Protein AF-0000000078836902 (afdb_homodimer)

Sequence (724 aa):
MGRWRTIGLMLLAAVLAIGAGLWLLRGQIALAAMQRIYDRALVADPYEGLEDGLHVGLCGAGSPMPDPTRAGPCTAVLAGRQLFIVDAGAGSVKNLSLMNFPPARVDAALITHFHSDHIDGLGELMLQRWAGGAWPAPLPVYGPTGVEQVVDGFEAAYGPDRGYRIAHHGPQVTPPSGFGGDPRPFAPGAQDVVLIDQPGLRVTAFPVPHSPAEPAVGYRFDYKGRSVVISGDTAASPRLEAAARGADLLVHEGLSPKLVALQGRSADKGGKANLSHILHDIPSYHATPEEVAGIAQRAGVRYLLFTHVIPPLPIRALEGPWLGKAGKIYAGAIRVGRDGDTISLPAGSTAIRRTNRLNVLFMGRWRTIGLMLLAAVLAIGAGLWLLRGQIALAAMQRIYDRALVADPYEGLEDGLHVGLCGAGSPMPDPTRAGPCTAVLAGRQLFIVDAGAGSVKNLSLMNFPPARVDAALITHFHSDHIDGLGELMLQRWAGGAWPAPLPVYGPTGVEQVVDGFEAAYGPDRGYRIAHHGPQVTPPSGFGGDPRPFAPGAQDVVLIDQPGLRVTAFPVPHSPAEPAVGYRFDYKGRSVVISGDTAASPRLEAAARGADLLVHEGLSPKLVALQGRSADKGGKANLSHILHDIPSYHATPEEVAGIAQRAGVRYLLFTHVIPPLPIRALEGPWLGKAGKIYAGAIRVGRDGDTISLPAGSTAIRRTNRLNVLF

Organism: Phenylobacterium zucineum (strain HLK1) (NCBI:txid450851)

Radius of gyration: 26.11 Å; Cα contacts (8 Å, |Δi|>4): 1822; chains: 2; bounding box: 59×70×85 Å

Structure (mmCIF, N/CA/C/O backbone):
data_AF-0000000078836902-model_v1
#
loop_
_entity.id
_entity.type
_entity.pdbx_description
1 polymer 'Metallo-beta-lactamase family protein'
#
loop_
_atom_site.group_PDB
_atom_site.id
_atom_site.type_symbol
_atom_site.label_atom_id
_atom_site.label_alt_id
_atom_site.label_comp_id
_atom_site.label_asym_id
_atom_site.label_entity_id
_atom_site.label_seq_id
_atom_site.pdbx_PDB_ins_code
_atom_site.Cartn_x
_atom_site.Cartn_y
_atom_site.Cartn_z
_atom_site.occupancy
_atom_site.B_iso_or_equiv
_atom_site.auth_seq_id
_atom_site.auth_comp_id
_atom_site.auth_asym_id
_atom_site.auth_atom_id
_atom_site.pdbx_PDB_model_num
ATOM 1 N N . MET A 1 1 ? 14 -18.641 57.031 1 65.88 1 MET A N 1
ATOM 2 C CA . MET A 1 1 ? 12.906 -18.094 56.25 1 65.88 1 MET A CA 1
ATOM 3 C C . MET A 1 1 ? 13.172 -16.625 55.906 1 65.88 1 MET A C 1
ATOM 5 O O . MET A 1 1 ? 12.867 -16.172 54.781 1 65.88 1 MET A O 1
ATOM 9 N N . GLY A 1 2 ? 14.008 -16.016 56.688 1 79.75 2 GLY A N 1
ATOM 10 C CA . GLY A 1 2 ? 14.297 -14.594 56.531 1 79.75 2 GLY A CA 1
ATOM 11 C C . GLY A 1 2 ? 15.344 -14.305 55.469 1 79.75 2 GLY A C 1
ATOM 12 O O . GLY A 1 2 ? 15.219 -13.336 54.719 1 79.75 2 GLY A O 1
ATOM 13 N N . ARG A 1 3 ? 16.266 -15.25 55.188 1 87.12 3 ARG A N 1
ATOM 14 C CA . ARG A 1 3 ? 17.359 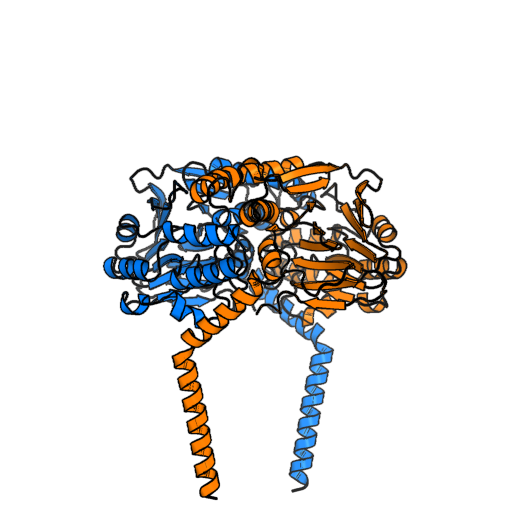-15.039 54.25 1 87.12 3 ARG A CA 1
ATOM 15 C C . ARG A 1 3 ? 16.875 -15.18 52.812 1 87.12 3 ARG A C 1
ATOM 17 O O . ARG A 1 3 ? 17.266 -14.398 51.938 1 87.12 3 ARG A O 1
ATOM 24 N N . TRP A 1 4 ? 15.93 -16.047 52.656 1 87.94 4 TRP A N 1
ATOM 25 C CA . TRP A 1 4 ? 15.43 -16.266 51.312 1 87.94 4 TRP A CA 1
ATOM 26 C C . TRP A 1 4 ? 14.539 -15.109 50.875 1 87.94 4 TRP A C 1
ATOM 28 O O . TRP A 1 4 ? 14.531 -14.742 49.688 1 87.94 4 TRP A O 1
ATOM 38 N N . ARG A 1 5 ? 13.922 -14.438 51.719 1 89.19 5 ARG A N 1
ATOM 39 C CA . ARG A 1 5 ? 13.117 -13.266 51.406 1 89.19 5 ARG A CA 1
ATOM 40 C C . ARG A 1 5 ? 13.992 -12.078 51.031 1 89.19 5 ARG A C 1
ATOM 42 O O . ARG A 1 5 ? 13.688 -11.352 50.094 1 89.19 5 ARG A O 1
ATOM 49 N N . THR A 1 6 ? 15.031 -11.984 51.812 1 89.12 6 THR A N 1
ATOM 50 C CA . THR A 1 6 ? 15.953 -10.891 51.531 1 89.12 6 THR A CA 1
ATOM 51 C C . THR A 1 6 ? 16.625 -11.078 50.156 1 89.12 6 THR A C 1
ATOM 53 O O . THR A 1 6 ? 16.734 -10.125 49.375 1 89.12 6 THR A O 1
ATOM 56 N N . ILE A 1 7 ? 16.953 -12.25 49.844 1 90.5 7 ILE A N 1
ATOM 57 C CA . ILE A 1 7 ? 17.562 -12.555 48.562 1 90.5 7 ILE A CA 1
ATOM 58 C C . ILE A 1 7 ? 16.547 -12.312 47.438 1 90.5 7 ILE A C 1
ATOM 60 O O . ILE A 1 7 ? 16.891 -11.727 46.406 1 90.5 7 ILE A O 1
ATOM 64 N N . GLY A 1 8 ? 15.359 -12.695 47.688 1 89.25 8 GLY A N 1
ATOM 65 C CA . GLY A 1 8 ? 14.305 -12.469 46.688 1 89.25 8 GLY A CA 1
ATOM 66 C C . GLY A 1 8 ? 14.055 -11 46.406 1 89.25 8 GLY A C 1
ATOM 67 O O . GLY A 1 8 ? 13.906 -10.602 45.25 1 89.25 8 GLY A O 1
ATOM 68 N N . LEU A 1 9 ? 14.086 -10.273 47.469 1 89.56 9 LEU A N 1
ATOM 69 C CA . LEU A 1 9 ? 13.867 -8.836 47.344 1 89.56 9 LEU A CA 1
ATOM 70 C C . LEU A 1 9 ? 15.047 -8.172 46.625 1 89.56 9 LEU A C 1
ATOM 72 O O . LEU A 1 9 ? 14.859 -7.258 45.844 1 89.56 9 LEU A O 1
ATOM 76 N N . MET A 1 10 ? 16.156 -8.609 46.938 1 88.12 10 MET A N 1
ATOM 77 C CA . MET A 1 10 ? 17.359 -8.078 46.281 1 88.12 10 MET A CA 1
ATOM 78 C C . MET A 1 10 ? 17.359 -8.422 44.781 1 88.12 10 MET A C 1
ATOM 80 O O . MET A 1 10 ? 17.734 -7.594 43.969 1 88.12 10 MET A O 1
ATOM 84 N N . LEU A 1 11 ? 16.938 -9.633 44.5 1 88.88 11 LEU A N 1
ATOM 85 C CA . LEU A 1 11 ? 16.859 -10.039 43.094 1 88.88 11 LEU A CA 1
ATOM 86 C C . LEU A 1 11 ? 15.797 -9.234 42.344 1 88.88 11 LEU A C 1
ATOM 88 O O . LEU A 1 11 ? 16.016 -8.812 41.219 1 88.88 11 LEU A O 1
ATOM 92 N N . LEU A 1 12 ? 14.734 -9.117 43 1 89.12 12 LEU A N 1
ATOM 93 C CA . LEU A 1 12 ? 13.68 -8.305 42.406 1 89.12 12 LEU A CA 1
ATOM 94 C C . LEU A 1 12 ? 14.164 -6.875 42.156 1 89.12 12 LEU A C 1
ATOM 96 O O . LEU A 1 12 ? 13.906 -6.289 41.094 1 89.12 12 LEU A O 1
ATOM 100 N N . ALA A 1 13 ? 14.812 -6.328 43.156 1 88.25 13 ALA A N 1
ATOM 101 C CA . ALA A 1 13 ? 15.359 -4.98 43.031 1 88.25 13 ALA A CA 1
ATOM 102 C C . ALA A 1 13 ? 16.375 -4.902 41.906 1 88.25 13 ALA A C 1
ATOM 104 O O . ALA A 1 13 ? 16.422 -3.92 41.188 1 88.25 13 ALA A O 1
ATOM 105 N N . ALA A 1 14 ? 17.109 -5.883 41.844 1 87.94 14 ALA A N 1
ATOM 106 C CA . ALA A 1 14 ? 18.094 -5.938 40.781 1 87.94 14 ALA A CA 1
ATOM 107 C C . ALA A 1 14 ? 17.438 -6.004 39.406 1 87.94 14 ALA A C 1
ATOM 109 O O . ALA A 1 14 ? 17.844 -5.312 38.469 1 87.94 14 ALA A O 1
ATOM 110 N N . VAL A 1 15 ? 16.422 -6.836 39.281 1 87.75 15 VAL A N 1
ATOM 111 C CA . VAL A 1 15 ? 15.688 -6.969 38.031 1 87.75 15 VAL A CA 1
ATOM 112 C C . VAL A 1 15 ? 15.023 -5.641 37.688 1 87.75 15 VAL A C 1
ATOM 114 O O . VAL A 1 15 ? 15.055 -5.211 36.531 1 87.75 15 VAL A O 1
ATOM 117 N N . LEU A 1 16 ? 14.508 -5.031 38.625 1 87.44 16 LEU A N 1
ATOM 118 C CA . LEU A 1 16 ? 13.867 -3.738 38.406 1 87.44 16 LEU A CA 1
ATOM 119 C C . LEU A 1 16 ? 14.891 -2.684 38 1 87.44 16 LEU A C 1
ATOM 121 O O . LEU A 1 16 ? 14.625 -1.844 37.125 1 87.44 16 LEU A O 1
ATOM 125 N N . ALA A 1 17 ? 16.016 -2.695 38.688 1 86.56 17 ALA A N 1
ATOM 126 C CA . ALA A 1 17 ? 17.078 -1.748 38.375 1 86.56 17 ALA A CA 1
ATOM 127 C C . ALA A 1 17 ? 17.609 -1.973 36.969 1 86.56 17 ALA A C 1
ATOM 129 O O . ALA A 1 17 ? 17.844 -1.015 36.219 1 86.56 17 ALA A O 1
ATOM 130 N N . ILE A 1 18 ? 17.734 -3.178 36.625 1 86.38 18 ILE A N 1
ATOM 131 C CA . ILE A 1 18 ? 18.172 -3.518 35.281 1 86.38 18 ILE A CA 1
ATOM 132 C C . ILE A 1 18 ? 17.125 -3.092 34.281 1 86.38 18 ILE A C 1
ATOM 134 O O . ILE A 1 18 ? 17.438 -2.49 33.25 1 86.38 18 ILE A O 1
ATOM 138 N N . GLY A 1 19 ? 15.945 -3.424 34.5 1 86.06 19 GLY A N 1
ATOM 139 C CA . GLY A 1 19 ? 14.852 -3.002 33.625 1 86.06 19 GLY A CA 1
ATOM 140 C C . GLY A 1 19 ? 14.781 -1.498 33.438 1 86.06 19 GLY A C 1
ATOM 141 O O . GLY A 1 19 ? 14.594 -1.017 32.312 1 86.06 19 GLY A O 1
ATOM 142 N N . ALA A 1 20 ? 14.953 -0.836 34.594 1 85.94 20 ALA A N 1
ATOM 143 C CA . ALA A 1 20 ? 14.945 0.623 34.531 1 85.94 20 ALA A CA 1
ATOM 144 C C . ALA A 1 20 ? 16.141 1.148 33.719 1 85.94 20 ALA A C 1
ATOM 146 O O . ALA A 1 20 ? 16 2.098 32.969 1 85.94 20 ALA A O 1
ATOM 147 N N . GLY A 1 21 ? 17.234 0.587 34 1 84.56 21 GLY A N 1
ATOM 148 C CA . GLY A 1 21 ? 18.406 0.957 33.219 1 84.56 21 GLY A CA 1
ATOM 149 C C . GLY A 1 21 ? 18.25 0.737 31.734 1 84.56 21 GLY A C 1
ATOM 150 O O . GLY A 1 21 ? 18.562 1.614 30.938 1 84.56 21 GLY A O 1
ATOM 151 N N . LEU A 1 22 ? 17.672 -0.367 31.438 1 84.69 22 LEU A N 1
ATOM 152 C CA . LEU A 1 22 ? 17.422 -0.683 30.031 1 84.69 22 LEU A CA 1
ATOM 153 C C . LEU A 1 22 ? 16.391 0.278 29.438 1 84.69 22 LEU A C 1
ATOM 155 O O . LEU A 1 22 ? 16.516 0.677 28.281 1 84.69 22 LEU A O 1
ATOM 159 N N . TRP A 1 23 ? 15.547 0.55 30.219 1 85.25 23 TRP A N 1
ATOM 160 C CA . TRP A 1 23 ? 14.531 1.487 29.766 1 85.25 23 TRP A CA 1
ATOM 161 C C . TRP A 1 23 ? 15.125 2.867 29.516 1 85.25 23 TRP A C 1
ATOM 163 O O . TRP A 1 23 ? 14.82 3.514 28.516 1 85.25 23 TRP A O 1
ATOM 173 N N . LEU A 1 24 ? 16.031 3.264 30.375 1 86.38 24 LEU A N 1
ATOM 174 C CA . LEU A 1 24 ? 16.656 4.57 30.25 1 86.38 24 LEU A CA 1
ATOM 175 C C . LEU A 1 24 ? 17.594 4.613 29.031 1 86.38 24 LEU A C 1
ATOM 177 O O . LEU A 1 24 ? 17.734 5.656 28.391 1 86.38 24 LEU A O 1
ATOM 181 N N . LEU A 1 25 ? 18.078 3.484 28.75 1 88.81 25 LEU A N 1
ATOM 182 C CA . LEU A 1 25 ? 19.062 3.42 27.672 1 88.81 25 LEU A CA 1
ATOM 183 C C . LEU A 1 25 ? 18.406 2.885 26.391 1 88.81 25 LEU A C 1
ATOM 185 O O . LEU A 1 25 ? 19.109 2.576 25.422 1 88.81 25 LEU A O 1
ATOM 189 N N . ARG A 1 26 ? 17.141 2.861 26.359 1 86.56 26 ARG A N 1
ATOM 190 C CA . ARG A 1 26 ? 16.438 2.203 25.266 1 86.56 26 ARG A CA 1
ATOM 191 C C . ARG A 1 26 ? 16.766 2.871 23.938 1 86.56 26 ARG A C 1
ATOM 193 O O . ARG A 1 26 ? 16.875 2.199 22.906 1 86.56 26 ARG A O 1
ATOM 200 N N . GLY A 1 27 ? 16.844 4.125 23.922 1 88.62 27 GLY A N 1
ATOM 201 C CA . GLY A 1 27 ? 17.172 4.836 22.703 1 88.62 27 GLY A CA 1
ATOM 202 C C . GLY A 1 27 ? 18.547 4.484 22.156 1 88.62 27 GLY A C 1
ATOM 203 O O . GLY A 1 27 ? 18.688 4.242 20.953 1 88.62 27 GLY A O 1
ATOM 204 N N . GLN A 1 28 ? 19.484 4.449 23.062 1 88.62 28 GLN A N 1
ATOM 205 C CA . GLN A 1 28 ? 20.859 4.125 22.656 1 88.62 28 GLN A CA 1
ATOM 206 C C . GLN A 1 28 ? 20.953 2.676 22.188 1 88.62 28 GLN A C 1
ATOM 208 O O . GLN A 1 28 ? 21.641 2.377 21.203 1 88.62 28 GLN A O 1
ATOM 213 N N . ILE A 1 29 ? 20.328 1.903 22.938 1 90.31 29 ILE A N 1
ATOM 214 C CA . ILE A 1 29 ? 20.312 0.49 22.578 1 90.31 29 ILE A CA 1
ATOM 215 C C . ILE A 1 29 ? 19.641 0.31 21.219 1 90.31 29 ILE A C 1
ATOM 217 O O . ILE A 1 29 ? 20.156 -0.421 20.359 1 90.31 29 ILE A O 1
ATOM 221 N N . ALA A 1 30 ? 18.594 1.049 21.031 1 89.25 30 ALA A N 1
ATOM 222 C CA . ALA A 1 30 ? 17.875 0.968 19.766 1 89.25 30 ALA A CA 1
ATOM 223 C C . ALA A 1 30 ? 18.734 1.485 18.609 1 89.25 30 ALA A C 1
ATOM 225 O O . ALA A 1 30 ? 18.703 0.921 17.5 1 89.25 30 ALA A O 1
ATOM 226 N N . LEU A 1 31 ? 19.469 2.479 18.906 1 90.19 31 LEU A N 1
ATOM 227 C CA . LEU A 1 31 ? 20.344 3.041 17.875 1 90.19 31 LEU A CA 1
ATOM 228 C C . LEU A 1 31 ? 21.422 2.041 17.469 1 90.19 31 LEU A C 1
ATOM 230 O O . LEU A 1 31 ? 21.703 1.876 16.281 1 90.19 31 LEU A O 1
ATOM 234 N N . ALA A 1 32 ? 21.938 1.405 18.438 1 88.88 32 ALA A N 1
ATOM 235 C CA . ALA A 1 32 ? 22.969 0.403 18.156 1 88.88 32 ALA A CA 1
ATOM 236 C C . ALA A 1 32 ? 22.391 -0.776 17.391 1 88.88 32 ALA A C 1
ATOM 238 O O . ALA A 1 32 ? 23.016 -1.281 16.453 1 88.88 32 ALA A O 1
ATOM 239 N N . ALA A 1 33 ? 21.25 -1.09 17.781 1 87.38 33 ALA A N 1
ATOM 240 C CA . ALA A 1 33 ? 20.578 -2.176 17.078 1 87.38 33 ALA A CA 1
ATOM 241 C C . ALA A 1 33 ? 20.266 -1.784 15.633 1 87.38 33 ALA A C 1
ATOM 243 O O . ALA A 1 33 ? 20.422 -2.596 14.711 1 87.38 33 ALA A O 1
ATOM 244 N N . MET A 1 34 ? 19.875 -0.591 15.43 1 88.25 34 MET A N 1
ATOM 245 C CA . MET A 1 34 ? 19.516 -0.12 14.094 1 88.25 34 MET A CA 1
ATOM 246 C C . MET A 1 34 ? 20.734 -0.094 13.18 1 88.25 34 MET A C 1
ATOM 248 O O . MET A 1 34 ? 20.641 -0.431 11.992 1 88.25 34 MET A O 1
ATOM 252 N N . GLN A 1 35 ? 21.812 0.262 13.766 1 87.62 35 GLN A N 1
ATOM 253 C CA . GLN A 1 35 ? 23.047 0.247 12.984 1 87.62 35 GLN A CA 1
ATOM 254 C C . GLN A 1 35 ? 23.359 -1.156 12.469 1 87.62 35 GLN A C 1
ATOM 256 O O . GLN A 1 35 ? 23.719 -1.331 11.305 1 87.62 35 GLN A O 1
ATOM 261 N N . ARG A 1 36 ? 23.219 -2.115 13.281 1 85.56 36 ARG A N 1
ATOM 262 C CA . ARG A 1 36 ? 23.484 -3.498 12.891 1 85.56 36 ARG A CA 1
ATOM 263 C C . ARG A 1 36 ? 22.484 -3.963 11.828 1 85.56 36 ARG A C 1
ATOM 265 O O . ARG A 1 36 ? 22.859 -4.688 10.898 1 85.56 36 ARG A O 1
ATOM 272 N N . ILE A 1 37 ? 21.312 -3.512 11.984 1 83.62 37 ILE A N 1
ATOM 273 C CA . ILE A 1 37 ? 20.266 -3.873 11.039 1 83.62 37 ILE A CA 1
ATOM 274 C C . ILE A 1 37 ? 20.578 -3.262 9.672 1 83.62 37 ILE A C 1
ATOM 276 O O . ILE A 1 37 ? 20.484 -3.941 8.648 1 83.62 37 ILE A O 1
ATOM 280 N N . TYR A 1 38 ? 20.938 -2.023 9.664 1 86.81 38 TYR A N 1
ATOM 281 C CA . TYR A 1 38 ? 21.297 -1.364 8.406 1 86.81 38 TYR A CA 1
ATOM 282 C C . TYR A 1 38 ? 22.5 -2.039 7.762 1 86.81 38 TYR A C 1
ATOM 284 O O . TYR A 1 38 ? 22.516 -2.26 6.551 1 86.81 38 TYR A O 1
ATOM 292 N N . ASP A 1 39 ? 23.438 -2.396 8.602 1 86.94 39 ASP A N 1
ATOM 293 C CA . ASP A 1 39 ? 24.625 -3.057 8.07 1 86.94 39 ASP A CA 1
ATOM 294 C C . ASP A 1 39 ? 24.266 -4.387 7.418 1 86.94 39 ASP A C 1
ATOM 296 O O . ASP A 1 39 ? 24.766 -4.699 6.328 1 86.94 39 ASP A O 1
ATOM 300 N N . ARG A 1 40 ? 23.5 -5.105 8.031 1 81.88 40 ARG A N 1
ATOM 301 C CA . ARG A 1 40 ? 23.094 -6.398 7.492 1 81.88 40 ARG A CA 1
ATOM 302 C C . ARG A 1 40 ? 22.281 -6.223 6.215 1 81.88 40 ARG A C 1
ATOM 304 O O . ARG A 1 40 ? 22.5 -6.945 5.234 1 81.88 40 ARG A O 1
ATOM 311 N N . ALA A 1 41 ? 21.406 -5.262 6.199 1 80.94 41 ALA A N 1
ATOM 312 C CA . ALA A 1 41 ? 20.469 -5.07 5.102 1 80.94 41 ALA A CA 1
ATOM 313 C C . ALA A 1 41 ? 21.156 -4.434 3.895 1 80.94 41 ALA A C 1
ATOM 315 O O . ALA A 1 41 ? 20.812 -4.734 2.75 1 80.94 41 ALA A O 1
ATOM 316 N N . LEU A 1 42 ? 22.125 -3.627 4.105 1 84.81 42 LEU A N 1
ATOM 317 C CA . LEU A 1 42 ? 22.641 -2.805 3.018 1 84.81 42 LEU A CA 1
ATOM 318 C C . LEU A 1 42 ? 24 -3.307 2.559 1 84.81 42 LEU A C 1
ATOM 320 O O . LEU A 1 42 ? 24.484 -2.934 1.484 1 84.81 42 LEU A O 1
ATOM 324 N N . VAL A 1 43 ? 24.609 -4.156 3.301 1 82.06 43 VAL A N 1
ATOM 325 C CA . VAL A 1 43 ? 25.953 -4.605 2.941 1 82.06 43 VAL A CA 1
ATOM 326 C C . VAL A 1 43 ? 25.875 -5.992 2.305 1 82.06 43 VAL A C 1
ATOM 328 O O . VAL A 1 43 ? 26.562 -6.262 1.309 1 82.06 43 VAL A O 1
ATOM 331 N N . ALA A 1 44 ? 25.047 -6.758 2.756 1 83.94 44 ALA A N 1
ATOM 332 C CA . ALA A 1 44 ? 24.953 -8.133 2.277 1 83.94 44 ALA A CA 1
ATOM 333 C C . ALA A 1 44 ? 24.203 -8.203 0.952 1 83.94 44 ALA A C 1
ATOM 335 O O . ALA A 1 44 ? 23.375 -7.34 0.656 1 83.94 44 ALA A O 1
ATOM 336 N N . ASP A 1 45 ? 24.578 -9.219 0.114 1 87.88 45 ASP A N 1
ATOM 337 C CA . ASP A 1 45 ? 23.781 -9.562 -1.057 1 87.88 45 ASP A CA 1
ATOM 338 C C . ASP A 1 45 ? 22.375 -10.016 -0.648 1 87.88 45 ASP A C 1
ATOM 340 O O . ASP A 1 45 ? 22.234 -10.938 0.16 1 87.88 45 ASP A O 1
ATOM 344 N N . PRO A 1 46 ? 21.406 -9.352 -1.207 1 88 46 PRO A N 1
ATOM 345 C CA . PRO A 1 46 ? 20.047 -9.703 -0.796 1 88 46 PRO A CA 1
ATOM 346 C C . PRO A 1 46 ? 19.703 -11.164 -1.08 1 88 46 PRO A C 1
ATOM 348 O O . PRO A 1 46 ? 18.812 -11.734 -0.436 1 88 46 PRO A O 1
ATOM 351 N N . TYR A 1 47 ? 20.406 -11.773 -2.016 1 91.88 47 TYR A N 1
ATOM 352 C CA . TYR A 1 47 ? 20.109 -13.148 -2.393 1 91.88 47 TYR A CA 1
ATOM 353 C C . TYR A 1 47 ? 21.078 -14.125 -1.733 1 91.88 47 TYR A C 1
ATOM 355 O O . TYR A 1 47 ? 21.062 -15.32 -2.039 1 91.88 47 TYR A O 1
ATOM 363 N N . GLU A 1 48 ? 21.812 -13.445 -0.795 1 87.19 48 GLU A N 1
ATOM 364 C CA . GLU A 1 48 ? 22.75 -14.312 -0.084 1 87.19 48 GLU A CA 1
ATOM 365 C C . GLU A 1 48 ? 22.016 -15.438 0.642 1 87.19 48 GLU A C 1
ATOM 367 O O . GLU A 1 48 ? 21 -15.203 1.303 1 87.19 48 GLU A O 1
ATOM 372 N N . GLY A 1 49 ? 22.391 -16.656 0.438 1 88.25 49 GLY A N 1
ATOM 373 C CA . GLY A 1 49 ? 21.797 -17.797 1.122 1 88.25 49 GLY A CA 1
ATOM 374 C C . GLY A 1 49 ? 20.797 -18.547 0.273 1 88.25 49 GLY A C 1
ATOM 375 O O . GLY A 1 49 ? 20.391 -19.672 0.61 1 88.25 49 GLY A O 1
ATOM 376 N N . LEU A 1 50 ? 20.312 -17.859 -0.748 1 94.06 50 LEU A N 1
ATOM 377 C CA . LEU A 1 50 ? 19.391 -18.562 -1.651 1 94.06 50 LEU A CA 1
ATOM 378 C C . LEU A 1 50 ? 20.172 -19.391 -2.66 1 94.06 50 LEU A C 1
ATOM 380 O O . LEU A 1 50 ? 21.016 -18.875 -3.389 1 94.06 50 LEU A O 1
ATOM 384 N N . GLU A 1 51 ? 19.875 -20.641 -2.686 1 96.25 51 GLU A N 1
ATOM 385 C CA . GLU A 1 51 ? 20.484 -21.547 -3.65 1 96.25 51 GLU A CA 1
ATOM 386 C C . GLU A 1 51 ? 19.969 -21.281 -5.062 1 96.25 51 GLU A C 1
ATOM 388 O O . GLU A 1 51 ? 18.906 -20.703 -5.238 1 96.25 51 GLU A O 1
ATOM 393 N N . ASP A 1 52 ? 20.781 -21.766 -6.02 1 97.94 52 ASP A N 1
ATOM 394 C CA . ASP A 1 52 ? 20.297 -21.688 -7.391 1 97.94 52 ASP A CA 1
ATOM 395 C C . ASP A 1 52 ? 18.969 -22.422 -7.543 1 97.94 52 ASP A C 1
ATOM 397 O O . ASP A 1 52 ? 18.812 -23.531 -7.027 1 97.94 52 ASP A O 1
ATOM 401 N N . GLY A 1 53 ? 17.984 -21.844 -8.109 1 98.56 53 GLY A N 1
ATOM 402 C CA . GLY A 1 53 ? 16.656 -22.391 -8.273 1 98.56 53 GLY A CA 1
ATOM 403 C C . GLY A 1 53 ? 15.578 -21.344 -8.422 1 98.56 53 GLY A C 1
ATOM 404 O O . GLY A 1 53 ? 15.852 -20.219 -8.875 1 98.56 53 GLY A O 1
ATOM 405 N N . LEU A 1 54 ? 14.359 -21.75 -8.172 1 98.62 54 LEU A N 1
ATOM 406 C CA . LEU A 1 54 ? 13.227 -20.828 -8.156 1 98.62 54 LEU A CA 1
ATOM 407 C C . LEU A 1 54 ? 12.836 -20.469 -6.73 1 98.62 54 LEU A C 1
ATOM 409 O O . LEU A 1 54 ? 12.703 -21.344 -5.875 1 98.62 54 LEU A O 1
ATOM 413 N N . HIS A 1 55 ? 12.797 -19.234 -6.477 1 98.75 55 HIS A N 1
ATOM 414 C CA . HIS A 1 55 ? 12.258 -18.719 -5.223 1 98.75 55 HIS A CA 1
ATOM 415 C C . HIS A 1 55 ? 11.047 -17.828 -5.469 1 98.75 55 HIS A C 1
ATOM 417 O O . HIS A 1 55 ? 11.141 -16.844 -6.195 1 98.75 55 HIS A O 1
ATOM 423 N N . VAL A 1 56 ? 9.898 -18.219 -4.863 1 98.88 56 VAL A N 1
ATOM 424 C CA . VAL A 1 56 ? 8.625 -17.547 -5.105 1 98.88 56 VAL A CA 1
ATOM 425 C C . VAL A 1 56 ? 8.117 -16.922 -3.809 1 98.88 56 VAL A C 1
ATOM 427 O O . VAL A 1 56 ? 7.836 -17.625 -2.84 1 98.88 56 VAL A O 1
ATOM 430 N N . GLY A 1 57 ? 8.094 -15.586 -3.811 1 98.62 57 GLY A N 1
ATOM 431 C CA . GLY A 1 57 ? 7.637 -14.859 -2.633 1 98.62 57 GLY A CA 1
ATOM 432 C C . GLY A 1 57 ? 6.363 -14.078 -2.875 1 98.62 57 GLY A C 1
ATOM 433 O O . GLY A 1 57 ? 6.203 -13.453 -3.924 1 98.62 57 GLY A O 1
ATOM 434 N N . LEU A 1 58 ? 5.465 -14.148 -1.907 1 98.81 58 LEU A N 1
ATOM 435 C CA . LEU A 1 58 ? 4.266 -13.32 -1.964 1 98.81 58 LEU A CA 1
ATOM 436 C C . LEU A 1 58 ? 4.52 -11.953 -1.338 1 98.81 58 LEU A C 1
ATOM 438 O O . LEU A 1 58 ? 4.512 -11.812 -0.112 1 98.81 58 LEU A O 1
ATOM 442 N N . CYS A 1 59 ? 4.641 -10.93 -2.203 1 98.5 59 CYS A N 1
ATOM 443 C CA . CYS A 1 59 ? 4.809 -9.57 -1.687 1 98.5 59 CYS A CA 1
ATOM 444 C C . CYS A 1 59 ? 3.455 -8.922 -1.428 1 98.5 59 CYS A C 1
ATOM 446 O O . CYS A 1 59 ? 3.385 -7.844 -0.828 1 98.5 59 CYS A O 1
ATOM 448 N N . GLY A 1 60 ? 2.475 -9.539 -1.845 1 98.5 60 GLY A N 1
ATOM 449 C CA . GLY A 1 60 ? 1.093 -9.227 -1.519 1 98.5 60 GLY A CA 1
ATOM 450 C C . GLY A 1 60 ? 0.135 -10.367 -1.808 1 98.5 60 GLY A C 1
ATOM 451 O O . GLY A 1 60 ? -0.048 -10.75 -2.965 1 98.5 60 GLY A O 1
ATOM 452 N N . ALA A 1 61 ? -0.544 -10.883 -0.793 1 98.56 61 ALA A N 1
ATOM 453 C CA . ALA A 1 61 ? -1.401 -12.062 -0.934 1 98.56 61 ALA A CA 1
ATOM 454 C C . ALA A 1 61 ? -2.875 -11.672 -0.883 1 98.56 61 ALA A C 1
ATOM 456 O O . ALA A 1 61 ? -3.752 -12.539 -0.857 1 98.56 61 ALA A O 1
ATOM 457 N N . GLY A 1 62 ? -3.08 -10.367 -0.817 1 97.88 62 GLY A N 1
ATOM 458 C CA . GLY A 1 62 ? -4.441 -9.906 -0.601 1 97.88 62 GLY A CA 1
ATOM 459 C C . GLY A 1 62 ? -5.176 -9.586 -1.891 1 97.88 62 GLY A C 1
ATOM 460 O O . GLY A 1 62 ? -4.75 -10 -2.971 1 97.88 62 GLY A O 1
ATOM 461 N N . SER A 1 63 ? -6.266 -9.023 -1.731 1 96.94 63 SER A N 1
ATOM 462 C CA . SER A 1 63 ? -7.203 -8.617 -2.775 1 96.94 63 SER A CA 1
ATOM 463 C C . SER A 1 63 ? -7.523 -7.129 -2.682 1 96.94 63 SER A C 1
ATOM 465 O O . SER A 1 63 ? -6.883 -6.395 -1.923 1 96.94 63 SER A O 1
ATOM 467 N N . PRO A 1 64 ? -8.375 -6.59 -3.531 1 94.06 64 PRO A N 1
ATOM 468 C CA . PRO A 1 64 ? -8.75 -5.18 -3.385 1 94.06 64 PRO A CA 1
ATOM 469 C C . PRO A 1 64 ? -9.414 -4.879 -2.043 1 94.06 64 PRO A C 1
ATOM 471 O O . PRO A 1 64 ? -9.508 -3.715 -1.646 1 94.06 64 PRO A O 1
ATOM 474 N N . MET A 1 65 ? -9.898 -5.891 -1.36 1 93.88 65 MET A N 1
ATOM 475 C CA . MET A 1 65 ? -10.539 -5.711 -0.059 1 93.88 65 MET A CA 1
ATOM 476 C C . MET A 1 65 ? -9.492 -5.453 1.025 1 93.88 65 MET A C 1
ATOM 478 O O . MET A 1 65 ? -8.438 -6.078 1.035 1 93.88 65 MET A O 1
ATOM 482 N N . PRO A 1 66 ? -9.789 -4.555 1.854 1 92.62 66 PRO A N 1
ATOM 483 C CA . PRO A 1 66 ? -8.812 -4.18 2.881 1 92.62 66 PRO A CA 1
ATOM 484 C C . PRO A 1 66 ? -8.5 -5.32 3.844 1 92.62 66 PRO A C 1
ATOM 486 O O . PRO A 1 66 ? -9.414 -5.875 4.465 1 92.62 66 PRO A O 1
ATOM 489 N N . ASP A 1 67 ? -7.32 -5.688 3.938 1 92.44 67 ASP A N 1
ATOM 490 C CA . ASP A 1 67 ? -6.777 -6.699 4.84 1 92.44 67 ASP A CA 1
ATOM 491 C C . ASP A 1 67 ? -5.539 -6.18 5.566 1 92.44 67 ASP A C 1
ATOM 493 O O . ASP A 1 67 ? -4.543 -5.828 4.934 1 92.44 67 ASP A O 1
ATOM 497 N N . PRO A 1 68 ? -5.516 -6.082 6.887 1 88.25 68 PRO A N 1
ATOM 498 C CA . PRO A 1 68 ? -4.367 -5.531 7.613 1 88.25 68 PRO A CA 1
ATOM 499 C C . PRO A 1 68 ? -3.109 -6.383 7.465 1 88.25 68 PRO A C 1
ATOM 501 O O . PRO A 1 68 ? -2.004 -5.906 7.73 1 88.25 68 PRO A O 1
ATOM 504 N N . THR A 1 69 ? -3.27 -7.562 6.996 1 89.06 69 THR A N 1
ATOM 505 C CA . THR A 1 69 ? -2.117 -8.461 7.004 1 89.06 69 THR A CA 1
ATOM 506 C C . THR A 1 69 ? -1.678 -8.781 5.578 1 89.06 69 THR A C 1
ATOM 508 O O . THR A 1 69 ? -0.689 -9.492 5.375 1 89.06 69 THR A O 1
ATOM 511 N N . ARG A 1 70 ? -2.395 -8.266 4.598 1 95.62 70 ARG A N 1
ATOM 512 C CA . ARG A 1 70 ? -2.064 -8.602 3.215 1 95.62 70 ARG A CA 1
ATOM 513 C C . ARG A 1 70 ? -2.141 -7.363 2.322 1 95.62 70 ARG A C 1
ATOM 515 O O . ARG A 1 70 ? -3.121 -6.617 2.373 1 95.62 70 ARG A O 1
ATOM 522 N N . ALA A 1 71 ? -1.09 -7.129 1.543 1 97.12 71 ALA A N 1
ATOM 523 C CA . ALA A 1 71 ? -1.066 -6.078 0.53 1 97.12 71 ALA A CA 1
ATOM 524 C C . ALA A 1 71 ? -1.765 -6.531 -0.749 1 97.12 71 ALA A C 1
ATOM 526 O O . ALA A 1 71 ? -2.338 -7.625 -0.796 1 97.12 71 ALA A O 1
ATOM 527 N N . GLY A 1 72 ? -1.824 -5.68 -1.732 1 97.88 72 GLY A N 1
ATOM 528 C CA . GLY A 1 72 ? -2.379 -6.059 -3.023 1 97.88 72 GLY A CA 1
ATOM 529 C C . GLY A 1 72 ? -1.595 -7.156 -3.711 1 97.88 72 GLY A C 1
ATOM 530 O O . GLY A 1 72 ? -0.434 -7.402 -3.377 1 97.88 72 GLY A O 1
ATOM 531 N N . PRO A 1 73 ? -2.168 -7.762 -4.648 1 98.69 73 PRO A N 1
ATOM 532 C CA . PRO A 1 73 ? -1.573 -8.953 -5.266 1 98.69 73 PRO A CA 1
ATOM 533 C C . PRO A 1 73 ? -0.198 -8.672 -5.871 1 98.69 73 PRO A C 1
ATOM 535 O O . PRO A 1 73 ? -0.025 -7.691 -6.598 1 98.69 73 PRO A O 1
ATOM 538 N N . CYS A 1 74 ? 0.704 -9.469 -5.547 1 98.88 74 CYS A N 1
ATOM 539 C CA . CYS A 1 74 ? 2.078 -9.383 -6.027 1 98.88 74 CYS A CA 1
ATOM 540 C C . CYS A 1 74 ? 2.848 -10.656 -5.707 1 98.88 74 CYS A C 1
ATOM 542 O O . CYS A 1 74 ? 2.854 -11.117 -4.566 1 98.88 74 CYS A O 1
ATOM 544 N N . THR A 1 75 ? 3.457 -11.266 -6.684 1 98.94 75 THR A N 1
ATOM 545 C CA . THR A 1 75 ? 4.305 -12.445 -6.527 1 98.94 75 THR A CA 1
ATOM 546 C C . THR A 1 75 ? 5.691 -12.188 -7.113 1 98.94 75 THR A C 1
ATOM 548 O O . THR A 1 75 ? 5.82 -11.836 -8.289 1 98.94 75 THR A O 1
ATOM 551 N N . ALA A 1 76 ? 6.676 -12.32 -6.273 1 98.94 76 ALA A N 1
ATOM 552 C CA . ALA A 1 76 ? 8.062 -12.242 -6.73 1 98.94 76 ALA A CA 1
ATOM 553 C C . ALA A 1 76 ? 8.586 -13.617 -7.145 1 98.94 76 ALA A C 1
ATOM 555 O O . ALA A 1 76 ? 8.336 -14.617 -6.461 1 98.94 76 ALA A O 1
ATOM 556 N N . VAL A 1 77 ? 9.203 -13.703 -8.281 1 98.94 77 VAL A N 1
ATOM 557 C CA . VAL A 1 77 ? 9.828 -14.938 -8.75 1 98.94 77 VAL A CA 1
ATOM 558 C C . VAL A 1 77 ? 11.312 -14.695 -9.031 1 98.94 77 VAL A C 1
ATOM 560 O O . VAL A 1 77 ? 11.664 -13.984 -9.969 1 98.94 77 VAL A O 1
ATOM 563 N N . LEU A 1 78 ? 12.125 -15.195 -8.211 1 98.75 78 LEU A N 1
ATOM 564 C CA . LEU A 1 78 ? 13.562 -15.172 -8.453 1 98.75 78 LEU A CA 1
ATOM 565 C C . LEU A 1 78 ? 14.016 -16.453 -9.148 1 98.75 78 LEU A C 1
ATOM 567 O O . LEU A 1 78 ? 13.984 -17.531 -8.555 1 98.75 78 LEU A O 1
ATOM 571 N N . ALA A 1 79 ? 14.32 -16.438 -10.383 1 98.69 79 ALA A N 1
ATOM 572 C CA . ALA A 1 79 ? 14.883 -17.531 -11.156 1 98.69 79 ALA A CA 1
ATOM 573 C C . ALA A 1 79 ? 16.391 -17.391 -11.297 1 98.69 79 ALA A C 1
ATOM 575 O O . ALA A 1 79 ? 16.875 -16.625 -12.133 1 98.69 79 ALA A O 1
ATOM 576 N N . GLY A 1 80 ? 17.141 -18.203 -10.555 1 97.31 80 GLY A N 1
ATOM 577 C CA . GLY A 1 80 ? 18.562 -17.906 -10.422 1 97.31 80 GLY A CA 1
ATOM 578 C C . GLY A 1 80 ? 18.828 -16.547 -9.781 1 97.31 80 GLY A C 1
ATOM 579 O O . GLY A 1 80 ? 18.578 -16.359 -8.594 1 97.31 80 GLY A O 1
ATOM 580 N N . ARG A 1 81 ? 19.25 -15.633 -10.602 1 96.12 81 ARG A N 1
ATOM 581 C CA . ARG A 1 81 ? 19.531 -14.297 -10.086 1 96.12 81 ARG A CA 1
ATOM 582 C C . ARG A 1 81 ? 18.656 -13.25 -10.75 1 96.12 81 ARG A C 1
ATOM 584 O O . ARG A 1 81 ? 18.812 -12.047 -10.5 1 96.12 81 ARG A O 1
ATOM 591 N N . GLN A 1 82 ? 17.734 -13.711 -11.562 1 98.12 82 GLN A N 1
ATOM 592 C CA . GLN A 1 82 ? 16.812 -12.797 -12.234 1 98.12 82 GLN A CA 1
ATOM 593 C C . GLN A 1 82 ? 15.5 -12.68 -11.461 1 98.12 82 GLN A C 1
ATOM 595 O O . GLN A 1 82 ? 14.844 -13.688 -11.18 1 98.12 82 GLN A O 1
ATOM 600 N N . LEU A 1 83 ? 15.164 -11.492 -11.172 1 98.69 83 LEU A N 1
ATOM 601 C CA . LEU A 1 83 ? 13.977 -11.219 -10.367 1 98.69 83 LEU A CA 1
ATOM 602 C C . LEU A 1 83 ? 12.82 -10.734 -11.242 1 98.69 83 LEU A C 1
ATOM 604 O O . LEU A 1 83 ? 12.969 -9.75 -11.969 1 98.69 83 LEU A O 1
ATOM 608 N N . PHE A 1 84 ? 11.727 -11.445 -11.195 1 98.94 84 PHE A N 1
ATOM 609 C CA . PHE A 1 84 ? 10.492 -11.094 -11.891 1 98.94 84 PHE A CA 1
ATOM 610 C C . PHE A 1 84 ? 9.367 -10.812 -10.906 1 98.94 84 PHE A C 1
ATOM 612 O O . PHE A 1 84 ? 9.273 -11.469 -9.859 1 98.94 84 PHE A O 1
ATOM 619 N N . ILE A 1 85 ? 8.562 -9.859 -11.273 1 98.94 85 ILE A N 1
ATOM 620 C CA . ILE A 1 85 ? 7.398 -9.539 -10.445 1 98.94 85 ILE A CA 1
ATOM 621 C C . ILE A 1 85 ? 6.121 -9.789 -11.242 1 98.94 85 ILE A C 1
ATOM 623 O O . ILE A 1 85 ? 5.977 -9.305 -12.367 1 98.94 85 ILE A O 1
ATOM 627 N N . VAL A 1 86 ? 5.254 -10.602 -10.695 1 98.94 86 VAL A N 1
ATOM 628 C CA . VAL A 1 86 ? 3.949 -10.836 -11.305 1 98.94 86 VAL A CA 1
ATOM 629 C C . VAL A 1 86 ? 2.891 -9.992 -10.594 1 98.94 86 VAL A C 1
ATOM 631 O O . VAL A 1 86 ? 2.582 -10.234 -9.422 1 98.94 86 VAL A O 1
ATOM 634 N N . ASP A 1 87 ? 2.33 -9.023 -11.289 1 98.88 87 ASP A N 1
ATOM 635 C CA . ASP A 1 87 ? 1.391 -8.023 -10.781 1 98.88 87 ASP A CA 1
ATOM 636 C C . ASP A 1 87 ? 2.031 -7.176 -9.688 1 98.88 87 ASP A C 1
ATOM 638 O O . ASP A 1 87 ? 3.068 -7.547 -9.133 1 98.88 87 ASP A O 1
ATOM 642 N N . ALA A 1 88 ? 1.468 -6.039 -9.477 1 98.56 88 ALA A N 1
ATOM 643 C CA . ALA A 1 88 ? 1.929 -5.086 -8.469 1 98.56 88 ALA A CA 1
ATOM 644 C C . ALA A 1 88 ? 0.755 -4.344 -7.84 1 98.56 88 ALA A C 1
ATOM 646 O O . ALA A 1 88 ? 0.328 -3.303 -8.344 1 98.56 88 ALA A O 1
ATOM 647 N N . GLY A 1 89 ? 0.336 -4.859 -6.727 1 98.25 89 GLY A N 1
ATOM 648 C CA . GLY A 1 89 ? -0.756 -4.219 -6.012 1 98.25 89 GLY A CA 1
ATOM 649 C C . GLY A 1 89 ? -0.285 -3.217 -4.977 1 98.25 89 GLY A C 1
ATOM 650 O O . GLY A 1 89 ? 0.909 -3.135 -4.68 1 98.25 89 GLY A O 1
ATOM 651 N N . ALA A 1 90 ? -1.174 -2.492 -4.434 1 96.81 90 ALA A N 1
ATOM 652 C CA . ALA A 1 90 ? -0.882 -1.444 -3.459 1 96.81 90 ALA A CA 1
ATOM 653 C C . ALA A 1 90 ? -0.153 -2.014 -2.244 1 96.81 90 ALA A C 1
ATOM 655 O O . ALA A 1 90 ? -0.586 -3.012 -1.665 1 96.81 90 ALA A O 1
ATOM 656 N N . GLY A 1 91 ? 0.924 -1.367 -1.909 1 96.38 91 GLY A N 1
ATOM 657 C CA . GLY A 1 91 ? 1.677 -1.764 -0.729 1 96.38 91 GLY A CA 1
ATOM 658 C C . GLY A 1 91 ? 2.676 -2.873 -1.004 1 96.38 91 GLY A C 1
ATOM 659 O O . GLY A 1 91 ? 3.553 -3.143 -0.182 1 96.38 91 GLY A O 1
ATOM 660 N N . SER A 1 92 ? 2.566 -3.533 -2.145 1 97.94 92 SER A N 1
ATOM 661 C CA . SER A 1 92 ? 3.379 -4.715 -2.416 1 97.94 92 SER A CA 1
ATOM 662 C C . SER A 1 92 ? 4.832 -4.336 -2.672 1 97.94 92 SER A C 1
ATOM 664 O O . SER A 1 92 ? 5.746 -5.098 -2.342 1 97.94 92 SER A O 1
ATOM 666 N N . VAL A 1 93 ? 5.102 -3.18 -3.246 1 97.94 93 VAL A N 1
ATOM 667 C CA . VAL A 1 93 ? 6.461 -2.775 -3.602 1 97.94 93 VAL A CA 1
ATOM 668 C C . VAL A 1 93 ? 7.277 -2.541 -2.334 1 97.94 93 VAL A C 1
ATOM 670 O O . VAL A 1 93 ? 8.461 -2.881 -2.279 1 97.94 93 VAL A O 1
ATOM 673 N N . LYS A 1 94 ? 6.668 -1.974 -1.353 1 95.5 94 LYS A N 1
ATOM 674 C CA . LYS A 1 94 ? 7.328 -1.84 -0.057 1 95.5 94 LYS A CA 1
ATOM 675 C C . LYS A 1 94 ? 7.676 -3.207 0.527 1 95.5 94 LYS A C 1
ATOM 677 O O . LYS A 1 94 ? 8.773 -3.406 1.043 1 95.5 94 LYS A O 1
ATOM 682 N N . ASN A 1 95 ? 6.734 -4.148 0.409 1 96.69 95 ASN A N 1
ATOM 683 C CA . ASN A 1 95 ? 6.98 -5.504 0.885 1 96.69 95 ASN A CA 1
ATOM 684 C C . ASN A 1 95 ? 8.148 -6.156 0.146 1 96.69 95 ASN A C 1
ATOM 686 O O . ASN A 1 95 ? 8.938 -6.891 0.744 1 96.69 95 ASN A O 1
ATOM 690 N N . LEU A 1 96 ? 8.227 -5.883 -1.161 1 97.31 96 LEU A N 1
ATOM 691 C CA . LEU A 1 96 ? 9.352 -6.402 -1.932 1 97.31 96 LEU A CA 1
ATOM 692 C C . LEU A 1 96 ? 10.672 -6.008 -1.289 1 97.31 96 LEU A C 1
ATOM 694 O O . LEU A 1 96 ? 11.547 -6.855 -1.078 1 97.31 96 LEU A O 1
ATOM 698 N N . SER A 1 97 ? 10.797 -4.762 -0.951 1 94 97 SER A N 1
ATOM 699 C CA . SER A 1 97 ? 12.008 -4.262 -0.314 1 94 97 SER A CA 1
ATOM 700 C C . SER A 1 97 ? 12.25 -4.945 1.027 1 94 97 SER A C 1
ATOM 702 O O . SER A 1 97 ? 13.367 -5.395 1.311 1 94 97 SER A O 1
ATOM 704 N N . LEU A 1 98 ? 11.219 -5.066 1.79 1 93.25 98 LEU A N 1
ATOM 705 C CA . LEU A 1 98 ? 11.32 -5.641 3.127 1 93.25 98 LEU A CA 1
ATOM 706 C C . LEU A 1 98 ? 11.641 -7.129 3.057 1 93.25 98 LEU A C 1
ATOM 708 O O . LEU A 1 98 ? 12.219 -7.688 3.99 1 93.25 98 LEU A O 1
ATOM 712 N N . MET A 1 99 ? 11.305 -7.785 1.954 1 94.88 99 MET A N 1
ATOM 713 C CA . MET A 1 99 ? 11.547 -9.211 1.736 1 94.88 99 MET A CA 1
ATOM 714 C C . MET A 1 99 ? 12.938 -9.445 1.168 1 94.88 99 MET A C 1
ATOM 716 O O . MET A 1 99 ? 13.297 -10.578 0.852 1 94.88 99 MET A O 1
ATOM 720 N N . ASN A 1 100 ? 13.68 -8.367 0.886 1 92.94 100 ASN A N 1
ATOM 721 C CA . ASN A 1 100 ? 15 -8.414 0.262 1 92.94 100 ASN A CA 1
ATOM 722 C C . ASN A 1 100 ? 14.922 -8.914 -1.179 1 92.94 100 ASN A C 1
ATOM 724 O O . ASN A 1 100 ? 15.773 -9.688 -1.621 1 92.94 100 ASN A O 1
ATOM 728 N N . PHE A 1 101 ? 13.836 -8.656 -1.786 1 95.81 101 PHE A N 1
ATOM 729 C CA . PHE A 1 101 ? 13.672 -8.633 -3.234 1 95.81 101 PHE A CA 1
ATOM 730 C C . PHE A 1 101 ? 13.609 -7.203 -3.756 1 95.81 101 PHE A C 1
ATOM 732 O O . PHE A 1 101 ? 12.547 -6.719 -4.137 1 95.81 101 PHE A O 1
ATOM 739 N N . PRO A 1 102 ? 14.727 -6.535 -3.754 1 94.62 102 PRO A N 1
ATOM 740 C CA . PRO A 1 102 ? 14.734 -5.086 -3.961 1 94.62 102 PRO A CA 1
ATOM 741 C C . PRO A 1 102 ? 14.219 -4.684 -5.34 1 94.62 102 PRO A C 1
ATOM 743 O O . PRO A 1 102 ? 14.68 -5.219 -6.355 1 94.62 102 PRO A O 1
ATOM 746 N N . PRO A 1 103 ? 13.312 -3.717 -5.398 1 97.19 103 PRO A N 1
ATOM 747 C CA . PRO A 1 103 ? 12.812 -3.219 -6.68 1 97.19 103 PRO A CA 1
ATOM 748 C C . PRO A 1 103 ? 13.93 -2.818 -7.641 1 97.19 103 PRO A C 1
ATOM 750 O O . PRO A 1 103 ? 13.797 -2.99 -8.852 1 97.19 103 PRO A O 1
ATOM 753 N N . ALA A 1 104 ? 15.023 -2.402 -7.113 1 95.62 104 ALA A N 1
ATOM 754 C CA . ALA A 1 104 ? 16.172 -1.942 -7.895 1 95.62 104 ALA A CA 1
ATOM 755 C C . ALA A 1 104 ? 16.75 -3.078 -8.734 1 95.62 104 ALA A C 1
ATOM 757 O O . ALA A 1 104 ? 17.5 -2.836 -9.68 1 95.62 104 ALA A O 1
ATOM 758 N N . ARG A 1 105 ? 16.406 -4.309 -8.438 1 96.38 105 ARG A N 1
ATOM 759 C CA . ARG A 1 105 ? 17.016 -5.457 -9.102 1 96.38 105 ARG A CA 1
ATOM 760 C C . ARG A 1 105 ? 16.016 -6.152 -10.016 1 96.38 105 ARG A C 1
ATOM 762 O O . ARG A 1 105 ? 16.312 -7.207 -10.586 1 96.38 105 ARG A O 1
ATOM 769 N N . VAL A 1 106 ? 14.836 -5.633 -10.172 1 98.56 106 VAL A N 1
ATOM 770 C CA . VAL A 1 106 ? 13.781 -6.289 -10.938 1 98.56 106 VAL A CA 1
ATOM 771 C C . VAL A 1 106 ? 14.133 -6.277 -12.422 1 98.56 106 VAL A C 1
ATOM 773 O O . VAL A 1 106 ? 14.453 -5.227 -12.984 1 98.56 106 VAL A O 1
ATOM 776 N N . ASP A 1 107 ? 14.047 -7.434 -13.023 1 98.56 107 ASP A N 1
ATOM 777 C CA . ASP A 1 107 ? 14.375 -7.582 -14.438 1 98.56 107 ASP A CA 1
ATOM 778 C C . ASP A 1 107 ? 13.156 -7.293 -15.32 1 98.56 107 ASP A C 1
ATOM 780 O O . ASP A 1 107 ? 13.289 -6.723 -16.406 1 98.56 107 ASP A O 1
ATOM 784 N N . ALA A 1 108 ? 12 -7.723 -14.852 1 98.88 108 ALA A N 1
ATOM 785 C CA . ALA A 1 108 ? 10.766 -7.492 -15.602 1 98.88 108 ALA A CA 1
ATOM 786 C C . ALA A 1 108 ? 9.539 -7.66 -14.719 1 98.88 108 ALA A C 1
ATOM 788 O O . ALA A 1 108 ? 9.594 -8.359 -13.703 1 98.88 108 ALA A O 1
ATOM 789 N N . ALA A 1 109 ? 8.547 -6.957 -15.086 1 98.94 109 ALA A N 1
ATOM 790 C CA . ALA A 1 109 ? 7.219 -7.156 -14.508 1 98.94 109 ALA A CA 1
ATOM 791 C C . ALA A 1 109 ? 6.289 -7.855 -15.5 1 98.94 109 ALA A C 1
ATOM 793 O O . ALA A 1 109 ? 6.348 -7.598 -16.703 1 98.94 109 ALA A O 1
ATOM 794 N N . LEU A 1 110 ? 5.504 -8.773 -15.023 1 98.94 110 LEU A N 1
ATOM 795 C CA . LEU A 1 110 ? 4.5 -9.5 -15.789 1 98.94 110 LEU A CA 1
ATOM 796 C C . LEU A 1 110 ? 3.104 -9.242 -15.234 1 98.94 110 LEU A C 1
ATOM 798 O O . LEU A 1 110 ? 2.809 -9.609 -14.094 1 98.94 110 LEU A O 1
ATOM 802 N N . ILE A 1 111 ? 2.229 -8.633 -16.047 1 98.81 111 ILE A N 1
ATOM 803 C CA . ILE A 1 111 ? 0.894 -8.258 -15.594 1 98.81 111 ILE A CA 1
ATOM 804 C C . ILE A 1 111 ? -0.125 -9.281 -16.094 1 98.81 111 ILE A C 1
ATOM 806 O O . ILE A 1 111 ? -0.163 -9.609 -17.281 1 98.81 111 ILE A O 1
ATOM 810 N N . THR A 1 112 ? -0.924 -9.797 -15.211 1 98.56 112 THR A N 1
ATOM 811 C CA . THR A 1 112 ? -1.875 -10.852 -15.555 1 98.56 112 THR A CA 1
ATOM 812 C C . THR A 1 112 ? -3.102 -10.266 -16.25 1 98.56 112 THR A C 1
ATOM 814 O O . THR A 1 112 ? -3.613 -10.852 -17.203 1 98.56 112 THR A O 1
ATOM 817 N N . HIS A 1 113 ? -3.629 -9.203 -15.711 1 98.25 113 HIS A N 1
ATOM 818 C CA . HIS A 1 113 ? -4.75 -8.445 -16.25 1 98.25 113 HIS A CA 1
ATOM 819 C C . HIS A 1 113 ? -4.805 -7.043 -15.641 1 98.25 113 HIS A C 1
ATOM 821 O O . HIS A 1 113 ? -3.924 -6.664 -14.867 1 98.25 113 HIS A O 1
ATOM 827 N N . PHE A 1 114 ? -5.836 -6.262 -15.977 1 98.44 114 PHE A N 1
ATOM 828 C CA . PHE A 1 114 ? -5.684 -4.84 -15.703 1 98.44 114 PHE A CA 1
ATOM 829 C C . PHE A 1 114 ? -6.699 -4.375 -14.664 1 98.44 114 PHE A C 1
ATOM 831 O O . PHE A 1 114 ? -7.082 -3.205 -14.641 1 98.44 114 PHE A O 1
ATOM 838 N N . HIS A 1 115 ? -7.211 -5.324 -13.812 1 98.62 115 HIS A N 1
ATOM 839 C CA . HIS A 1 115 ? -7.848 -4.809 -12.602 1 98.62 115 HIS A CA 1
ATOM 840 C C . HIS A 1 115 ? -6.887 -3.939 -11.805 1 98.62 115 HIS A C 1
ATOM 842 O O . HIS A 1 115 ? -5.699 -4.25 -11.703 1 98.62 115 HIS A O 1
ATOM 848 N N . SER A 1 116 ? -7.41 -2.986 -11.164 1 98 116 SER A N 1
ATOM 849 C CA . SER A 1 116 ? -6.586 -1.964 -10.523 1 98 116 SER A CA 1
ATOM 850 C C . SER A 1 116 ? -5.711 -2.564 -9.43 1 98 116 SER A C 1
ATOM 852 O O . SER A 1 116 ? -4.562 -2.154 -9.25 1 98 116 SER A O 1
ATOM 854 N N . ASP A 1 117 ? -6.305 -3.512 -8.703 1 97.94 117 ASP A N 1
ATOM 855 C CA . ASP A 1 117 ? -5.559 -4.059 -7.57 1 97.94 117 ASP A CA 1
ATOM 856 C C . ASP A 1 117 ? -4.371 -4.895 -8.055 1 97.94 117 ASP A C 1
ATOM 858 O O . ASP A 1 117 ? -3.5 -5.254 -7.258 1 97.94 117 ASP A O 1
ATOM 862 N N . HIS A 1 118 ? -4.203 -5.168 -9.305 1 98.81 118 HIS A N 1
ATOM 863 C CA . HIS A 1 118 ? -3.062 -5.891 -9.867 1 98.81 118 HIS A CA 1
ATOM 864 C C . HIS A 1 118 ? -2.051 -4.93 -10.484 1 98.81 118 HIS A C 1
ATOM 866 O O . HIS A 1 118 ? -0.94 -5.332 -10.836 1 98.81 118 HIS A O 1
ATOM 872 N N . ILE A 1 119 ? -2.396 -3.625 -10.602 1 98.75 119 ILE A N 1
ATOM 873 C CA . ILE A 1 119 ? -1.498 -2.74 -11.328 1 98.75 119 ILE A CA 1
ATOM 874 C C . ILE A 1 119 ? -1.205 -1.494 -10.5 1 98.75 119 ILE A C 1
ATOM 876 O O . ILE A 1 119 ? -0.299 -0.723 -10.82 1 98.75 119 ILE A O 1
ATOM 880 N N . ASP A 1 120 ? -1.918 -1.219 -9.453 1 97.81 120 ASP A N 1
ATOM 881 C CA . ASP A 1 120 ? -1.871 0.087 -8.805 1 97.81 120 ASP A CA 1
ATOM 882 C C . ASP A 1 120 ? -0.494 0.349 -8.195 1 97.81 120 ASP A C 1
ATOM 884 O O . ASP A 1 120 ? -0.12 1.501 -7.965 1 97.81 120 ASP A O 1
ATOM 888 N N . GLY A 1 121 ? 0.308 -0.655 -7.926 1 98.31 121 GLY A N 1
ATOM 889 C CA . GLY A 1 121 ? 1.665 -0.482 -7.434 1 98.31 121 GLY A CA 1
ATOM 890 C C . GLY A 1 121 ? 2.697 -0.396 -8.547 1 98.31 121 GLY A C 1
ATOM 891 O O . GLY A 1 121 ? 3.887 -0.207 -8.281 1 98.31 121 GLY A O 1
ATOM 892 N N . LEU A 1 122 ? 2.291 -0.482 -9.812 1 98.81 122 LEU A N 1
ATOM 893 C CA . LEU A 1 122 ? 3.211 -0.563 -10.938 1 98.81 122 LEU A CA 1
ATOM 894 C C . LEU A 1 122 ? 4.016 0.725 -11.078 1 98.81 122 LEU A C 1
ATOM 896 O O . LEU A 1 122 ? 5.215 0.685 -11.367 1 98.81 122 LEU A O 1
ATOM 900 N N . GLY A 1 123 ? 3.363 1.872 -10.922 1 98.62 123 GLY A N 1
ATOM 901 C CA . GLY A 1 123 ? 4.086 3.133 -10.953 1 98.62 123 GLY A CA 1
ATOM 902 C C . GLY A 1 123 ? 5.215 3.195 -9.938 1 98.62 123 GLY A C 1
ATOM 903 O O . GLY A 1 123 ? 6.332 3.602 -10.266 1 98.62 123 GLY A O 1
ATOM 904 N N . GLU A 1 124 ? 4.891 2.814 -8.719 1 98.31 124 GLU A N 1
ATOM 905 C CA . GLU A 1 124 ? 5.887 2.791 -7.656 1 98.31 124 GLU A CA 1
ATOM 906 C C . GLU A 1 124 ? 7.031 1.836 -7.988 1 98.31 124 GLU A C 1
ATOM 908 O O . GLU A 1 124 ? 8.195 2.148 -7.754 1 98.31 124 GLU A O 1
ATOM 913 N N . LEU A 1 125 ? 6.688 0.7 -8.531 1 98.75 125 LEU A N 1
ATOM 914 C CA . LEU A 1 125 ? 7.703 -0.278 -8.906 1 98.75 125 LEU A CA 1
ATOM 915 C C . LEU A 1 125 ? 8.656 0.301 -9.945 1 98.75 125 LEU A C 1
ATOM 917 O O . LEU A 1 125 ? 9.875 0.218 -9.789 1 98.75 125 LEU A O 1
ATOM 921 N N . MET A 1 126 ? 8.086 0.884 -10.984 1 98.81 126 MET A N 1
ATOM 922 C CA . MET A 1 126 ? 8.891 1.493 -12.039 1 98.81 126 MET A CA 1
ATOM 923 C C . MET A 1 126 ? 9.797 2.58 -11.469 1 98.81 126 MET A C 1
ATOM 925 O O . MET A 1 126 ? 10.977 2.658 -11.82 1 98.81 126 MET A O 1
ATOM 929 N N . LEU A 1 127 ? 9.258 3.369 -10.617 1 98 127 LEU A N 1
ATOM 930 C CA . LEU A 1 127 ? 10 4.492 -10.047 1 98 127 LEU A CA 1
ATOM 931 C C . LEU A 1 127 ? 11.141 3.998 -9.164 1 98 127 LEU A C 1
ATOM 933 O O . LEU A 1 127 ? 12.266 4.488 -9.266 1 98 127 LEU A O 1
ATOM 937 N N . GLN A 1 128 ? 10.828 3.055 -8.266 1 96.81 128 GLN A N 1
ATOM 938 C CA . GLN A 1 128 ? 11.836 2.553 -7.328 1 96.81 128 GLN A CA 1
ATOM 939 C C . GLN A 1 128 ? 12.945 1.805 -8.062 1 96.81 128 GLN A C 1
ATOM 941 O O . GLN A 1 128 ? 14.109 1.855 -7.656 1 96.81 128 GLN A O 1
ATOM 946 N N . ARG A 1 129 ? 12.547 1.083 -9.086 1 97.88 129 ARG A N 1
ATOM 947 C CA . ARG A 1 129 ? 13.57 0.433 -9.898 1 97.88 129 ARG A CA 1
ATOM 948 C C . ARG A 1 129 ? 14.508 1.461 -10.531 1 97.88 129 ARG A C 1
ATOM 950 O O . ARG A 1 129 ? 15.727 1.334 -10.438 1 97.88 129 ARG A O 1
ATOM 957 N N . TRP A 1 130 ? 13.93 2.467 -11.094 1 98.06 130 TRP A N 1
ATOM 958 C CA . TRP A 1 130 ? 14.664 3.521 -11.789 1 98.06 130 TRP A CA 1
ATOM 959 C C . TRP A 1 130 ? 15.578 4.273 -10.828 1 98.06 130 TRP A C 1
ATOM 961 O O . TRP A 1 130 ? 16.797 4.199 -10.945 1 98.06 130 TRP A O 1
ATOM 971 N N . ALA A 1 131 ? 15.078 4.852 -9.797 1 95.31 131 ALA A N 1
ATOM 972 C CA . ALA A 1 131 ? 15.828 5.723 -8.898 1 95.31 131 ALA A CA 1
ATOM 973 C C . ALA A 1 131 ? 16.703 4.906 -7.961 1 95.31 131 ALA A C 1
ATOM 975 O O . ALA A 1 131 ? 17.828 5.316 -7.641 1 95.31 131 ALA A O 1
ATOM 976 N N . GLY A 1 132 ? 16.203 3.756 -7.559 1 93 132 GLY A N 1
ATOM 977 C CA . GLY A 1 132 ? 16.953 2.934 -6.625 1 93 132 GLY A CA 1
ATOM 978 C C . GLY A 1 132 ? 18.125 2.209 -7.27 1 93 132 GLY A C 1
ATOM 979 O O . GLY A 1 132 ? 19.125 1.922 -6.609 1 93 132 GLY A O 1
ATOM 980 N N . GLY A 1 133 ? 17.969 1.915 -8.555 1 94.06 133 GLY A N 1
ATOM 981 C CA . GLY A 1 133 ? 18.984 1.121 -9.234 1 94.06 133 GLY A CA 1
ATOM 982 C C . GLY A 1 133 ? 19.797 1.923 -10.227 1 94.06 133 GLY A C 1
ATOM 983 O O . GLY A 1 133 ? 20.719 1.396 -10.844 1 94.06 133 GLY A O 1
ATOM 984 N N . ALA A 1 134 ? 19.375 3.162 -10.391 1 96.38 134 ALA A N 1
ATOM 985 C CA . ALA A 1 134 ? 20 4.02 -11.391 1 96.38 134 ALA A CA 1
ATOM 986 C C . ALA A 1 134 ? 19.969 3.365 -12.766 1 96.38 134 ALA A C 1
ATOM 988 O O . ALA A 1 134 ? 20.969 3.396 -13.492 1 96.38 134 ALA A O 1
ATOM 989 N N . TRP A 1 135 ? 18.859 2.719 -13.094 1 96.31 135 TRP A N 1
ATOM 990 C CA . TRP A 1 135 ? 18.75 2.021 -14.367 1 96.31 135 TRP A CA 1
ATOM 991 C C . TRP A 1 135 ? 18.688 3.01 -15.523 1 96.31 135 TRP A C 1
ATOM 993 O O . TRP A 1 135 ? 17.953 4.004 -15.469 1 96.31 135 TRP A O 1
ATOM 1003 N N . PRO A 1 136 ? 19.375 2.736 -16.594 1 97.06 136 PRO A N 1
ATOM 1004 C CA . PRO A 1 136 ? 19.359 3.629 -17.75 1 97.06 136 PRO A CA 1
ATOM 1005 C C . PRO A 1 136 ? 18.25 3.299 -18.75 1 97.06 136 PRO A C 1
ATOM 1007 O O . PRO A 1 136 ? 18.047 4.02 -19.719 1 97.06 136 PRO A O 1
ATOM 1010 N N . ALA A 1 137 ? 17.562 2.182 -18.531 1 98.25 137 ALA A N 1
ATOM 1011 C CA . ALA A 1 137 ? 16.453 1.767 -19.375 1 98.25 137 ALA A CA 1
ATOM 1012 C C . ALA A 1 137 ? 15.195 1.48 -18.562 1 98.25 137 ALA A C 1
ATOM 1014 O O . ALA A 1 137 ? 15.289 1.017 -17.422 1 98.25 137 ALA A O 1
ATOM 1015 N N . PRO A 1 138 ? 14.07 1.738 -19.172 1 98.69 138 PRO A N 1
ATOM 1016 C CA . PRO A 1 138 ? 12.812 1.516 -18.453 1 98.69 138 PRO A CA 1
ATOM 1017 C C . PRO A 1 138 ? 12.586 0.045 -18.109 1 98.69 138 PRO A C 1
ATOM 1019 O O . PRO A 1 138 ? 13.219 -0.835 -18.688 1 98.69 138 PRO A O 1
ATOM 1022 N N . LEU A 1 139 ? 11.742 -0.212 -17.141 1 98.81 139 LEU A N 1
ATOM 1023 C CA . LEU A 1 139 ? 11.383 -1.562 -16.734 1 98.81 139 LEU A CA 1
ATOM 1024 C C . LEU A 1 139 ? 10.617 -2.285 -17.828 1 98.81 139 LEU A C 1
ATOM 1026 O O . LEU A 1 139 ? 9.562 -1.816 -18.266 1 98.81 139 LEU A O 1
ATOM 1030 N N . PRO A 1 140 ? 11.109 -3.438 -18.344 1 98.88 140 PRO A N 1
ATOM 1031 C CA . PRO A 1 140 ? 10.242 -4.25 -19.203 1 98.88 140 PRO A CA 1
ATOM 1032 C C . PRO A 1 140 ? 8.969 -4.699 -18.5 1 98.88 140 PRO A C 1
ATOM 1034 O O . PRO A 1 140 ? 9.031 -5.262 -17.406 1 98.88 140 PRO A O 1
ATOM 1037 N N . VAL A 1 141 ? 7.844 -4.367 -19.094 1 98.94 141 VAL A N 1
ATOM 1038 C CA . VAL A 1 141 ? 6.547 -4.742 -18.531 1 98.94 141 VAL A CA 1
ATOM 1039 C C . VAL A 1 141 ? 5.77 -5.578 -19.547 1 98.94 141 VAL A C 1
ATOM 1041 O O . VAL A 1 141 ? 5.223 -5.043 -20.516 1 98.94 141 VAL A O 1
ATOM 1044 N N . TYR A 1 142 ? 5.754 -6.883 -19.281 1 98.69 142 TYR A N 1
ATOM 1045 C CA . TYR A 1 142 ? 4.961 -7.781 -20.125 1 98.69 142 TYR A CA 1
ATOM 1046 C C . TYR A 1 142 ? 3.504 -7.797 -19.672 1 98.69 142 TYR A C 1
ATOM 1048 O O . TYR A 1 142 ? 3.215 -7.773 -18.469 1 98.69 142 TYR A O 1
ATOM 1056 N N . GLY A 1 143 ? 2.615 -7.797 -20.562 1 97.94 143 GLY A N 1
ATOM 1057 C CA . GLY A 1 143 ? 1.2 -7.945 -20.25 1 97.94 143 GLY A CA 1
ATOM 1058 C C . GLY A 1 143 ? 0.343 -8.156 -21.484 1 97.94 143 GLY A C 1
ATOM 1059 O O . GLY A 1 143 ? 0.825 -8.031 -22.609 1 97.94 143 GLY A O 1
ATOM 1060 N N . PRO A 1 144 ? -0.913 -8.602 -21.281 1 96.62 144 PRO A N 1
ATOM 1061 C CA . PRO A 1 144 ? -1.821 -8.703 -22.422 1 96.62 144 PRO A CA 1
ATOM 1062 C C . PRO A 1 144 ? -1.979 -7.379 -23.172 1 96.62 144 PRO A C 1
ATOM 1064 O O . PRO A 1 144 ? -1.579 -6.328 -22.656 1 96.62 144 PRO A O 1
ATOM 1067 N N . THR A 1 145 ? -2.514 -7.492 -24.375 1 95.12 145 THR A N 1
ATOM 1068 C CA . THR A 1 145 ? -2.814 -6.281 -25.141 1 95.12 145 THR A CA 1
ATOM 1069 C C . THR A 1 145 ? -3.539 -5.262 -24.266 1 95.12 145 THR A C 1
ATOM 1071 O O . THR A 1 145 ? -4.508 -5.598 -23.578 1 95.12 145 THR A O 1
ATOM 1074 N N . GLY A 1 146 ? -3.082 -4.039 -24.266 1 95.94 146 GLY A N 1
ATOM 1075 C CA . GLY A 1 146 ? -3.625 -3.004 -23.391 1 95.94 146 GLY A CA 1
ATOM 1076 C C . GLY A 1 146 ? -2.639 -2.523 -22.344 1 95.94 146 GLY A C 1
ATOM 1077 O O . GLY A 1 146 ? -2.826 -1.46 -21.75 1 95.94 146 GLY A O 1
ATOM 1078 N N . VAL A 1 147 ? -1.556 -3.32 -22.188 1 98.25 147 VAL A N 1
ATOM 1079 C CA . VAL A 1 147 ? -0.589 -2.986 -21.141 1 98.25 147 VAL A CA 1
ATOM 1080 C C . VAL A 1 147 ? 0.071 -1.646 -21.469 1 98.25 147 VAL A C 1
ATOM 1082 O O . VAL A 1 147 ? 0.489 -0.923 -20.547 1 98.25 147 VAL A O 1
ATOM 1085 N N . GLU A 1 148 ? 0.115 -1.238 -22.75 1 98.5 148 GLU A N 1
ATOM 1086 C CA . GLU A 1 148 ? 0.704 0.034 -23.156 1 98.5 148 GLU A CA 1
ATOM 1087 C C . GLU A 1 148 ? -0.032 1.211 -22.516 1 98.5 148 GLU A C 1
ATOM 1089 O O . GLU A 1 148 ? 0.597 2.152 -22.031 1 98.5 148 GLU A O 1
ATOM 1094 N N . GLN A 1 149 ? -1.351 1.089 -22.531 1 98.56 149 GLN A N 1
ATOM 1095 C CA . GLN A 1 149 ? -2.164 2.156 -21.953 1 98.56 149 GLN A CA 1
ATOM 1096 C C . GLN A 1 149 ? -1.905 2.301 -20.469 1 98.56 149 GLN A C 1
ATOM 1098 O O . GLN A 1 149 ? -1.829 3.416 -19.953 1 98.56 149 GLN A O 1
ATOM 1103 N N . VAL A 1 150 ? -1.779 1.198 -19.797 1 98.75 150 VAL A N 1
ATOM 1104 C CA . VAL A 1 150 ? -1.543 1.184 -18.359 1 98.75 150 VAL A CA 1
ATOM 1105 C C . VAL A 1 150 ? -0.194 1.829 -18.062 1 98.75 150 VAL A C 1
ATOM 1107 O O . VAL A 1 150 ? -0.117 2.771 -17.266 1 98.75 150 VAL A O 1
ATOM 1110 N N . VAL A 1 151 ? 0.839 1.38 -18.703 1 98.88 151 VAL A N 1
ATOM 1111 C CA . VAL A 1 151 ? 2.195 1.86 -18.469 1 98.88 151 VAL A CA 1
ATOM 1112 C C . VAL A 1 151 ? 2.287 3.346 -18.797 1 98.88 151 VAL A C 1
ATOM 1114 O O . VAL A 1 151 ? 2.809 4.137 -18.016 1 98.88 151 VAL A O 1
ATOM 1117 N N . ASP A 1 152 ? 1.73 3.729 -19.969 1 98.81 152 ASP A N 1
ATOM 1118 C CA . ASP A 1 152 ? 1.762 5.125 -20.391 1 98.81 152 ASP A CA 1
ATOM 1119 C C . ASP A 1 152 ? 1.021 6.02 -19.406 1 98.81 152 ASP A C 1
ATOM 1121 O O . ASP A 1 152 ? 1.436 7.152 -19.156 1 98.81 152 ASP A O 1
ATOM 1125 N N . GLY A 1 153 ? -0.07 5.523 -18.938 1 98.88 153 GLY A N 1
ATOM 1126 C CA . GLY A 1 153 ? -0.829 6.266 -17.938 1 98.88 153 GLY A CA 1
ATOM 1127 C C . GLY A 1 153 ? -0.041 6.543 -16.672 1 98.88 153 GLY A C 1
ATOM 1128 O O . GLY A 1 153 ? -0.009 7.68 -16.203 1 98.88 153 GLY A O 1
ATOM 1129 N N . PHE A 1 154 ? 0.577 5.527 -16.141 1 98.81 154 PHE A N 1
ATOM 1130 C CA . PHE A 1 154 ? 1.384 5.711 -14.945 1 98.81 154 PHE A CA 1
ATOM 1131 C C . PHE A 1 154 ? 2.541 6.664 -15.211 1 98.81 154 PHE A C 1
ATOM 1133 O O . PHE A 1 154 ? 2.885 7.484 -14.359 1 98.81 154 PHE A O 1
ATOM 1140 N N . GLU A 1 155 ? 3.184 6.555 -16.375 1 98.62 155 GLU A N 1
ATOM 1141 C CA . GLU A 1 155 ? 4.27 7.465 -16.719 1 98.62 155 GLU A CA 1
ATOM 1142 C C . GLU A 1 155 ? 3.791 8.914 -16.75 1 98.62 155 GLU A C 1
ATOM 1144 O O . GLU A 1 155 ? 4.496 9.812 -16.281 1 98.62 155 GLU A O 1
ATOM 1149 N N . ALA A 1 156 ? 2.627 9.086 -17.266 1 98.62 156 ALA A N 1
ATOM 1150 C CA . ALA A 1 156 ? 2.064 10.43 -17.312 1 98.62 156 ALA A CA 1
ATOM 1151 C C . ALA A 1 156 ? 1.795 10.953 -15.906 1 98.62 156 ALA A C 1
ATOM 1153 O O . ALA A 1 156 ? 2.146 12.094 -15.586 1 98.62 156 ALA A O 1
ATOM 1154 N N . ALA A 1 157 ? 1.188 10.172 -15.055 1 98.62 157 ALA A N 1
ATOM 1155 C CA . ALA A 1 157 ? 0.848 10.57 -13.688 1 98.62 157 ALA A CA 1
ATOM 1156 C C . ALA A 1 157 ? 2.102 10.922 -12.891 1 98.62 157 ALA A C 1
ATOM 1158 O O . ALA A 1 157 ? 2.082 11.836 -12.062 1 98.62 157 ALA A O 1
ATOM 1159 N N . TYR A 1 158 ? 3.182 10.188 -13.18 1 98.44 158 TYR A N 1
ATOM 1160 C CA . TYR A 1 158 ? 4.406 10.336 -12.398 1 98.44 158 TYR A CA 1
ATOM 1161 C C . TYR A 1 158 ? 5.363 11.32 -13.062 1 98.44 158 TYR A C 1
ATOM 1163 O O . TYR A 1 158 ? 6.473 11.539 -12.578 1 98.44 158 TYR A O 1
ATOM 1171 N N . GLY A 1 159 ? 4.949 11.922 -14.172 1 98.06 159 GLY A N 1
ATOM 1172 C CA . GLY A 1 159 ? 5.766 12.852 -14.938 1 98.06 159 GLY A CA 1
ATOM 1173 C C . GLY A 1 159 ? 6.395 13.938 -14.094 1 98.06 159 GLY A C 1
ATOM 1174 O O . GLY A 1 159 ? 7.602 14.172 -14.172 1 98.06 159 GLY A O 1
ATOM 1175 N N . PRO A 1 160 ? 5.582 14.633 -13.312 1 97.69 160 PRO A N 1
ATOM 1176 C CA . PRO A 1 160 ? 6.152 15.68 -12.469 1 97.69 160 PRO A CA 1
ATOM 1177 C C . PRO A 1 160 ? 7.262 15.172 -11.555 1 97.69 160 PRO A C 1
ATOM 1179 O O . PRO A 1 160 ? 8.289 15.836 -11.391 1 97.69 160 PRO A O 1
ATOM 1182 N N . ASP A 1 161 ? 7.129 14.016 -10.992 1 97.81 161 ASP A N 1
ATOM 1183 C CA . ASP A 1 161 ? 8.117 13.461 -10.07 1 97.81 161 ASP A CA 1
ATOM 1184 C C . ASP A 1 161 ? 9.414 13.133 -10.797 1 97.81 161 ASP A C 1
ATOM 1186 O O . ASP A 1 161 ? 10.5 13.227 -10.211 1 97.81 161 ASP A O 1
ATOM 1190 N N . ARG A 1 162 ? 9.289 12.641 -12.07 1 97.81 162 ARG A N 1
ATOM 1191 C CA . ARG A 1 162 ? 10.484 12.43 -12.883 1 97.81 162 ARG A CA 1
ATOM 1192 C C . ARG A 1 162 ? 11.383 13.664 -12.859 1 97.81 162 ARG A C 1
ATOM 1194 O O . ARG A 1 162 ? 12.586 13.555 -12.594 1 97.81 162 ARG A O 1
ATOM 1201 N N . GLY A 1 163 ? 10.75 14.805 -13.102 1 97.19 163 GLY A N 1
ATOM 1202 C CA . GLY A 1 163 ? 11.492 16.047 -13.109 1 97.19 163 GLY A CA 1
ATOM 1203 C C . GLY A 1 163 ? 12.109 16.375 -11.758 1 97.19 163 GLY A C 1
ATOM 1204 O O . GLY A 1 163 ? 13.273 16.781 -11.68 1 97.19 163 GLY A O 1
ATOM 1205 N N . TYR A 1 164 ? 11.305 16.203 -10.656 1 96.94 164 TYR A N 1
ATOM 1206 C CA . TYR A 1 164 ? 11.773 16.5 -9.312 1 96.94 164 TYR A CA 1
ATOM 1207 C C . TYR A 1 164 ? 13 15.664 -8.969 1 96.94 164 TYR A C 1
ATOM 1209 O O . TYR A 1 164 ? 13.992 16.188 -8.445 1 96.94 164 TYR A O 1
ATOM 1217 N N . ARG A 1 165 ? 12.953 14.398 -9.273 1 96.5 165 ARG A N 1
ATOM 1218 C CA . ARG A 1 165 ? 14 13.469 -8.867 1 96.5 165 ARG A CA 1
ATOM 1219 C C . ARG A 1 165 ? 15.289 13.734 -9.648 1 96.5 165 ARG A C 1
ATOM 1221 O O . ARG A 1 165 ? 16.375 13.703 -9.078 1 96.5 165 ARG A O 1
ATOM 1228 N N . ILE A 1 166 ? 15.172 13.945 -10.953 1 97.38 166 ILE A N 1
ATOM 1229 C CA . ILE A 1 166 ? 16.359 14.242 -11.758 1 97.38 166 ILE A CA 1
ATOM 1230 C C . ILE A 1 166 ? 17 15.539 -11.266 1 97.38 166 ILE A C 1
ATOM 1232 O O . ILE A 1 166 ? 18.219 15.617 -11.133 1 97.38 166 ILE A O 1
ATOM 1236 N N . ALA A 1 167 ? 16.188 16.516 -10.984 1 96.81 167 ALA A N 1
ATOM 1237 C CA . ALA A 1 167 ? 16.688 17.812 -10.516 1 96.81 167 ALA A CA 1
ATOM 1238 C C . ALA A 1 167 ? 17.375 17.672 -9.164 1 96.81 167 ALA A C 1
ATOM 1240 O O . ALA A 1 167 ? 18.359 18.359 -8.891 1 96.81 167 ALA A O 1
ATOM 1241 N N . HIS A 1 168 ? 16.891 16.812 -8.32 1 95.69 168 HIS A N 1
ATOM 1242 C CA . HIS A 1 168 ? 17.375 16.719 -6.949 1 95.69 168 HIS A CA 1
ATOM 1243 C C . HIS A 1 168 ? 18.594 15.82 -6.855 1 95.69 168 HIS A C 1
ATOM 1245 O O . HIS A 1 168 ? 19.547 16.141 -6.129 1 95.69 168 HIS A O 1
ATOM 1251 N N . HIS A 1 169 ? 18.547 14.672 -7.555 1 95.5 169 HIS A N 1
ATOM 1252 C CA . HIS A 1 169 ? 19.578 13.656 -7.344 1 95.5 169 HIS A CA 1
ATOM 1253 C C . HIS A 1 169 ? 20.578 13.633 -8.492 1 95.5 169 HIS A C 1
ATOM 1255 O O . HIS A 1 169 ? 21.672 13.07 -8.367 1 95.5 169 HIS A O 1
ATOM 1261 N N . GLY A 1 170 ? 20.203 14.188 -9.695 1 96.5 170 GLY A N 1
ATOM 1262 C CA . GLY A 1 170 ? 21.078 14.227 -10.859 1 96.5 170 GLY A CA 1
ATOM 1263 C C . GLY A 1 170 ? 20.922 13.023 -11.758 1 96.5 170 GLY A C 1
ATOM 1264 O O . GLY A 1 170 ? 20.344 12.008 -11.359 1 96.5 170 GLY A O 1
ATOM 1265 N N . PRO A 1 171 ? 21.391 13.078 -12.953 1 95.81 171 PRO A N 1
ATOM 1266 C CA . PRO A 1 171 ? 21.188 12.047 -13.977 1 95.81 171 PRO A CA 1
ATOM 1267 C C . PRO A 1 171 ? 21.969 10.773 -13.695 1 95.81 171 PRO A C 1
ATOM 1269 O O . PRO A 1 171 ? 21.688 9.727 -14.281 1 95.81 171 PRO A O 1
ATOM 1272 N N . GLN A 1 172 ? 22.969 10.859 -12.828 1 94.81 172 GLN A N 1
ATOM 1273 C CA . GLN A 1 172 ? 23.719 9.656 -12.484 1 94.81 172 GLN A CA 1
ATOM 1274 C C . GLN A 1 172 ? 22.891 8.719 -11.617 1 94.81 172 GLN A C 1
ATOM 1276 O O . GLN A 1 172 ? 22.906 7.5 -11.812 1 94.81 172 GLN A O 1
ATOM 1281 N N . VAL A 1 173 ? 22.141 9.297 -10.703 1 95.06 173 VAL A N 1
ATOM 1282 C CA . VAL A 1 173 ? 21.297 8.547 -9.797 1 95.06 173 VAL A CA 1
ATOM 1283 C C . VAL A 1 173 ? 19.953 8.25 -10.469 1 95.06 173 VAL A C 1
ATOM 1285 O O . VAL A 1 173 ? 19.406 7.156 -10.328 1 95.06 173 VAL A O 1
ATOM 1288 N N . THR A 1 174 ? 19.484 9.219 -11.195 1 97.38 174 THR A N 1
ATOM 1289 C CA . THR A 1 174 ? 18.219 9.109 -11.906 1 97.38 174 THR A CA 1
ATOM 1290 C C . THR A 1 174 ? 18.391 9.414 -13.391 1 97.38 174 THR A C 1
ATOM 1292 O O . THR A 1 174 ? 18 10.484 -13.867 1 97.38 174 THR A O 1
ATOM 1295 N N . PRO A 1 175 ? 18.953 8.422 -14.109 1 98.06 175 PRO A N 1
ATOM 1296 C CA . PRO A 1 175 ? 19.109 8.625 -15.555 1 98.06 175 PRO A CA 1
ATOM 1297 C C . PRO A 1 175 ? 17.766 8.859 -16.266 1 98.06 175 PRO A C 1
ATOM 1299 O O . PRO A 1 175 ? 16.875 8.008 -16.188 1 98.06 175 PRO A O 1
ATOM 1302 N N . PRO A 1 176 ? 17.625 9.945 -16.922 1 97.88 176 PRO A N 1
ATOM 1303 C CA . PRO A 1 176 ? 16.344 10.273 -17.531 1 97.88 176 PRO A CA 1
ATOM 1304 C C . PRO A 1 176 ? 15.812 9.164 -18.453 1 97.88 176 PRO A C 1
ATOM 1306 O O . PRO A 1 176 ? 14.609 8.914 -18.5 1 97.88 176 PRO A O 1
ATOM 1309 N N . SER A 1 177 ? 16.672 8.43 -19.109 1 98 177 SER A N 1
ATOM 1310 C CA . SER A 1 177 ? 16.281 7.406 -20.078 1 98 177 SER A CA 1
ATOM 1311 C C . SER A 1 177 ? 15.695 6.184 -19.375 1 98 177 SER A C 1
ATOM 1313 O O . SER A 1 177 ? 15.094 5.316 -20 1 98 177 SER A O 1
ATOM 1315 N N . GLY A 1 178 ? 15.938 6.117 -18.109 1 98.44 178 GLY A N 1
ATOM 1316 C CA . GLY A 1 178 ? 15.531 4.926 -17.375 1 98.44 178 GLY A CA 1
ATOM 1317 C C . GLY A 1 178 ? 14.141 5.035 -16.797 1 98.44 178 GLY A C 1
ATOM 1318 O O . GLY A 1 178 ? 13.594 4.051 -16.281 1 98.44 178 GLY A O 1
ATOM 1319 N N . PHE A 1 179 ? 13.508 6.207 -16.938 1 98.44 179 PHE A N 1
ATOM 1320 C CA . PHE A 1 179 ? 12.219 6.469 -16.312 1 98.44 179 PHE A CA 1
ATOM 1321 C C . PHE A 1 179 ? 11.117 5.652 -16.969 1 98.44 179 PHE A C 1
ATOM 1323 O O . PHE A 1 179 ? 11.039 5.586 -18.203 1 98.44 179 PHE A O 1
ATOM 1330 N N . GLY A 1 180 ? 10.297 5.062 -16.141 1 98.31 180 GLY A N 1
ATOM 1331 C CA . GLY A 1 180 ? 9.062 4.473 -16.641 1 98.31 180 GLY A CA 1
ATOM 1332 C C . GLY A 1 180 ? 9.195 3 -16.969 1 98.31 180 GLY A C 1
ATOM 1333 O O . GLY A 1 180 ? 9.93 2.27 -16.312 1 98.31 180 GLY A O 1
ATOM 1334 N N . GLY A 1 181 ? 8.273 2.527 -17.781 1 98.69 181 GLY A N 1
ATOM 1335 C CA . GLY A 1 181 ? 8.211 1.144 -18.219 1 98.69 181 GLY A CA 1
ATOM 1336 C C . GLY A 1 181 ? 8.336 0.995 -19.734 1 98.69 181 GLY A C 1
ATOM 1337 O O . GLY A 1 181 ? 8.125 1.955 -20.469 1 98.69 181 GLY A O 1
ATOM 1338 N N . ASP A 1 182 ? 8.82 -0.129 -20.141 1 98.81 182 ASP A N 1
ATOM 1339 C CA . ASP A 1 182 ? 8.828 -0.571 -21.531 1 98.81 182 ASP A CA 1
ATOM 1340 C C . ASP A 1 182 ? 7.762 -1.639 -21.766 1 98.81 182 ASP A C 1
ATOM 1342 O O . ASP A 1 182 ? 8.023 -2.832 -21.609 1 98.81 182 ASP A O 1
ATOM 1346 N N . PRO A 1 183 ? 6.535 -1.169 -22.172 1 98.75 183 PRO A N 1
ATOM 1347 C CA . PRO A 1 183 ? 5.453 -2.141 -22.359 1 98.75 183 PRO A CA 1
ATOM 1348 C C . PRO A 1 183 ? 5.738 -3.145 -23.469 1 98.75 183 PRO A C 1
ATOM 1350 O O . PRO A 1 183 ? 6.203 -2.762 -24.547 1 98.75 183 PRO A O 1
ATOM 1353 N N . ARG A 1 184 ? 5.516 -4.348 -23.188 1 98.31 184 ARG A N 1
ATOM 1354 C CA . ARG A 1 184 ? 5.664 -5.477 -24.094 1 98.31 184 ARG A CA 1
ATOM 1355 C C . ARG A 1 184 ? 4.371 -6.277 -24.203 1 98.31 184 ARG A C 1
ATOM 1357 O O . ARG A 1 184 ? 4.254 -7.352 -23.609 1 98.31 184 ARG A O 1
ATOM 1364 N N . PRO A 1 185 ? 3.473 -5.77 -25.031 1 97.19 185 PRO A N 1
ATOM 1365 C CA . PRO A 1 185 ? 2.164 -6.422 -25.141 1 97.19 185 PRO A CA 1
ATOM 1366 C C . PRO A 1 185 ? 2.229 -7.754 -25.891 1 97.19 185 PRO A C 1
ATOM 1368 O O . PRO A 1 185 ? 3.074 -7.93 -26.766 1 97.19 185 PRO A O 1
ATOM 1371 N N . PHE A 1 186 ? 1.401 -8.648 -25.438 1 95.75 186 PHE A N 1
ATOM 1372 C CA . PHE A 1 186 ? 1.166 -9.875 -26.203 1 95.75 186 PHE A CA 1
ATOM 1373 C C . PHE A 1 186 ? -0.321 -10.211 -26.234 1 95.75 186 PHE A C 1
ATOM 1375 O O . PHE A 1 186 ? -1.091 -9.742 -25.406 1 95.75 186 PHE A O 1
ATOM 1382 N N . ALA A 1 187 ? -0.842 -10.766 -27.312 1 87.38 187 ALA A N 1
ATOM 1383 C CA . ALA A 1 187 ? -2.232 -11.195 -27.453 1 87.38 187 ALA A CA 1
ATOM 1384 C C . ALA A 1 187 ? -2.408 -12.641 -27 1 87.38 187 ALA A C 1
ATOM 1386 O O . ALA A 1 187 ? -1.788 -13.547 -27.547 1 87.38 187 ALA A O 1
ATOM 1387 N N . PRO A 1 188 ? -3.078 -12.664 -25.734 1 69.75 188 PRO A N 1
ATOM 1388 C CA . PRO A 1 188 ? -3.23 -14.055 -25.297 1 69.75 188 PRO A CA 1
ATOM 1389 C C . PRO A 1 188 ? -4.199 -14.844 -26.188 1 69.75 188 PRO A C 1
ATOM 1391 O O . PRO A 1 188 ? -5.375 -14.484 -26.281 1 69.75 188 PRO A O 1
ATOM 1394 N N . GLY A 1 189 ? -4.152 -14.719 -27.531 1 65.81 189 GLY A N 1
ATOM 1395 C CA . GLY A 1 189 ? -5.062 -15.57 -28.266 1 65.81 189 GLY A CA 1
ATOM 1396 C C . GLY A 1 189 ? -5.328 -16.906 -27.594 1 65.81 189 GLY A C 1
ATOM 1397 O O . GLY A 1 189 ? -5.191 -17.016 -26.359 1 65.81 189 GLY A O 1
ATOM 1398 N N . ALA A 1 190 ? -5.871 -17.844 -28.297 1 64.25 190 ALA A N 1
ATOM 1399 C CA . ALA A 1 190 ? -6.211 -19.172 -27.812 1 64.25 190 ALA A CA 1
ATOM 1400 C C . ALA A 1 190 ? -4.953 -19.969 -27.484 1 64.25 190 ALA A C 1
ATOM 1402 O O . ALA A 1 190 ? -5.035 -21.094 -26.953 1 64.25 190 ALA A O 1
ATOM 1403 N N . GLN A 1 191 ? -3.781 -19.219 -27.578 1 76.94 191 GLN A N 1
ATOM 1404 C CA . GLN A 1 191 ? -2.643 -20.109 -27.375 1 76.94 191 GLN A CA 1
ATOM 1405 C C . GLN A 1 191 ? -1.63 -19.5 -26.406 1 76.94 191 GLN A C 1
ATOM 1407 O O . GLN A 1 191 ? -1.687 -18.312 -26.109 1 76.94 191 GLN A O 1
ATOM 1412 N N . ASP A 1 192 ? -0.717 -20.312 -25.859 1 90.75 192 ASP A N 1
ATOM 1413 C CA . ASP A 1 192 ? 0.404 -19.969 -24.984 1 90.75 192 ASP A CA 1
ATOM 1414 C C . ASP A 1 192 ? 1.388 -19.047 -25.703 1 90.75 192 ASP A C 1
ATOM 1416 O O . ASP A 1 192 ? 1.561 -19.141 -26.922 1 90.75 192 ASP A O 1
ATOM 1420 N N . VAL A 1 193 ? 1.87 -18.062 -25.016 1 95.31 193 VAL A N 1
ATOM 1421 C CA . VAL A 1 193 ? 2.887 -17.172 -25.562 1 95.31 193 VAL A CA 1
ATOM 1422 C C . VAL A 1 193 ? 4.164 -17.281 -24.734 1 95.31 193 VAL A C 1
ATOM 1424 O O . VAL A 1 193 ? 4.152 -17.047 -23.516 1 95.31 193 VAL A O 1
ATOM 1427 N N . VAL A 1 194 ? 5.277 -17.688 -25.391 1 96.94 194 VAL A N 1
ATOM 1428 C CA . VAL A 1 194 ? 6.57 -17.703 -24.719 1 96.94 194 VAL A CA 1
ATOM 1429 C C . VAL A 1 194 ? 7.145 -16.281 -24.641 1 96.94 194 VAL A C 1
ATOM 1431 O O . VAL A 1 194 ? 7.418 -15.672 -25.688 1 96.94 194 VAL A O 1
ATOM 1434 N N . LEU A 1 195 ? 7.305 -15.758 -23.469 1 97.25 195 LEU A N 1
ATOM 1435 C CA . LEU A 1 195 ? 7.762 -14.383 -23.266 1 97.25 195 LEU A CA 1
ATOM 1436 C C . LEU A 1 195 ? 9.281 -14.32 -23.156 1 97.25 195 LEU A C 1
ATOM 1438 O O . LEU A 1 195 ? 9.906 -13.375 -23.641 1 97.25 195 LEU A O 1
ATOM 1442 N N . ILE A 1 196 ? 9.812 -15.234 -22.422 1 97.56 196 ILE A N 1
ATOM 1443 C CA . ILE A 1 196 ? 11.25 -15.336 -22.172 1 97.56 196 ILE A CA 1
ATOM 1444 C C . ILE A 1 196 ? 11.711 -16.766 -22.453 1 97.56 196 ILE A C 1
ATOM 1446 O O . ILE A 1 196 ? 11.102 -17.719 -21.969 1 97.56 196 ILE A O 1
ATOM 1450 N N . ASP A 1 197 ? 12.68 -16.953 -23.25 1 97.69 197 ASP A N 1
ATOM 1451 C CA . ASP A 1 197 ? 13.305 -18.234 -23.547 1 97.69 197 ASP A CA 1
ATOM 1452 C C . ASP A 1 197 ? 14.828 -18.109 -23.594 1 97.69 197 ASP A C 1
ATOM 1454 O O . ASP A 1 197 ? 15.406 -17.828 -24.641 1 97.69 197 ASP A O 1
ATOM 1458 N N . GLN A 1 198 ? 15.445 -18.266 -22.484 1 96.44 198 GLN A N 1
ATOM 1459 C CA . GLN A 1 198 ? 16.891 -18.219 -22.328 1 96.44 198 GLN A CA 1
ATOM 1460 C C . GLN A 1 198 ? 17.406 -19.5 -21.672 1 96.44 198 GLN A C 1
ATOM 1462 O O . GLN A 1 198 ? 16.625 -20.312 -21.188 1 96.44 198 GLN A O 1
ATOM 1467 N N . PRO A 1 199 ? 18.672 -19.766 -21.797 1 94.38 199 PRO A N 1
ATOM 1468 C CA . PRO A 1 199 ? 19.188 -21 -21.203 1 94.38 199 PRO A CA 1
ATOM 1469 C C . PRO A 1 199 ? 18.797 -21.172 -19.734 1 94.38 199 PRO A C 1
ATOM 1471 O O . PRO A 1 199 ? 19.109 -20.312 -18.906 1 94.38 199 PRO A O 1
ATOM 1474 N N . GLY A 1 200 ? 18.016 -22.125 -19.5 1 96.19 200 GLY A N 1
ATOM 1475 C CA . GLY A 1 200 ? 17.641 -22.5 -18.156 1 96.19 200 GLY A CA 1
ATOM 1476 C C . GLY A 1 200 ? 16.344 -21.875 -17.688 1 96.19 200 GLY A C 1
ATOM 1477 O O . GLY A 1 200 ? 15.789 -22.266 -16.656 1 96.19 200 GLY A O 1
ATOM 1478 N N . LEU A 1 201 ? 15.891 -20.906 -18.469 1 98.44 201 LEU A N 1
ATOM 1479 C CA . LEU A 1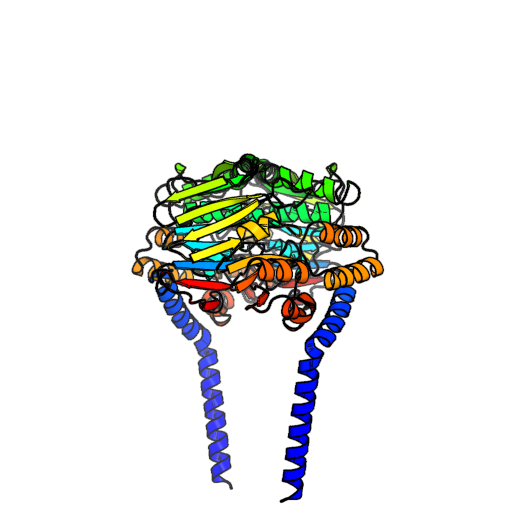 201 ? 14.688 -20.203 -18.016 1 98.44 201 LEU A CA 1
ATOM 1480 C C . LEU A 1 201 ? 13.703 -20.047 -19.156 1 98.44 201 LEU A C 1
ATOM 1482 O O . LEU A 1 201 ? 14.055 -19.531 -20.234 1 98.44 201 LEU A O 1
ATOM 1486 N N . ARG A 1 202 ? 12.531 -20.484 -18.953 1 98.62 202 ARG A N 1
ATOM 1487 C CA . ARG A 1 202 ? 11.414 -20.25 -19.859 1 98.62 202 ARG A CA 1
ATOM 1488 C C . ARG A 1 202 ? 10.203 -19.688 -19.109 1 98.62 202 ARG A C 1
ATOM 1490 O O . ARG A 1 202 ? 9.805 -20.234 -18.078 1 98.62 202 ARG A O 1
ATOM 1497 N N . VAL A 1 203 ? 9.703 -18.531 -19.594 1 98.69 203 VAL A N 1
ATOM 1498 C CA . VAL A 1 203 ? 8.492 -17.938 -19.031 1 98.69 203 VAL A CA 1
ATOM 1499 C C . VAL A 1 203 ? 7.387 -17.922 -20.078 1 98.69 203 VAL A C 1
ATOM 1501 O O . VAL A 1 203 ? 7.566 -17.391 -21.172 1 98.69 203 VAL A O 1
ATOM 1504 N N . THR A 1 204 ? 6.258 -18.547 -19.734 1 98.06 204 THR A N 1
ATOM 1505 C CA . THR A 1 204 ? 5.145 -18.703 -20.672 1 98.06 204 THR A CA 1
ATOM 1506 C C . THR A 1 204 ? 3.869 -18.094 -20.094 1 98.06 204 THR A C 1
ATOM 1508 O O . THR A 1 204 ? 3.543 -18.312 -18.922 1 98.06 204 THR A O 1
ATOM 1511 N N . ALA A 1 205 ? 3.209 -17.297 -20.922 1 98.06 205 ALA A N 1
ATOM 1512 C CA . ALA A 1 205 ? 1.876 -16.797 -20.578 1 98.06 205 ALA A CA 1
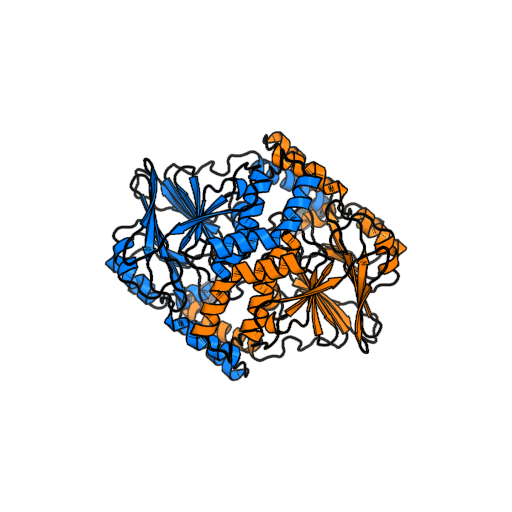ATOM 1513 C C . ALA A 1 205 ? 0.793 -17.672 -21.219 1 98.06 205 ALA A C 1
ATOM 1515 O O . ALA A 1 205 ? 0.933 -18.125 -22.344 1 98.06 205 ALA A O 1
ATOM 1516 N N . PHE A 1 206 ? -0.266 -17.953 -20.484 1 97 206 PHE A N 1
ATOM 1517 C CA . PHE A 1 206 ? -1.401 -18.703 -21 1 97 206 PHE A CA 1
ATOM 1518 C C . PHE A 1 206 ? -2.717 -18.047 -20.594 1 97 206 PHE A C 1
ATOM 1520 O O . PHE A 1 206 ? -2.807 -17.438 -19.531 1 97 206 PHE A O 1
ATOM 1527 N N . PRO A 1 207 ? -3.736 -18.141 -21.422 1 96.25 207 PRO A N 1
ATOM 1528 C CA . PRO A 1 207 ? -5.008 -17.484 -21.125 1 96.25 207 PRO A CA 1
ATOM 1529 C C . PRO A 1 207 ? -5.789 -18.188 -20.016 1 96.25 207 PRO A C 1
ATOM 1531 O O . PRO A 1 207 ? -5.75 -19.406 -19.906 1 96.25 207 PRO A O 1
ATOM 1534 N N . VAL A 1 208 ? -6.418 -17.422 -19.188 1 96.56 208 VAL A N 1
ATOM 1535 C CA . VAL A 1 208 ? -7.332 -17.938 -18.172 1 96.56 208 VAL A CA 1
ATOM 1536 C C . VAL A 1 208 ? -8.656 -17.188 -18.234 1 96.56 208 VAL A C 1
ATOM 1538 O O . VAL A 1 208 ? -8.711 -16.031 -18.703 1 96.56 208 VAL A O 1
ATOM 1541 N N . PRO A 1 209 ? -9.773 -17.812 -17.828 1 95.88 209 PRO A N 1
ATOM 1542 C CA . PRO A 1 20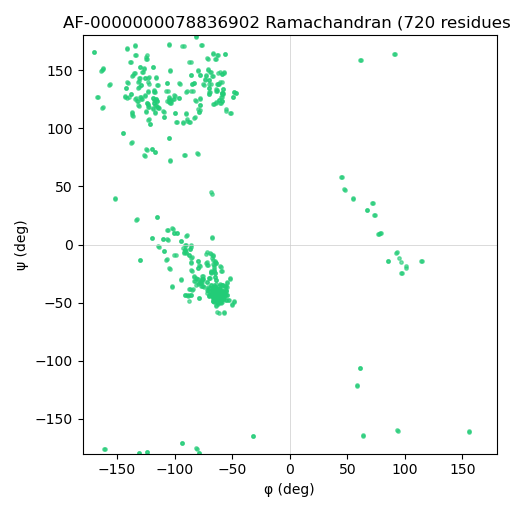9 ? -11.062 -17.109 -17.828 1 95.88 209 PRO A CA 1
ATOM 1543 C C . PRO A 1 209 ? -11.219 -16.156 -16.641 1 95.88 209 PRO A C 1
ATOM 1545 O O . PRO A 1 209 ? -11 -16.547 -15.492 1 95.88 209 PRO A O 1
ATOM 1548 N N . HIS A 1 210 ? -11.516 -14.93 -16.891 1 96.94 210 HIS A N 1
ATOM 1549 C CA . HIS A 1 210 ? -11.805 -13.914 -15.883 1 96.94 210 HIS A CA 1
ATOM 1550 C C . HIS A 1 210 ? -12.742 -12.844 -16.438 1 96.94 210 HIS A C 1
ATOM 1552 O O . HIS A 1 210 ? -12.562 -11.656 -16.156 1 96.94 210 HIS A O 1
ATOM 1558 N N . SER A 1 211 ? -13.68 -13.25 -17.203 1 94.31 211 SER A N 1
ATOM 1559 C CA . SER A 1 211 ? -14.641 -12.336 -17.812 1 94.31 211 SER A CA 1
ATOM 1560 C C . SER A 1 211 ? -15.406 -11.555 -16.75 1 94.31 211 SER A C 1
ATOM 1562 O O . SER A 1 211 ? -15.828 -12.117 -15.734 1 94.31 211 SER A O 1
ATOM 1564 N N . PRO A 1 212 ? -15.617 -10.289 -17.016 1 94.31 212 PRO A N 1
ATOM 1565 C CA . PRO A 1 212 ? -15.383 -9.523 -18.25 1 94.31 212 PRO A CA 1
ATOM 1566 C C . PRO A 1 212 ? -13.984 -8.906 -18.297 1 94.31 212 PRO A C 1
ATOM 1568 O O . PRO A 1 212 ? -13.68 -8.125 -19.203 1 94.31 212 PRO A O 1
ATOM 1571 N N . ALA A 1 213 ? -13.133 -9.258 -17.328 1 93.94 213 ALA A N 1
ATOM 1572 C CA . ALA A 1 213 ? -11.758 -8.766 -17.344 1 93.94 213 ALA A CA 1
ATOM 1573 C C . ALA A 1 213 ? -10.891 -9.57 -18.312 1 93.94 213 ALA A C 1
ATOM 1575 O O . ALA A 1 213 ? -10.148 -10.461 -17.891 1 93.94 213 ALA A O 1
ATOM 1576 N N . GLU A 1 214 ? -11.016 -9.297 -19.516 1 92.38 214 GLU A N 1
ATOM 1577 C CA . GLU A 1 214 ? -10.281 -9.984 -20.578 1 92.38 214 GLU A CA 1
ATOM 1578 C C . GLU A 1 214 ? -9.477 -8.992 -21.422 1 92.38 214 GLU A C 1
ATOM 1580 O O . GLU A 1 214 ? -9.906 -7.859 -21.625 1 92.38 214 GLU A O 1
ATOM 1585 N N . PRO A 1 215 ? -8.328 -9.367 -21.859 1 93.75 215 PRO A N 1
ATOM 1586 C CA . PRO A 1 215 ? -7.691 -10.672 -21.656 1 93.75 215 PRO A CA 1
ATOM 1587 C C . PRO A 1 215 ? -7.074 -10.812 -20.266 1 93.75 215 PRO A C 1
ATOM 1589 O O . PRO A 1 215 ? -6.621 -9.828 -19.688 1 93.75 215 PRO A O 1
ATOM 1592 N N . ALA A 1 216 ? -7.102 -11.953 -19.734 1 96.56 216 ALA A N 1
ATOM 1593 C CA . ALA A 1 216 ? -6.441 -12.344 -18.5 1 96.56 216 ALA A CA 1
ATOM 1594 C C . ALA A 1 216 ? -5.547 -13.562 -18.719 1 96.56 216 ALA A C 1
ATOM 1596 O O . ALA A 1 216 ? -5.879 -14.453 -19.5 1 96.56 216 ALA A O 1
ATOM 1597 N N . VAL A 1 217 ? -4.426 -13.578 -18.047 1 97.81 217 VAL A N 1
ATOM 1598 C CA . VAL A 1 217 ? -3.473 -14.656 -18.281 1 97.81 217 VAL A CA 1
ATOM 1599 C C . VAL A 1 217 ? -2.887 -15.133 -16.953 1 97.81 217 VAL A C 1
ATOM 1601 O O . VAL A 1 217 ? -2.951 -14.422 -15.953 1 97.81 217 VAL A O 1
ATOM 1604 N N . GLY A 1 218 ? -2.389 -16.375 -16.922 1 98.19 218 GLY A N 1
ATOM 1605 C CA . GLY A 1 218 ? -1.438 -16.891 -15.953 1 98.19 218 GLY A CA 1
ATOM 1606 C C . GLY A 1 218 ? -0.035 -17.031 -16.516 1 98.19 218 GLY A C 1
ATOM 1607 O O . GLY A 1 218 ? 0.192 -16.812 -17.703 1 98.19 218 GLY A O 1
ATOM 1608 N N . TYR A 1 219 ? 0.905 -17.359 -15.633 1 98.75 219 TYR A N 1
ATOM 1609 C CA . TYR A 1 219 ? 2.291 -17.516 -16.062 1 98.75 219 TYR A CA 1
ATOM 1610 C C . TYR A 1 219 ? 2.877 -18.828 -15.547 1 98.75 219 TYR A C 1
ATOM 1612 O O . TYR A 1 219 ? 2.582 -19.25 -14.43 1 98.75 219 TYR A O 1
ATOM 1620 N N . ARG A 1 220 ? 3.682 -19.438 -16.344 1 98.81 220 ARG A N 1
ATOM 1621 C CA . ARG A 1 220 ? 4.48 -20.578 -15.938 1 98.81 220 ARG A CA 1
ATOM 1622 C C . ARG A 1 220 ? 5.969 -20.297 -16.062 1 98.81 220 ARG A C 1
ATOM 1624 O O . ARG A 1 220 ? 6.422 -19.75 -17.078 1 98.81 220 ARG A O 1
ATOM 1631 N N . PHE A 1 221 ? 6.688 -20.5 -15.016 1 98.88 221 PHE A N 1
ATOM 1632 C CA . PHE A 1 221 ? 8.141 -20.422 -15 1 98.88 221 PHE A CA 1
ATOM 1633 C C . PHE A 1 221 ? 8.766 -21.812 -14.953 1 98.88 221 PHE A C 1
ATOM 1635 O O . PHE A 1 221 ? 8.422 -22.625 -14.094 1 98.88 221 PHE A O 1
ATOM 1642 N N . ASP A 1 222 ? 9.586 -22.078 -15.883 1 98.81 222 ASP A N 1
ATOM 1643 C CA . ASP A 1 222 ? 10.445 -23.266 -15.867 1 98.81 222 ASP A CA 1
ATOM 1644 C C . ASP A 1 222 ? 11.914 -22.875 -15.773 1 98.81 222 ASP A C 1
ATOM 1646 O O . ASP A 1 222 ? 12.414 -22.109 -16.609 1 98.81 222 ASP A O 1
ATOM 1650 N N . TYR A 1 223 ? 12.547 -23.297 -14.695 1 98.69 223 TYR A N 1
ATOM 1651 C CA . TYR A 1 223 ? 13.945 -22.969 -14.469 1 98.69 223 TYR A CA 1
ATOM 1652 C C . TYR A 1 223 ? 14.727 -24.172 -13.977 1 98.69 223 TYR A C 1
ATOM 1654 O O . TYR A 1 223 ? 14.516 -24.656 -12.859 1 98.69 223 TYR A O 1
ATOM 1662 N N . LYS A 1 224 ? 15.656 -24.75 -14.773 1 98.31 224 LYS A N 1
ATOM 1663 C CA . LYS A 1 224 ? 16.562 -25.844 -14.461 1 98.31 224 LYS A CA 1
ATOM 1664 C C . LYS A 1 224 ? 15.828 -27.016 -13.797 1 98.31 224 LYS A C 1
ATOM 1666 O O . LYS A 1 224 ? 16.234 -27.484 -12.734 1 98.31 224 LYS A O 1
ATOM 1671 N N . GLY A 1 225 ? 14.727 -27.359 -14.383 1 98 225 GLY A N 1
ATOM 1672 C CA . GLY A 1 225 ? 14.008 -28.562 -13.961 1 98 225 GLY A CA 1
ATOM 1673 C C . GLY A 1 225 ? 12.945 -28.266 -12.914 1 98 225 GLY A C 1
ATOM 1674 O O . GLY A 1 225 ? 12.195 -29.172 -12.531 1 98 225 GLY A O 1
ATOM 1675 N N . ARG A 1 226 ? 12.875 -27.016 -12.414 1 98.75 226 ARG A N 1
ATOM 1676 C CA . ARG A 1 226 ? 11.836 -26.625 -11.461 1 98.75 226 ARG A CA 1
ATOM 1677 C C . ARG A 1 226 ? 10.758 -25.797 -12.141 1 98.75 226 ARG A C 1
ATOM 1679 O O . ARG A 1 226 ? 11.031 -25.078 -13.102 1 98.75 226 ARG A O 1
ATOM 1686 N N . SER A 1 227 ? 9.516 -25.906 -11.609 1 98.75 227 SER A N 1
ATOM 1687 C CA . SER A 1 227 ? 8.422 -25.219 -12.297 1 98.75 227 SER A CA 1
ATOM 1688 C C . SER A 1 227 ? 7.445 -24.609 -11.305 1 98.75 227 SER A C 1
ATOM 1690 O O . SER A 1 227 ? 7.168 -25.203 -10.258 1 98.75 227 SER A O 1
ATOM 1692 N N . VAL A 1 228 ? 7.004 -23.422 -11.633 1 98.88 228 VAL A N 1
ATOM 1693 C CA . VAL A 1 228 ? 5.992 -22.688 -10.875 1 98.88 228 VAL A CA 1
ATOM 1694 C C . VAL A 1 228 ? 4.914 -22.156 -11.82 1 98.88 228 VAL A C 1
ATOM 1696 O O . VAL A 1 228 ? 5.227 -21.672 -12.906 1 98.88 228 VAL A O 1
ATOM 1699 N N . VAL A 1 229 ? 3.699 -22.328 -11.438 1 98.94 229 VAL A N 1
ATOM 1700 C CA . VAL A 1 229 ? 2.578 -21.766 -12.188 1 98.94 229 VAL A CA 1
ATOM 1701 C C . VAL A 1 229 ? 1.833 -20.75 -11.32 1 98.94 229 VAL A C 1
ATOM 1703 O O . VAL A 1 229 ? 1.53 -21.031 -10.156 1 98.94 229 VAL A O 1
ATOM 1706 N N . ILE A 1 230 ? 1.587 -19.609 -11.852 1 98.94 230 ILE A N 1
ATOM 1707 C CA . ILE A 1 230 ? 0.855 -18.531 -11.203 1 98.94 230 ILE A CA 1
ATOM 1708 C C . ILE A 1 230 ? -0.438 -18.25 -11.969 1 98.94 230 ILE A C 1
ATOM 1710 O O . ILE A 1 230 ? -0.406 -17.922 -13.156 1 98.94 230 ILE A O 1
ATOM 1714 N N . SER A 1 231 ? -1.489 -18.281 -11.359 1 98.69 231 SER A N 1
ATOM 1715 C CA . SER A 1 231 ? -2.777 -18.344 -12.039 1 98.69 231 SER A CA 1
ATOM 1716 C C . SER A 1 231 ? -3.227 -16.969 -12.516 1 98.69 231 SER A C 1
ATOM 1718 O O . SER A 1 231 ? -3.971 -16.859 -13.492 1 98.69 231 SER A O 1
ATOM 1720 N N . GLY A 1 232 ? -2.799 -15.867 -11.789 1 98.06 232 GLY A N 1
ATOM 1721 C CA . GLY A 1 232 ? -3.602 -14.656 -11.891 1 98.06 232 GLY A CA 1
ATOM 1722 C C . GLY A 1 232 ? -5.008 -14.828 -11.344 1 98.06 232 GLY A C 1
ATOM 1723 O O . GLY A 1 232 ? -5.258 -15.703 -10.523 1 98.06 232 GLY A O 1
ATOM 1724 N N . ASP A 1 233 ? -5.906 -13.875 -11.68 1 98.5 233 ASP A N 1
ATOM 1725 C CA . ASP A 1 233 ? -7.312 -14.055 -11.328 1 98.5 233 ASP A CA 1
ATOM 1726 C C . ASP A 1 233 ? -8.039 -14.898 -12.367 1 98.5 233 ASP A C 1
ATOM 1728 O O . ASP A 1 233 ? -7.867 -14.695 -13.57 1 98.5 233 ASP A O 1
ATOM 1732 N N . THR A 1 234 ? -8.773 -15.867 -11.898 1 98.12 234 THR A N 1
ATOM 1733 C CA . THR A 1 234 ? -9.414 -16.781 -12.844 1 98.12 234 THR A CA 1
ATOM 1734 C C . THR A 1 234 ? -10.523 -17.578 -12.164 1 98.12 234 THR A C 1
ATOM 1736 O O . THR A 1 234 ? -10.445 -17.859 -10.969 1 98.12 234 THR A O 1
ATOM 1739 N N . ALA A 1 235 ? -11.5 -17.906 -12.93 1 97 235 ALA A N 1
ATOM 1740 C CA . ALA A 1 235 ? -12.383 -19.016 -12.57 1 97 235 ALA A CA 1
ATOM 1741 C C . ALA A 1 235 ? -11.711 -20.359 -12.828 1 97 235 ALA A C 1
ATOM 1743 O O . ALA A 1 235 ? -10.555 -20.406 -13.266 1 97 235 ALA A O 1
ATOM 1744 N N . ALA A 1 236 ? -12.383 -21.438 -12.367 1 95.06 236 ALA A N 1
ATOM 1745 C CA . ALA A 1 236 ? -11.828 -22.766 -12.664 1 95.06 236 ALA A CA 1
ATOM 1746 C C . ALA A 1 236 ? -11.477 -22.891 -14.141 1 95.06 236 ALA A C 1
ATOM 1748 O O . ALA A 1 236 ? -12.273 -22.531 -15.008 1 95.06 236 ALA A O 1
ATOM 1749 N N . SER A 1 237 ? -10.281 -23.359 -14.422 1 95.5 237 SER A N 1
ATOM 1750 C CA . SER A 1 237 ? -9.734 -23.281 -15.773 1 95.5 237 SER A CA 1
ATOM 1751 C C . SER A 1 237 ? -9.047 -24.594 -16.172 1 95.5 237 SER A C 1
ATOM 1753 O O . SER A 1 237 ? -7.977 -24.906 -15.641 1 95.5 237 SER A O 1
ATOM 1755 N N . PRO A 1 238 ? -9.633 -25.281 -17.156 1 95.5 238 PRO A N 1
ATOM 1756 C CA . PRO A 1 238 ? -8.922 -26.453 -17.688 1 95.5 238 PRO A CA 1
ATOM 1757 C C . PRO A 1 238 ? -7.555 -26.094 -18.25 1 95.5 238 PRO A C 1
ATOM 1759 O O . PRO A 1 238 ? -6.625 -26.906 -18.188 1 95.5 238 PRO A O 1
ATOM 1762 N N . ARG A 1 239 ? -7.516 -24.922 -18.828 1 95.31 239 ARG A N 1
ATOM 1763 C CA . ARG A 1 239 ? -6.238 -24.484 -19.391 1 95.31 239 ARG A CA 1
ATOM 1764 C C . ARG A 1 239 ? -5.184 -24.344 -18.297 1 95.31 239 ARG A C 1
ATOM 1766 O O . ARG A 1 239 ? -4.027 -24.703 -18.484 1 95.31 239 ARG A O 1
ATOM 1773 N N . LEU A 1 240 ? -5.578 -23.734 -17.219 1 97.31 240 LEU A N 1
ATOM 1774 C CA . LEU A 1 240 ? -4.672 -23.609 -16.078 1 97.31 240 LEU A CA 1
ATOM 1775 C C . LEU A 1 240 ? -4.262 -24.984 -15.562 1 97.31 240 LEU A C 1
ATOM 1777 O O . LEU A 1 240 ? -3.096 -25.203 -15.219 1 97.31 240 LEU A O 1
ATOM 1781 N N . GLU A 1 241 ? -5.227 -25.891 -15.492 1 98.19 241 GLU A N 1
ATOM 1782 C CA . GLU A 1 241 ? -4.91 -27.266 -15.086 1 98.19 241 GLU A CA 1
ATOM 1783 C C . GLU A 1 241 ? -3.84 -27.875 -15.984 1 98.19 241 GLU A C 1
ATOM 1785 O O . GLU A 1 241 ? -2.898 -28.5 -15.492 1 98.19 241 GLU A O 1
ATOM 1790 N N . ALA A 1 242 ? -3.982 -27.656 -17.297 1 97.81 242 ALA A N 1
ATOM 1791 C CA . ALA A 1 242 ? -3.006 -28.172 -18.25 1 97.81 242 ALA A CA 1
ATOM 1792 C C . ALA A 1 242 ? -1.637 -27.531 -18.031 1 97.81 242 ALA A C 1
ATOM 1794 O O . ALA A 1 242 ? -0.613 -28.219 -18.062 1 97.81 242 ALA A O 1
ATOM 1795 N N . ALA A 1 243 ? -1.597 -26.266 -17.812 1 97.56 243 ALA A N 1
ATOM 1796 C CA . ALA A 1 243 ? -0.349 -25.547 -17.578 1 97.56 243 ALA A CA 1
ATOM 1797 C C . ALA A 1 243 ? 0.323 -26 -16.297 1 97.56 243 ALA A C 1
ATOM 1799 O O . ALA A 1 243 ? 1.551 -25.969 -16.188 1 97.56 243 ALA A O 1
ATOM 1800 N N . ALA A 1 244 ? -0.454 -26.469 -15.312 1 98.5 244 ALA A N 1
ATOM 1801 C CA . ALA A 1 244 ? 0.04 -26.797 -13.977 1 98.5 244 ALA A CA 1
ATOM 1802 C C . ALA A 1 244 ? 0.456 -28.25 -13.891 1 98.5 244 ALA A C 1
ATOM 1804 O O . ALA A 1 244 ? 0.928 -28.703 -12.844 1 98.5 244 ALA A O 1
ATOM 1805 N N . ARG A 1 245 ? 0.245 -28.984 -14.961 1 98.5 245 ARG A N 1
ATOM 1806 C CA . ARG A 1 245 ? 0.538 -30.422 -14.922 1 98.5 245 ARG A CA 1
ATOM 1807 C C . ARG A 1 245 ? 1.982 -30.672 -14.5 1 98.5 245 ARG A C 1
ATOM 1809 O O . ARG A 1 245 ? 2.916 -30.219 -15.164 1 98.5 245 ARG A O 1
ATOM 1816 N N . GLY A 1 246 ? 2.145 -31.281 -13.375 1 98.12 246 GLY A N 1
ATOM 1817 C CA . GLY A 1 246 ? 3.447 -31.719 -12.891 1 98.12 246 GLY A CA 1
ATOM 1818 C C . GLY A 1 246 ? 4.254 -30.578 -12.281 1 98.12 246 GLY A C 1
ATOM 1819 O O . GLY A 1 246 ? 5.445 -30.75 -12 1 98.12 246 GLY A O 1
ATOM 1820 N N . ALA A 1 247 ? 3.668 -29.453 -12.07 1 98.69 247 ALA A N 1
ATOM 1821 C CA . ALA A 1 247 ? 4.406 -28.312 -11.531 1 98.69 247 ALA A CA 1
ATOM 1822 C C . ALA A 1 247 ? 4.809 -28.547 -10.078 1 98.69 247 ALA A C 1
ATOM 1824 O O . ALA A 1 247 ? 4.098 -29.234 -9.336 1 98.69 247 ALA A O 1
ATOM 1825 N N . ASP A 1 248 ? 5.973 -27.969 -9.688 1 98.88 248 ASP A N 1
ATOM 1826 C CA . ASP A 1 248 ? 6.414 -28.047 -8.297 1 98.88 248 ASP A CA 1
ATOM 1827 C C . ASP A 1 248 ? 5.535 -27.172 -7.398 1 98.88 248 ASP A C 1
ATOM 1829 O O . ASP A 1 248 ? 5.238 -27.562 -6.262 1 98.88 248 ASP A O 1
ATOM 1833 N N . LEU A 1 249 ? 5.113 -26.062 -7.887 1 98.94 249 LEU A N 1
ATOM 1834 C CA . LEU A 1 249 ? 4.359 -25.078 -7.113 1 98.94 249 LEU A CA 1
ATOM 1835 C C . LEU A 1 249 ? 3.254 -24.453 -7.957 1 98.94 249 LEU A C 1
ATOM 1837 O O . LEU A 1 249 ? 3.496 -24.031 -9.086 1 98.94 249 LEU A O 1
ATOM 1841 N N . LEU A 1 250 ? 2.098 -24.5 -7.477 1 98.94 250 LEU A N 1
ATOM 1842 C CA . LEU A 1 250 ? 0.976 -23.75 -8.023 1 98.94 250 LEU A CA 1
ATOM 1843 C C . LEU A 1 250 ? 0.571 -22.625 -7.082 1 98.94 250 LEU A C 1
ATOM 1845 O O . LEU A 1 250 ? 0.145 -22.875 -5.953 1 98.94 250 LEU A O 1
ATOM 1849 N N . VAL A 1 251 ? 0.828 -21.406 -7.48 1 98.94 251 VAL A N 1
ATOM 1850 C CA . VAL A 1 251 ? 0.301 -20.219 -6.812 1 98.94 251 VAL A CA 1
ATOM 1851 C C . VAL A 1 251 ? -1.037 -19.828 -7.438 1 98.94 251 VAL A C 1
ATOM 1853 O O . VAL A 1 251 ? -1.091 -19.406 -8.594 1 98.94 251 VAL A O 1
ATOM 1856 N N . HIS A 1 252 ? -2.096 -19.938 -6.707 1 98.94 252 HIS A N 1
ATOM 1857 C CA . HIS A 1 252 ? -3.426 -19.781 -7.277 1 98.94 252 HIS A CA 1
ATOM 1858 C C . HIS A 1 252 ? -4.277 -18.844 -6.422 1 98.94 252 HIS A C 1
ATOM 1860 O O . HIS A 1 252 ? -4.215 -18.891 -5.191 1 98.94 252 HIS A O 1
ATOM 1866 N N . GLU A 1 253 ? -5.043 -18.016 -7.055 1 98.69 253 GLU A N 1
ATOM 1867 C CA . GLU A 1 253 ? -6 -17.188 -6.328 1 98.69 253 GLU A CA 1
ATOM 1868 C C . GLU A 1 253 ? -7.098 -18.047 -5.691 1 98.69 253 GLU A C 1
ATOM 1870 O O . GLU A 1 253 ? -7.238 -19.219 -6.02 1 98.69 253 GLU A O 1
ATOM 1875 N N . GLY A 1 254 ? -7.844 -17.406 -4.723 1 98.5 254 GLY A N 1
ATOM 1876 C CA . GLY A 1 254 ? -8.953 -18.125 -4.125 1 98.5 254 GLY A CA 1
ATOM 1877 C C . GLY A 1 254 ? -10.008 -17.219 -3.525 1 98.5 254 GLY A C 1
ATOM 1878 O O . GLY A 1 254 ? -9.68 -16.203 -2.908 1 98.5 254 GLY A O 1
ATOM 1879 N N . LEU A 1 255 ? -11.258 -17.547 -3.758 1 98.5 255 LEU A N 1
ATOM 1880 C CA . LEU A 1 255 ? -12.398 -16.875 -3.15 1 98.5 255 LEU A CA 1
ATOM 1881 C C . LEU A 1 255 ? -13.273 -17.875 -2.4 1 98.5 255 LEU A C 1
ATOM 1883 O O . LEU A 1 255 ? -13.734 -18.875 -2.979 1 98.5 255 LEU A O 1
ATOM 1887 N N . SER A 1 256 ? -13.453 -17.672 -1.104 1 98.06 256 SER A N 1
ATOM 1888 C CA . SER A 1 256 ? -14.344 -18.516 -0.309 1 98.06 256 SER A CA 1
ATOM 1889 C C . SER A 1 256 ? -15.797 -18.062 -0.44 1 98.06 256 SER A C 1
ATOM 1891 O O . SER A 1 256 ? -16.188 -17.047 0.123 1 98.06 256 SER A O 1
ATOM 1893 N N . PRO A 1 257 ? -16.547 -18.859 -1.111 1 96.38 257 PRO A N 1
ATOM 1894 C CA . PRO A 1 257 ? -17.938 -18.438 -1.265 1 96.38 257 PRO A CA 1
ATOM 1895 C C . PRO A 1 257 ? -18.672 -18.297 0.072 1 96.38 257 PRO A C 1
ATOM 1897 O O . PRO A 1 257 ? -19.484 -17.391 0.246 1 96.38 257 PRO A O 1
ATOM 1900 N N . LYS A 1 258 ? -18.375 -19.172 0.943 1 94.19 258 LYS A N 1
ATOM 1901 C CA . LYS A 1 258 ? -19.031 -19.156 2.248 1 94.19 258 LYS A CA 1
ATOM 1902 C C . LYS A 1 258 ? -18.75 -17.859 2.99 1 94.19 258 LYS A C 1
ATOM 1904 O O . LYS A 1 258 ? -19.672 -17.219 3.516 1 94.19 258 LYS A O 1
ATOM 1909 N N . LEU A 1 259 ? -17.547 -17.438 2.996 1 95.31 259 LEU A N 1
ATOM 1910 C CA . LEU A 1 259 ? -17.172 -16.234 3.738 1 95.31 259 LEU A CA 1
ATOM 1911 C C . LEU A 1 259 ? -17.656 -14.977 3.023 1 95.31 259 LEU A C 1
ATOM 1913 O O . LEU A 1 259 ? -18.031 -13.992 3.67 1 95.31 259 LEU A O 1
ATOM 1917 N N . VAL A 1 260 ? -17.625 -14.984 1.73 1 96.31 260 VAL A N 1
ATOM 1918 C CA . VAL A 1 260 ? -18.156 -13.859 0.969 1 96.31 260 VAL A CA 1
ATOM 1919 C C . VAL A 1 260 ? -19.656 -13.734 1.209 1 96.31 260 VAL A C 1
ATOM 1921 O O . VAL A 1 260 ? -20.188 -12.633 1.354 1 96.31 260 VAL A O 1
ATOM 1924 N N . ALA A 1 261 ? -20.328 -14.891 1.256 1 94.5 261 ALA A N 1
ATOM 1925 C CA . ALA A 1 261 ? -21.75 -14.891 1.539 1 94.5 261 ALA A CA 1
ATOM 1926 C C . ALA A 1 261 ? -22.031 -14.328 2.93 1 94.5 261 ALA A C 1
ATOM 1928 O O . ALA A 1 261 ? -23.031 -13.625 3.135 1 94.5 261 ALA A O 1
ATOM 1929 N N . LEU A 1 262 ? -21.219 -14.703 3.824 1 93.38 262 LEU A N 1
ATOM 1930 C CA . LEU A 1 262 ? -21.344 -14.18 5.18 1 93.38 262 LEU A CA 1
ATOM 1931 C C . LEU A 1 262 ? -21.25 -12.656 5.184 1 93.38 262 LEU A C 1
ATOM 1933 O O . LEU A 1 262 ? -22.047 -11.984 5.844 1 93.38 262 LEU A O 1
ATOM 1937 N N . GLN A 1 263 ? -20.297 -12.078 4.5 1 92.88 263 GLN A N 1
ATOM 1938 C CA . GLN A 1 263 ? -20.125 -10.633 4.379 1 92.88 263 GLN A CA 1
ATOM 1939 C C . GLN A 1 263 ? -21.328 -10 3.684 1 92.88 263 GLN A C 1
ATOM 1941 O O . GLN A 1 263 ? -21.797 -8.93 4.086 1 92.88 263 GLN A O 1
ATOM 1946 N N . GLY A 1 264 ? -21.812 -10.688 2.678 1 93.5 264 GLY A N 1
ATOM 1947 C CA . GLY A 1 264 ? 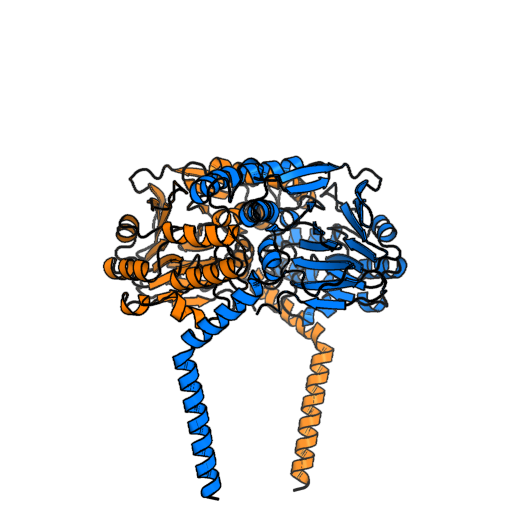-22.969 -10.219 1.94 1 93.5 264 GLY A CA 1
ATOM 1948 C C . GLY A 1 264 ? -24.219 -10.102 2.799 1 93.5 264 GLY A C 1
ATOM 1949 O O . GLY A 1 264 ? -24.969 -9.133 2.682 1 93.5 264 GLY A O 1
ATOM 1950 N N . ARG A 1 265 ? -24.406 -11.031 3.664 1 92.38 265 ARG A N 1
ATOM 1951 C CA . ARG A 1 265 ? -25.562 -11.008 4.562 1 92.38 265 ARG A CA 1
ATOM 1952 C C . ARG A 1 265 ? -25.516 -9.797 5.484 1 92.38 265 ARG A C 1
ATOM 1954 O O . ARG A 1 265 ? -26.531 -9.125 5.699 1 92.38 265 ARG A O 1
ATOM 1961 N N . SER A 1 266 ? -24.359 -9.562 5.984 1 91.31 266 SER A N 1
ATOM 1962 C CA . SER A 1 266 ? -24.188 -8.398 6.852 1 91.31 266 SER A CA 1
ATOM 1963 C C . SER A 1 266 ? -24.406 -7.102 6.082 1 91.31 266 SER A C 1
ATOM 1965 O O . SER A 1 266 ? -24.984 -6.148 6.613 1 91.31 266 SER A O 1
ATOM 1967 N N . ALA A 1 267 ? -23.859 -7.039 4.875 1 91.94 267 ALA A N 1
ATOM 1968 C CA . ALA A 1 267 ? -24.062 -5.859 4.035 1 91.94 267 ALA A CA 1
ATOM 1969 C C . ALA A 1 267 ? -25.547 -5.613 3.77 1 91.94 267 ALA A C 1
ATOM 1971 O O . ALA A 1 267 ? -26 -4.473 3.818 1 91.94 267 ALA A O 1
ATOM 1972 N N . ASP A 1 268 ? -26.266 -6.676 3.564 1 92 268 ASP A N 1
ATOM 1973 C CA . ASP A 1 268 ? -27.703 -6.582 3.357 1 92 268 ASP A CA 1
ATOM 1974 C C . ASP A 1 268 ? -28.406 -6.059 4.609 1 92 268 ASP A C 1
ATOM 1976 O O . ASP A 1 268 ? -29.234 -5.156 4.523 1 92 268 ASP A O 1
ATOM 1980 N N . LYS A 1 269 ? -28.062 -6.621 5.684 1 90.88 269 LYS A N 1
ATOM 1981 C CA . LYS A 1 269 ? -28.641 -6.211 6.965 1 90.88 269 LYS A CA 1
ATOM 1982 C C . LYS A 1 269 ? -28.375 -4.73 7.23 1 90.88 269 LYS A C 1
ATOM 1984 O O . LYS A 1 269 ? -29.234 -4.035 7.789 1 90.88 269 LYS A O 1
ATOM 1989 N N . GLY A 1 270 ? -27.234 -4.305 6.789 1 89.38 270 GLY A N 1
ATOM 1990 C CA . GLY A 1 270 ? -26.828 -2.924 7.02 1 89.38 270 GLY A CA 1
ATOM 1991 C C . GLY A 1 270 ? -27.359 -1.972 5.957 1 89.38 270 GLY A C 1
ATOM 1992 O O . GLY A 1 270 ? -27.078 -0.772 6 1 89.38 270 GLY A O 1
ATOM 1993 N N . GLY A 1 271 ? -28.047 -2.443 4.988 1 90.25 271 GLY A N 1
ATOM 1994 C CA . GLY A 1 271 ? -28.609 -1.61 3.936 1 90.25 271 GLY A CA 1
ATOM 1995 C C . GLY A 1 271 ? -27.578 -1.108 2.953 1 90.25 271 GLY A C 1
ATOM 1996 O O . GLY A 1 271 ? -27.734 -0.041 2.357 1 90.25 271 GLY A O 1
ATOM 1997 N N . LYS A 1 272 ? -26.516 -1.827 2.83 1 90.75 272 LYS A N 1
ATOM 1998 C CA . LYS A 1 272 ? -25.453 -1.466 1.898 1 90.75 272 LYS A CA 1
ATOM 1999 C C . LYS A 1 272 ? -25.656 -2.121 0.537 1 90.75 272 LYS A C 1
ATOM 2001 O O . LYS A 1 272 ? -24.922 -3.021 0.151 1 90.75 272 LYS A O 1
ATOM 2006 N N . ALA A 1 273 ? -26.547 -1.59 -0.225 1 90.06 273 ALA A N 1
ATOM 2007 C CA . ALA A 1 273 ? -27 -2.217 -1.465 1 90.06 273 ALA A CA 1
ATOM 2008 C C . ALA A 1 273 ? -25.859 -2.354 -2.461 1 90.06 273 ALA A C 1
ATOM 2010 O O . ALA A 1 273 ? -25.719 -3.391 -3.111 1 90.06 273 ALA A O 1
ATOM 2011 N N . ASN A 1 274 ? -25.109 -1.379 -2.537 1 91.38 274 ASN A N 1
ATOM 2012 C CA . ASN A 1 274 ? -23.984 -1.385 -3.469 1 91.38 274 ASN A CA 1
ATOM 2013 C C . ASN A 1 274 ? -22.984 -2.488 -3.133 1 91.38 274 ASN A C 1
ATOM 2015 O O . ASN A 1 274 ? -22.625 -3.283 -4 1 91.38 274 ASN A O 1
ATOM 2019 N N . LEU A 1 275 ? -22.578 -2.545 -1.921 1 90.38 275 LEU A N 1
ATOM 2020 C CA . LEU A 1 275 ? -21.641 -3.564 -1.472 1 90.38 275 LEU A CA 1
ATOM 2021 C C . LEU A 1 275 ? -22.234 -4.957 -1.621 1 90.38 275 LEU A C 1
ATOM 2023 O O . LEU A 1 275 ? -21.562 -5.887 -2.064 1 90.38 275 LEU A O 1
ATOM 2027 N N . SER A 1 276 ? -23.5 -5.078 -1.243 1 93.19 276 SER A N 1
ATOM 2028 C CA . SER A 1 276 ? -24.188 -6.355 -1.395 1 93.19 276 SER A CA 1
ATOM 2029 C C . SER A 1 276 ? -24.156 -6.84 -2.84 1 93.19 276 SER A C 1
ATOM 2031 O O . SER A 1 276 ? -23.875 -8.016 -3.1 1 93.19 276 SER A O 1
ATOM 2033 N N . HIS A 1 277 ? -24.375 -5.949 -3.689 1 94.38 277 HIS A N 1
ATOM 2034 C CA . HIS A 1 277 ? -24.359 -6.281 -5.109 1 94.38 277 HIS A CA 1
ATOM 2035 C C . HIS A 1 277 ? -22.984 -6.754 -5.547 1 94.38 277 HIS A C 1
ATOM 2037 O O . HIS A 1 277 ? -22.859 -7.773 -6.23 1 94.38 277 HIS A O 1
ATOM 2043 N N . ILE A 1 278 ? -21.984 -6.086 -5.191 1 93.69 278 ILE A N 1
ATOM 2044 C CA . ILE A 1 278 ? -20.609 -6.434 -5.539 1 93.69 278 ILE A CA 1
ATOM 2045 C C . ILE A 1 278 ? -20.281 -7.82 -4.992 1 93.69 278 ILE A C 1
ATOM 2047 O O . ILE A 1 278 ? -19.734 -8.664 -5.707 1 93.69 278 ILE A O 1
ATOM 2051 N N . LEU A 1 279 ? -20.672 -8.094 -3.721 1 93.94 279 LEU A N 1
ATOM 2052 C CA . LEU A 1 279 ? -20.344 -9.352 -3.053 1 93.94 279 LEU A CA 1
ATOM 2053 C C . LEU A 1 279 ? -21.094 -10.516 -3.695 1 93.94 279 LEU A C 1
ATOM 2055 O O . LEU A 1 279 ? -20.625 -11.656 -3.674 1 93.94 279 LEU A O 1
ATOM 2059 N N . HIS A 1 280 ? -22.125 -10.227 -4.301 1 92.94 280 HIS A N 1
ATOM 2060 C CA . HIS A 1 280 ? -22.891 -11.234 -5.023 1 92.94 280 HIS A CA 1
ATOM 2061 C C . HIS A 1 280 ? -22.234 -11.562 -6.363 1 92.94 280 HIS A C 1
ATOM 2063 O O . HIS A 1 280 ? -22.312 -12.695 -6.836 1 92.94 280 HIS A O 1
ATOM 2069 N N . ASP A 1 281 ? -21.609 -10.602 -6.945 1 92.62 281 ASP A N 1
ATOM 2070 C CA . ASP A 1 281 ? -21.109 -10.711 -8.305 1 92.62 281 ASP A CA 1
ATOM 2071 C C . ASP A 1 281 ? -19.75 -11.43 -8.336 1 92.62 281 ASP A C 1
ATOM 2073 O O . ASP A 1 281 ? -19.453 -12.164 -9.281 1 92.62 281 ASP A O 1
ATOM 2077 N N . ILE A 1 282 ? -18.938 -11.312 -7.352 1 91.25 282 ILE A N 1
ATOM 2078 C CA . ILE A 1 282 ? -17.516 -11.57 -7.492 1 91.25 282 ILE A CA 1
ATOM 2079 C C . ILE A 1 282 ? -17.25 -13.078 -7.449 1 91.25 282 ILE A C 1
ATOM 2081 O O . ILE A 1 282 ? -16.25 -13.562 -7.984 1 91.25 282 ILE A O 1
ATOM 2085 N N . PRO A 1 283 ? -18.172 -13.914 -6.906 1 92.81 283 PRO A N 1
ATOM 2086 C CA . PRO A 1 283 ? -17.938 -15.359 -6.965 1 92.81 283 PRO A CA 1
ATOM 2087 C C . PRO A 1 283 ? -17.984 -15.906 -8.391 1 92.81 283 PRO A C 1
ATOM 2089 O O . PRO A 1 283 ? -17.469 -17 -8.656 1 92.81 283 PRO A O 1
ATOM 2092 N N . SER A 1 284 ? -18.453 -15.18 -9.32 1 91.62 284 SER A N 1
ATOM 2093 C CA . SER A 1 284 ? -18.672 -15.68 -10.672 1 91.62 284 SER A CA 1
ATOM 2094 C C . SER A 1 284 ? -17.375 -15.75 -11.461 1 91.62 284 SER A C 1
ATOM 2096 O O . SER A 1 284 ? -17.297 -16.438 -12.484 1 91.62 284 SER A O 1
ATOM 2098 N N . TYR A 1 285 ? -16.344 -15.055 -11.031 1 94.75 285 TYR A N 1
ATOM 2099 C CA . TYR A 1 285 ? -15.18 -15.039 -11.898 1 94.75 285 TYR A CA 1
ATOM 2100 C C . TYR A 1 285 ? -13.906 -15.312 -11.094 1 94.75 285 TYR A C 1
ATOM 2102 O O . TYR A 1 285 ? -12.828 -14.82 -11.445 1 94.75 285 TYR A O 1
ATOM 2110 N N . HIS A 1 286 ? -14.055 -15.906 -9.977 1 98.19 286 HIS A N 1
ATOM 2111 C CA . HIS A 1 286 ? -12.938 -16.391 -9.172 1 98.19 286 HIS A CA 1
ATOM 2112 C C . HIS A 1 286 ? -13.109 -17.875 -8.836 1 98.19 286 HIS A C 1
ATOM 2114 O O . HIS A 1 286 ? -14.227 -18.375 -8.742 1 98.19 286 HIS A O 1
ATOM 2120 N N . ALA A 1 287 ? -12.008 -18.562 -8.648 1 98.5 287 ALA A N 1
ATOM 2121 C CA . ALA A 1 287 ? -12.031 -19.969 -8.297 1 98.5 287 ALA A CA 1
ATOM 2122 C C . ALA A 1 287 ? -12.172 -20.156 -6.785 1 98.5 287 ALA A C 1
ATOM 2124 O O . ALA A 1 287 ? -11.648 -19.359 -6.004 1 98.5 287 ALA A O 1
ATOM 2125 N N . THR A 1 288 ? -12.859 -21.203 -6.379 1 98.56 288 THR A N 1
ATOM 2126 C CA . THR A 1 288 ? -12.961 -21.531 -4.965 1 98.56 288 THR A CA 1
ATOM 2127 C C . THR A 1 288 ? -11.781 -22.406 -4.535 1 98.56 288 THR A C 1
ATOM 2129 O O . THR A 1 288 ? -11.164 -23.078 -5.363 1 98.56 288 THR A O 1
ATOM 2132 N N . PRO A 1 289 ? -11.508 -22.359 -3.236 1 98.62 289 PRO A N 1
ATOM 2133 C CA . PRO A 1 289 ? -10.422 -23.219 -2.77 1 98.62 289 PRO A CA 1
ATOM 2134 C C . PRO A 1 289 ? -10.641 -24.688 -3.131 1 98.62 289 PRO A C 1
ATOM 2136 O O . PRO A 1 289 ? -9.688 -25.391 -3.467 1 98.62 289 PRO A O 1
ATOM 2139 N N . GLU A 1 290 ? -11.828 -25.156 -3.1 1 98.69 290 GLU A N 1
ATOM 2140 C CA . GLU A 1 290 ? -12.141 -26.547 -3.426 1 98.69 290 GLU A CA 1
ATOM 2141 C C . GLU A 1 290 ? -11.898 -26.828 -4.906 1 98.69 290 GLU A C 1
ATOM 2143 O O . GLU A 1 290 ? -11.352 -27.875 -5.258 1 98.69 290 GLU A O 1
ATOM 2148 N N . GLU A 1 291 ? -12.336 -25.906 -5.75 1 98.69 291 GLU A N 1
ATOM 2149 C CA . GLU A 1 291 ? -12.062 -26.047 -7.176 1 98.69 291 GLU A CA 1
ATOM 2150 C C . GLU A 1 291 ? -10.562 -26.094 -7.453 1 98.69 291 GLU A C 1
ATOM 2152 O O . GLU A 1 291 ? -10.094 -26.922 -8.234 1 98.69 291 GLU A O 1
ATOM 2157 N N . VAL A 1 292 ? -9.812 -25.25 -6.816 1 98.81 292 VAL A N 1
ATOM 2158 C CA . VAL A 1 292 ? -8.367 -25.156 -7.004 1 98.81 292 VAL A CA 1
ATOM 2159 C C . VAL A 1 292 ? -7.699 -26.438 -6.5 1 98.81 292 VAL A C 1
ATOM 2161 O O . VAL A 1 292 ? -6.758 -26.938 -7.117 1 98.81 292 VAL A O 1
ATOM 2164 N N . ALA A 1 293 ? -8.195 -26.891 -5.395 1 98.75 293 ALA A N 1
ATOM 2165 C CA . ALA A 1 293 ? -7.691 -28.156 -4.863 1 98.75 293 ALA A CA 1
ATOM 2166 C C . ALA A 1 293 ? -7.887 -29.297 -5.871 1 98.75 293 ALA A C 1
ATOM 2168 O O . ALA A 1 293 ? -7.004 -30.141 -6.047 1 98.75 293 ALA A O 1
ATOM 2169 N N . GLY A 1 294 ? -9.055 -29.312 -6.441 1 98.75 294 GLY A N 1
ATOM 2170 C CA . GLY A 1 294 ? -9.297 -30.297 -7.484 1 98.75 294 GLY A CA 1
ATOM 2171 C C . GLY A 1 294 ? -8.312 -30.203 -8.641 1 98.75 294 GLY A C 1
ATOM 2172 O O . GLY A 1 294 ? -7.781 -31.219 -9.094 1 98.75 294 GLY A O 1
ATOM 2173 N N . ILE A 1 295 ? -8.07 -29 -9.078 1 98.62 295 ILE A N 1
ATOM 2174 C CA . ILE A 1 295 ? -7.109 -28.734 -10.148 1 98.62 295 ILE A CA 1
ATOM 2175 C C . ILE A 1 295 ? -5.727 -29.234 -9.734 1 98.62 295 ILE A C 1
ATOM 2177 O O . ILE A 1 295 ? -5.062 -29.953 -10.5 1 98.62 295 ILE A O 1
ATOM 2181 N N . ALA A 1 296 ? -5.297 -28.859 -8.562 1 98.69 296 ALA A N 1
ATOM 2182 C CA . ALA A 1 296 ? -3.98 -29.25 -8.062 1 98.69 296 ALA A CA 1
ATOM 2183 C C . ALA A 1 296 ? -3.84 -30.766 -8.008 1 98.69 296 ALA A C 1
ATOM 2185 O O . ALA A 1 296 ? -2.801 -31.312 -8.391 1 98.69 296 ALA A O 1
ATOM 2186 N N . GLN A 1 297 ? -4.879 -31.422 -7.543 1 98.62 297 GLN A N 1
ATOM 2187 C CA . GLN A 1 297 ? -4.871 -32.875 -7.434 1 98.62 297 GLN A CA 1
ATOM 2188 C C . GLN A 1 297 ? -4.738 -33.531 -8.805 1 98.62 297 GLN A C 1
ATOM 2190 O O . GLN A 1 297 ? -3.883 -34.406 -9.008 1 98.62 297 GLN A O 1
ATOM 2195 N N . ARG A 1 298 ? -5.555 -33.094 -9.727 1 98.62 298 ARG A N 1
ATOM 2196 C CA . ARG A 1 298 ? -5.574 -33.688 -11.062 1 98.62 298 ARG A CA 1
ATOM 2197 C C . ARG A 1 298 ? -4.297 -33.375 -11.82 1 98.62 298 ARG A C 1
ATOM 2199 O O . ARG A 1 298 ? -3.805 -34.188 -12.594 1 98.62 298 ARG A O 1
ATOM 2206 N N . ALA A 1 299 ? -3.754 -32.188 -11.594 1 98.56 299 ALA A N 1
ATOM 2207 C CA . ALA A 1 299 ? -2.559 -31.766 -12.305 1 98.56 299 ALA A CA 1
ATOM 2208 C C . ALA A 1 299 ? -1.301 -32.375 -11.695 1 98.56 299 ALA A C 1
ATOM 2210 O O . ALA A 1 299 ? -0.227 -32.344 -12.297 1 98.56 299 ALA A O 1
ATOM 2211 N N . GLY A 1 300 ? -1.397 -32.906 -10.531 1 98.38 300 GLY A N 1
ATOM 2212 C CA . GLY A 1 300 ? -0.246 -33.5 -9.867 1 98.38 300 GLY A CA 1
ATOM 2213 C C . GLY A 1 300 ? 0.747 -32.469 -9.367 1 98.38 300 GLY A C 1
ATOM 2214 O O . GLY A 1 300 ? 1.959 -32.688 -9.453 1 98.38 300 GLY A O 1
ATOM 2215 N N . VAL A 1 301 ? 0.254 -31.359 -8.914 1 98.25 301 VAL A N 1
ATOM 2216 C CA . VAL A 1 301 ? 1.108 -30.328 -8.352 1 98.25 301 VAL A CA 1
ATOM 2217 C C . VAL A 1 301 ? 1.66 -30.766 -7.004 1 98.25 301 VAL A C 1
ATOM 2219 O O . VAL A 1 301 ? 1.021 -31.547 -6.293 1 98.25 301 VAL A O 1
ATOM 2222 N N . ARG A 1 302 ? 2.836 -30.281 -6.641 1 98.62 302 ARG A N 1
ATOM 2223 C CA . ARG A 1 302 ? 3.469 -30.766 -5.418 1 98.62 302 ARG A CA 1
ATOM 2224 C C . ARG A 1 302 ? 3.145 -29.859 -4.238 1 98.62 302 ARG A C 1
ATOM 2226 O O . ARG A 1 302 ? 3.145 -30.297 -3.086 1 98.62 302 ARG A O 1
ATOM 2233 N N . TYR A 1 303 ? 2.934 -28.594 -4.465 1 98.81 303 TYR A N 1
ATOM 2234 C CA . TYR A 1 303 ? 2.641 -27.594 -3.432 1 98.81 303 TYR A CA 1
ATOM 2235 C C . TYR A 1 303 ? 1.634 -26.578 -3.93 1 98.81 303 TYR A C 1
ATOM 2237 O O . TYR A 1 303 ? 1.798 -26.016 -5.016 1 98.81 303 TYR A O 1
ATOM 2245 N N . LEU A 1 304 ? 0.567 -26.359 -3.205 1 98.88 304 LEU A N 1
ATOM 2246 C CA . LEU A 1 304 ? -0.469 -25.391 -3.537 1 98.88 304 LEU A CA 1
ATOM 2247 C C . LEU A 1 304 ? -0.422 -24.203 -2.582 1 98.88 304 LEU A C 1
ATOM 2249 O O . LEU A 1 304 ? -0.623 -24.359 -1.377 1 98.88 304 LEU A O 1
ATOM 2253 N N . LEU A 1 305 ? -0.094 -23.031 -3.078 1 98.94 305 LEU A N 1
ATOM 2254 C CA . LEU A 1 305 ? -0.03 -21.781 -2.326 1 98.94 305 LEU A CA 1
ATOM 2255 C C . LEU A 1 305 ? -1.098 -20.797 -2.803 1 98.94 305 LEU A C 1
ATOM 2257 O O . LEU A 1 305 ? -1.072 -20.359 -3.953 1 98.94 305 LEU A O 1
ATOM 2261 N N . PHE A 1 306 ? -1.999 -20.453 -1.886 1 98.88 306 PHE A N 1
ATOM 2262 C CA . PHE A 1 306 ? -3.062 -19.531 -2.266 1 98.88 306 PHE A CA 1
ATOM 2263 C C . PHE A 1 306 ? -2.596 -18.078 -2.131 1 98.88 306 PHE A C 1
ATOM 2265 O O . PHE A 1 306 ? -1.903 -17.734 -1.174 1 98.88 306 PHE A O 1
ATOM 2272 N N . THR A 1 307 ? -2.953 -17.281 -3.092 1 98.75 307 THR A N 1
ATOM 2273 C CA . THR A 1 307 ? -2.793 -15.828 -3.082 1 98.75 307 THR A CA 1
ATOM 2274 C C . THR A 1 307 ? -4.098 -15.141 -3.473 1 98.75 307 THR A C 1
ATOM 2276 O O . THR A 1 307 ? -5.121 -15.797 -3.658 1 98.75 307 THR A O 1
ATOM 2279 N N . HIS A 1 308 ? -4.039 -13.758 -3.51 1 98.75 308 HIS A N 1
ATOM 2280 C CA . HIS A 1 308 ? -5.262 -13.031 -3.82 1 98.75 308 HIS A CA 1
ATOM 2281 C C . HIS A 1 308 ? -6.449 -13.586 -3.039 1 98.75 308 HIS A C 1
ATOM 2283 O O . HIS A 1 308 ? -7.461 -13.969 -3.629 1 98.75 308 HIS A O 1
ATOM 2289 N N . VAL A 1 309 ? -6.379 -13.602 -1.739 1 98.5 309 VAL A N 1
ATOM 2290 C CA . VAL A 1 309 ? -7.293 -14.25 -0.807 1 98.5 309 VAL A CA 1
ATOM 2291 C C . VAL A 1 309 ? -8.555 -13.414 -0.648 1 98.5 309 VAL A C 1
ATOM 2293 O O . VAL A 1 309 ? -8.5 -12.273 -0.184 1 98.5 309 VAL A O 1
ATOM 2296 N N . ILE A 1 310 ? -9.68 -13.992 -0.983 1 97.88 310 ILE A N 1
ATOM 2297 C CA . ILE A 1 310 ? -10.961 -13.289 -0.908 1 97.88 310 ILE A CA 1
ATOM 2298 C C . ILE A 1 310 ? -11.938 -14.102 -0.058 1 97.88 310 ILE A C 1
ATOM 2300 O O . ILE A 1 310 ? -12.172 -15.281 -0.326 1 97.88 310 ILE A O 1
ATOM 2304 N N . PRO A 1 311 ? -12.562 -13.562 0.915 1 96.06 311 PRO A N 1
ATOM 2305 C CA . PRO A 1 311 ? -12.336 -12.234 1.484 1 96.06 311 PRO A CA 1
ATOM 2306 C C . PRO A 1 311 ? -11.133 -12.188 2.422 1 96.06 311 PRO A C 1
ATOM 2308 O O . PRO A 1 311 ? -10.398 -13.172 2.541 1 96.06 311 PRO A O 1
ATOM 2311 N N . PRO A 1 312 ? -10.852 -11 3.008 1 94.06 312 PRO A N 1
ATOM 2312 C CA . PRO A 1 312 ? -9.75 -10.898 3.971 1 94.06 312 PRO A CA 1
ATOM 2313 C C . PRO A 1 312 ? -9.93 -11.836 5.168 1 94.06 312 PRO A C 1
ATOM 2315 O O . PRO A 1 312 ? -11.062 -12.102 5.582 1 94.06 312 PRO A O 1
ATOM 2318 N N . LEU A 1 313 ? -8.805 -12.312 5.668 1 93.69 313 LEU A N 1
ATOM 2319 C CA . LEU A 1 313 ? -8.758 -13.172 6.848 1 93.69 313 LEU A CA 1
ATOM 2320 C C . LEU A 1 313 ? -7.988 -12.5 7.98 1 93.69 313 LEU A C 1
ATOM 2322 O O . LEU A 1 313 ? -6.844 -12.867 8.258 1 93.69 313 LEU A O 1
ATOM 2326 N N . PRO A 1 314 ? -8.586 -11.625 8.672 1 84.19 314 PRO A N 1
ATOM 2327 C CA . PRO A 1 314 ? -7.859 -10.891 9.711 1 84.19 314 PRO A CA 1
ATOM 2328 C C . PRO A 1 314 ? -7.41 -11.781 10.859 1 84.19 314 PRO A C 1
ATOM 2330 O O . PRO A 1 314 ? -6.539 -11.398 11.648 1 84.19 314 PRO A O 1
ATOM 2333 N N . ILE A 1 315 ? -8.062 -13.031 10.969 1 86.38 315 ILE A N 1
ATOM 2334 C CA . ILE A 1 315 ? -7.68 -13.984 12.008 1 86.38 315 ILE A CA 1
ATOM 2335 C C . ILE A 1 315 ? -7.273 -15.305 11.367 1 86.38 315 ILE A C 1
ATOM 2337 O O . ILE A 1 315 ? -7.934 -15.781 10.43 1 86.38 315 ILE A O 1
ATOM 2341 N N . ARG A 1 316 ? -6.238 -15.898 11.898 1 89.44 316 ARG A N 1
ATOM 2342 C CA . ARG A 1 316 ? -5.664 -17.109 11.312 1 89.44 316 ARG A CA 1
ATOM 2343 C C . ARG A 1 316 ? -6.66 -18.266 11.359 1 89.44 316 ARG A C 1
ATOM 2345 O O . ARG A 1 316 ? -6.668 -19.125 10.469 1 89.44 316 ARG A O 1
ATOM 2352 N N . ALA A 1 317 ? -7.5 -18.219 12.375 1 92.69 317 ALA A N 1
ATOM 2353 C CA . ALA A 1 317 ? -8.438 -19.312 12.578 1 92.69 317 ALA A CA 1
ATOM 2354 C C . ALA A 1 317 ? -9.469 -19.375 11.453 1 92.69 317 ALA A C 1
ATOM 2356 O O . ALA A 1 317 ? -10.188 -20.375 11.312 1 92.69 317 ALA A O 1
ATOM 2357 N N . LEU A 1 318 ? -9.484 -18.344 10.609 1 94.88 318 LEU A N 1
ATOM 2358 C CA . LEU A 1 318 ? -10.445 -18.328 9.508 1 94.88 318 LEU A CA 1
ATOM 2359 C C . LEU A 1 318 ? -9.906 -19.094 8.305 1 94.88 318 LEU A C 1
ATOM 2361 O O . LEU A 1 318 ? -10.656 -19.375 7.359 1 94.88 318 LEU A O 1
ATOM 2365 N N . GLU A 1 319 ? -8.633 -19.438 8.336 1 96.56 319 GLU A N 1
ATOM 2366 C CA . GLU A 1 319 ? -8.031 -20.125 7.195 1 96.56 319 GLU A CA 1
ATOM 2367 C C . GLU A 1 319 ? -8.703 -21.469 6.934 1 96.56 319 GLU A C 1
ATOM 2369 O O . GLU A 1 319 ? -8.898 -21.859 5.781 1 96.56 319 GLU A O 1
ATOM 2374 N N . GLY A 1 320 ? -9.008 -22.188 8.031 1 95.88 320 GLY A N 1
ATOM 2375 C CA . GLY A 1 320 ? -9.727 -23.453 7.867 1 95.88 320 GLY A CA 1
ATOM 2376 C C . GLY A 1 320 ? -11.047 -23.297 7.145 1 95.88 320 GLY A C 1
ATOM 2377 O O . GLY A 1 320 ? -11.25 -23.875 6.078 1 95.88 320 GLY A O 1
ATOM 2378 N N . PRO A 1 321 ? -11.883 -22.469 7.727 1 96.31 321 PRO A N 1
ATOM 2379 C CA . PRO A 1 321 ? -13.156 -22.188 7.055 1 96.31 321 PRO A CA 1
ATOM 2380 C C . PRO A 1 321 ? -12.969 -21.688 5.629 1 96.31 321 PRO A C 1
ATOM 2382 O O . PRO A 1 321 ? -13.766 -22.016 4.746 1 96.31 321 PRO A O 1
ATOM 2385 N N . TRP A 1 322 ? -11.977 -20.922 5.395 1 97.81 322 TRP A N 1
ATOM 2386 C CA . TRP A 1 322 ? -11.695 -20.391 4.066 1 97.81 322 TRP A CA 1
ATOM 2387 C C . TRP A 1 322 ? -11.336 -21.516 3.098 1 97.81 322 TRP A C 1
ATOM 2389 O O . TRP A 1 322 ? -11.812 -21.531 1.958 1 97.81 322 TRP A O 1
ATOM 2399 N N . LEU A 1 323 ? -10.641 -22.516 3.537 1 98.06 323 LEU A N 1
ATOM 2400 C CA . LEU A 1 323 ? -10.203 -23.641 2.717 1 98.06 323 LEU A CA 1
ATOM 2401 C C . LEU A 1 323 ? -11.352 -24.594 2.451 1 98.06 323 LEU A C 1
ATOM 2403 O O . LEU A 1 323 ? -11.352 -25.312 1.448 1 98.06 323 LEU A O 1
ATOM 2407 N N . GLY A 1 324 ? -12.305 -24.641 3.416 1 96.75 324 GLY A N 1
ATOM 2408 C CA . GLY A 1 324 ? -13.391 -25.594 3.281 1 96.75 324 GLY A CA 1
ATOM 2409 C C . GLY A 1 324 ? -12.914 -27.031 3.18 1 96.75 324 GLY A C 1
ATOM 2410 O O . GLY A 1 324 ? -12.133 -27.484 4.016 1 96.75 324 GLY A O 1
ATOM 2411 N N . LYS A 1 325 ? -13.266 -27.688 2.09 1 97.56 325 LYS A N 1
ATOM 2412 C CA . LYS A 1 325 ? -12.93 -29.094 1.922 1 97.56 325 LYS A CA 1
ATOM 2413 C C . LYS A 1 325 ? -11.672 -29.266 1.073 1 97.56 325 LYS A C 1
ATOM 2415 O O . LYS A 1 325 ? -11.352 -30.375 0.644 1 97.56 325 LYS A O 1
ATOM 2420 N N . ALA A 1 326 ? -10.984 -28.203 0.806 1 98.31 326 ALA A N 1
ATOM 2421 C CA . ALA A 1 326 ? -9.828 -28.25 -0.086 1 98.31 326 ALA A CA 1
ATOM 2422 C C . ALA A 1 326 ? -8.812 -29.281 0.396 1 98.31 326 AL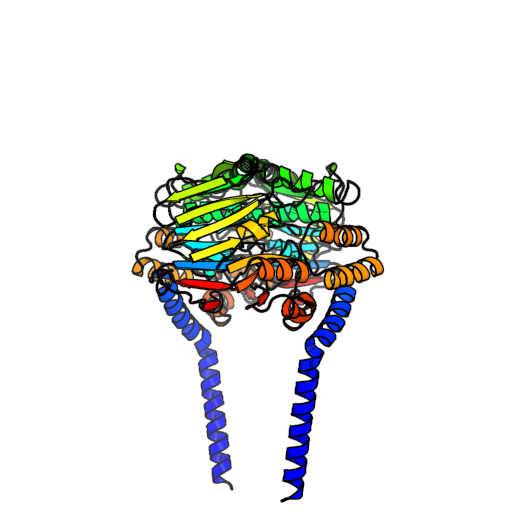A A C 1
ATOM 2424 O O . ALA A 1 326 ? -8.242 -30.016 -0.408 1 98.31 326 ALA A O 1
ATOM 2425 N N . GLY A 1 327 ? -8.625 -29.328 1.706 1 96.94 327 GLY A N 1
ATOM 2426 C CA . GLY A 1 327 ? -7.664 -30.25 2.275 1 96.94 327 GLY A CA 1
ATOM 2427 C C . GLY A 1 327 ? -8.055 -31.703 2.08 1 96.94 327 GLY A C 1
ATOM 2428 O O . GLY A 1 327 ? -7.203 -32.594 2.127 1 96.94 327 GLY A O 1
ATOM 2429 N N . LYS A 1 328 ? -9.273 -32 1.887 1 97.56 328 LYS A N 1
ATOM 2430 C CA . LYS A 1 328 ? -9.75 -33.375 1.632 1 97.56 328 LYS A CA 1
ATOM 2431 C C . LYS A 1 328 ? -9.648 -33.719 0.15 1 97.56 328 LYS A C 1
ATOM 2433 O O . LYS A 1 328 ? -9.562 -34.906 -0.212 1 97.56 328 LYS A O 1
ATOM 2438 N N . ILE A 1 329 ? -9.617 -32.719 -0.655 1 98.44 329 ILE A N 1
ATOM 2439 C CA . ILE A 1 329 ? -9.633 -32.906 -2.102 1 98.44 329 ILE A CA 1
ATOM 2440 C C . ILE A 1 329 ? -8.203 -33.062 -2.623 1 98.44 329 ILE A C 1
ATOM 2442 O O . ILE A 1 329 ? -7.934 -33.875 -3.502 1 98.44 329 ILE A O 1
ATOM 2446 N N . TYR A 1 330 ? -7.352 -32.281 -2.191 1 98.44 330 TYR A N 1
ATOM 2447 C CA . TYR A 1 330 ? -5.945 -32.25 -2.58 1 98.44 330 TYR A CA 1
ATOM 2448 C C . TYR A 1 330 ? -5.066 -32.844 -1.478 1 98.44 330 TYR A C 1
ATOM 2450 O O . TYR A 1 330 ? -5.039 -32.312 -0.359 1 98.44 330 TYR A O 1
ATOM 2458 N N . ALA A 1 331 ? -4.293 -33.875 -1.785 1 97.31 331 ALA A N 1
ATOM 2459 C CA . ALA A 1 331 ? -3.535 -34.625 -0.792 1 97.31 331 ALA A CA 1
ATOM 2460 C C . ALA A 1 331 ? -2.188 -33.969 -0.509 1 97.31 331 ALA A C 1
ATOM 2462 O O . ALA A 1 331 ? -1.512 -34.312 0.462 1 97.31 331 ALA A O 1
ATOM 2463 N N . GLY A 1 332 ? -1.755 -33.031 -1.395 1 97.25 332 GLY A N 1
ATOM 2464 C CA . GLY A 1 332 ? -0.457 -32.406 -1.229 1 97.25 332 GLY A CA 1
ATOM 2465 C C . GLY A 1 332 ? -0.47 -31.281 -0.22 1 97.25 332 GLY A C 1
ATOM 2466 O O . GLY A 1 332 ? -1.452 -31.094 0.501 1 97.25 332 GLY A O 1
ATOM 2467 N N . ALA A 1 333 ? 0.657 -30.609 -0.094 1 97.88 333 ALA A N 1
ATOM 2468 C CA . ALA A 1 333 ? 0.792 -29.469 0.819 1 97.88 333 ALA A CA 1
ATOM 2469 C C . ALA A 1 333 ? -0.013 -28.266 0.328 1 97.88 333 ALA A C 1
ATOM 2471 O O . ALA A 1 333 ? 0.024 -27.938 -0.858 1 97.88 333 ALA A O 1
ATOM 2472 N N . ILE A 1 334 ? -0.768 -27.703 1.22 1 98.25 334 ILE A N 1
ATOM 2473 C CA . ILE A 1 334 ? -1.634 -26.578 0.911 1 98.25 334 ILE A CA 1
ATOM 2474 C C . ILE A 1 334 ? -1.403 -25.453 1.926 1 98.25 334 ILE A C 1
ATOM 2476 O O . ILE A 1 334 ? -1.246 -25.719 3.121 1 98.25 334 ILE A O 1
ATOM 2480 N N . ARG A 1 335 ? -1.329 -24.172 1.427 1 98 335 ARG A N 1
ATOM 2481 C CA . ARG A 1 335 ? -1.177 -23.031 2.334 1 98 335 ARG A CA 1
ATOM 2482 C C . ARG A 1 335 ? -1.979 -21.828 1.85 1 98 335 ARG A C 1
ATOM 2484 O O . ARG A 1 335 ? -1.968 -21.516 0.659 1 98 335 ARG A O 1
ATOM 2491 N N . VAL A 1 336 ? -2.689 -21.203 2.781 1 98.44 336 VAL A N 1
ATOM 2492 C CA . VAL A 1 336 ? -3.248 -19.875 2.529 1 98.44 336 VAL A CA 1
ATOM 2493 C C . VAL A 1 336 ? -2.156 -18.812 2.68 1 98.44 336 VAL A C 1
ATOM 2495 O O . VAL A 1 336 ? -1.674 -18.562 3.785 1 98.44 336 VAL A O 1
ATOM 2498 N N . GLY A 1 337 ? -1.871 -18.203 1.588 1 98.12 337 GLY A N 1
ATOM 2499 C CA . GLY A 1 337 ? -0.706 -17.344 1.545 1 98.12 337 GLY A CA 1
ATOM 2500 C C . GLY A 1 337 ? -0.852 -16.094 2.41 1 98.12 337 GLY A C 1
ATOM 2501 O O . GLY A 1 337 ? -1.954 -15.57 2.562 1 98.12 337 GLY A O 1
ATOM 2502 N N . ARG A 1 338 ? 0.275 -15.719 2.965 1 96.25 338 ARG A N 1
ATOM 2503 C CA . ARG A 1 338 ? 0.453 -14.445 3.662 1 96.25 338 ARG A CA 1
ATOM 2504 C C . ARG A 1 338 ? 1.613 -13.656 3.07 1 96.25 338 ARG A C 1
ATOM 2506 O O . ARG A 1 338 ? 2.488 -14.219 2.412 1 96.25 338 ARG A O 1
ATOM 2513 N N . ASP A 1 339 ? 1.551 -12.398 3.348 1 97.31 339 ASP A N 1
ATOM 2514 C CA . ASP A 1 339 ? 2.684 -11.602 2.887 1 97.31 339 ASP A CA 1
ATOM 2515 C C . ASP A 1 339 ? 3.996 -12.125 3.467 1 97.31 339 ASP A C 1
ATOM 2517 O O . ASP A 1 339 ? 4.07 -12.445 4.656 1 97.31 339 ASP A O 1
ATOM 2521 N N . GLY A 1 340 ? 4.957 -12.234 2.609 1 97.25 340 GLY A N 1
ATOM 2522 C CA . GLY A 1 340 ? 6.281 -12.672 3.031 1 97.25 340 GLY A CA 1
ATOM 2523 C C . GLY A 1 340 ? 6.523 -14.148 2.803 1 97.25 340 GLY A C 1
ATOM 2524 O O . GLY A 1 340 ? 7.668 -14.602 2.809 1 97.25 340 GLY A O 1
ATOM 2525 N N . ASP A 1 341 ? 5.43 -14.969 2.744 1 97.81 341 ASP A N 1
ATOM 2526 C CA . ASP A 1 341 ? 5.617 -16.375 2.441 1 97.81 341 ASP A CA 1
ATOM 2527 C C . ASP A 1 341 ? 6.504 -16.562 1.212 1 97.81 341 ASP A C 1
ATOM 2529 O O . ASP A 1 341 ? 6.273 -15.945 0.174 1 97.81 341 ASP A O 1
ATOM 2533 N N . THR A 1 342 ? 7.547 -17.344 1.351 1 98.06 342 THR A N 1
ATOM 2534 C CA . THR A 1 342 ? 8.492 -17.609 0.269 1 98.06 342 THR A CA 1
ATOM 2535 C C . THR A 1 342 ? 8.758 -19.109 0.134 1 98.06 342 THR A C 1
ATOM 2537 O O . THR A 1 342 ? 9.109 -19.766 1.113 1 98.06 342 THR A O 1
ATOM 2540 N N . ILE A 1 343 ? 8.523 -19.625 -1.036 1 98.75 343 ILE A N 1
ATOM 2541 C CA . ILE A 1 343 ? 8.781 -21.031 -1.353 1 98.75 343 ILE A CA 1
ATOM 2542 C C . ILE A 1 343 ? 10.062 -21.141 -2.184 1 98.75 343 ILE A C 1
ATOM 2544 O O . ILE A 1 343 ? 10.172 -20.531 -3.248 1 98.75 343 ILE A O 1
ATOM 2548 N N . SER A 1 344 ? 10.984 -21.891 -1.726 1 98.69 344 SER A N 1
ATOM 2549 C CA . SER A 1 344 ? 12.25 -22.109 -2.416 1 98.69 344 SER A CA 1
ATOM 2550 C C . SER A 1 344 ? 12.297 -23.484 -3.068 1 98.69 344 SER A C 1
ATOM 2552 O O . SER A 1 344 ? 12.008 -24.5 -2.418 1 98.69 344 SER A O 1
ATOM 2554 N N . LEU A 1 345 ? 12.594 -23.484 -4.352 1 98.81 345 LEU A N 1
ATOM 2555 C CA . LEU A 1 345 ? 12.727 -24.688 -5.176 1 98.81 345 LEU A CA 1
ATOM 2556 C C . LEU A 1 345 ? 14.133 -24.781 -5.758 1 98.81 345 LEU A C 1
ATOM 2558 O O . LEU A 1 345 ? 14.352 -24.469 -6.926 1 98.81 345 LEU A O 1
ATOM 2562 N N . PRO A 1 346 ? 15.047 -25.297 -4.949 1 98.5 346 PRO A N 1
ATOM 2563 C CA . PRO A 1 346 ? 16.422 -25.359 -5.438 1 98.5 346 PRO A CA 1
ATOM 2564 C C . PRO A 1 346 ? 16.578 -26.266 -6.66 1 98.5 346 PRO A C 1
ATOM 2566 O O . PRO A 1 346 ? 15.938 -27.312 -6.73 1 98.5 346 PRO A O 1
ATOM 2569 N N . ALA A 1 347 ? 17.344 -25.844 -7.641 1 98.25 347 ALA A N 1
ATOM 2570 C CA . ALA A 1 347 ? 17.641 -26.641 -8.828 1 98.25 347 ALA A CA 1
ATOM 2571 C C . ALA A 1 347 ? 18.359 -27.938 -8.461 1 98.25 347 ALA A C 1
ATOM 2573 O O . ALA A 1 347 ? 19.109 -27.969 -7.484 1 98.25 347 ALA A O 1
ATOM 2574 N N . GLY A 1 348 ? 18.125 -28.969 -9.227 1 97.19 348 GLY A N 1
ATOM 2575 C CA . GLY A 1 348 ? 18.797 -30.234 -9 1 97.19 348 GLY A CA 1
ATOM 2576 C C . GLY A 1 348 ? 18.234 -31.016 -7.832 1 97.19 348 GLY A C 1
ATOM 2577 O O . GLY A 1 348 ? 18.859 -31.969 -7.352 1 97.19 348 GLY A O 1
ATOM 2578 N N . SER A 1 349 ? 17.125 -30.594 -7.266 1 96.88 349 SER A N 1
ATOM 2579 C CA . SER A 1 349 ? 16.484 -31.281 -6.156 1 96.88 349 SER A CA 1
ATOM 2580 C C . SER A 1 349 ? 14.961 -31.25 -6.297 1 96.88 349 SER A C 1
ATOM 2582 O O . SER A 1 349 ? 14.43 -30.609 -7.203 1 96.88 349 SER A O 1
ATOM 2584 N N . THR A 1 350 ? 14.328 -32.031 -5.473 1 96.75 350 THR A N 1
ATOM 2585 C CA . THR A 1 350 ? 12.867 -32 -5.43 1 96.75 350 THR A CA 1
ATOM 2586 C C . THR A 1 350 ? 12.375 -31.312 -4.168 1 96.75 350 THR A C 1
ATOM 2588 O O . THR A 1 350 ? 11.188 -31.359 -3.85 1 96.75 350 THR A O 1
ATOM 2591 N N . ALA A 1 351 ? 13.32 -30.656 -3.494 1 97.88 351 ALA A N 1
ATOM 2592 C CA . ALA A 1 351 ? 12.992 -30.047 -2.211 1 97.88 351 ALA A CA 1
ATOM 2593 C C . ALA A 1 351 ? 12.07 -28.844 -2.4 1 97.88 351 ALA A C 1
ATOM 2595 O O . ALA A 1 351 ? 12.203 -28.094 -3.373 1 97.88 351 ALA A O 1
ATOM 2596 N N . ILE A 1 352 ? 11.148 -28.703 -1.526 1 98.56 352 ILE A N 1
ATOM 2597 C CA . ILE A 1 352 ? 10.305 -27.516 -1.395 1 98.56 352 ILE A CA 1
ATOM 2598 C C . ILE A 1 352 ? 10.398 -26.969 0.025 1 98.56 352 ILE A C 1
ATOM 2600 O O . ILE A 1 352 ? 10.016 -27.641 0.987 1 98.56 352 ILE A O 1
ATOM 2604 N N . ARG A 1 353 ? 10.961 -25.75 0.161 1 97.88 353 ARG A N 1
ATOM 2605 C CA . ARG A 1 353 ? 11.188 -25.172 1.478 1 97.88 353 ARG A CA 1
ATOM 2606 C C . ARG A 1 353 ? 10.383 -23.875 1.65 1 97.88 353 ARG A C 1
ATOM 2608 O O . ARG A 1 353 ? 10.383 -23.016 0.769 1 97.88 353 ARG A O 1
ATOM 2615 N N . ARG A 1 354 ? 9.734 -23.781 2.748 1 97.06 354 ARG A N 1
ATOM 2616 C CA . ARG A 1 354 ? 8.938 -22.594 3.035 1 97.06 354 ARG A CA 1
ATOM 2617 C C . ARG A 1 354 ? 9.609 -21.734 4.098 1 97.06 354 ARG A C 1
ATOM 2619 O O . ARG A 1 354 ? 10.008 -22.234 5.148 1 97.06 354 ARG A O 1
ATOM 2626 N N . THR A 1 355 ? 9.719 -20.453 3.867 1 95.38 355 THR A N 1
ATOM 2627 C CA . THR A 1 355 ? 10.133 -19.438 4.828 1 95.38 355 THR A CA 1
ATOM 2628 C C . THR A 1 355 ? 9.211 -18.219 4.75 1 95.38 355 THR A C 1
ATOM 2630 O O . THR A 1 355 ? 8.258 -18.203 3.967 1 95.38 355 THR A O 1
ATOM 2633 N N . ASN A 1 356 ? 9.336 -17.328 5.641 1 95.69 356 ASN A N 1
ATOM 2634 C CA . ASN A 1 356 ? 8.727 -16 5.559 1 95.69 356 ASN A CA 1
ATOM 2635 C C . ASN A 1 356 ? 9.773 -14.898 5.641 1 95.69 356 ASN A C 1
ATOM 2637 O O . ASN A 1 356 ? 10.453 -14.75 6.66 1 95.69 356 ASN A O 1
ATOM 2641 N N . ARG A 1 357 ? 9.859 -14.141 4.621 1 93.31 357 ARG A N 1
ATOM 2642 C CA . ARG A 1 357 ? 10.977 -13.203 4.504 1 93.31 357 ARG A CA 1
ATOM 2643 C C . ARG A 1 357 ? 10.617 -11.844 5.086 1 93.31 357 ARG A C 1
ATOM 2645 O O . ARG A 1 357 ? 11.445 -10.93 5.098 1 93.31 357 ARG A O 1
ATOM 2652 N N . LEU A 1 358 ? 9.422 -11.562 5.48 1 90.81 358 LEU A N 1
ATOM 2653 C CA . LEU A 1 358 ? 9.086 -10.336 6.191 1 90.81 358 LEU A CA 1
ATOM 2654 C C . LEU A 1 358 ? 9.453 -10.445 7.668 1 90.81 358 LEU A C 1
ATOM 2656 O O . LEU A 1 358 ? 9.633 -9.43 8.344 1 90.81 358 LEU A O 1
ATOM 2660 N N . ASN A 1 359 ? 9.344 -11.594 8.281 1 64.44 359 ASN A N 1
ATOM 2661 C CA . ASN A 1 359 ? 9.609 -11.812 9.695 1 64.44 359 ASN A CA 1
ATOM 2662 C C . ASN A 1 359 ? 11.102 -11.758 10 1 64.44 359 ASN A C 1
ATOM 2664 O O . ASN A 1 359 ? 11.508 -11.859 11.164 1 64.44 359 ASN A O 1
ATOM 2668 N N . VAL A 1 360 ? 11.969 -11.703 8.961 1 52.38 360 VAL A N 1
ATOM 2669 C CA . VAL A 1 360 ? 13.391 -11.852 9.258 1 52.38 360 VAL A CA 1
ATOM 2670 C C . VAL A 1 360 ? 13.992 -10.492 9.602 1 52.38 360 VAL A C 1
ATOM 2672 O O . VAL A 1 360 ? 14.992 -10.414 10.32 1 52.38 360 VAL A O 1
ATOM 2675 N N . LEU A 1 361 ? 13.602 -9.469 8.797 1 49.38 361 LEU A N 1
ATOM 2676 C CA . LEU A 1 361 ? 14.359 -8.266 9.109 1 49.38 361 LEU A CA 1
ATOM 2677 C C . LEU A 1 361 ? 13.969 -7.711 10.469 1 49.38 361 LEU A C 1
ATOM 2679 O O . LEU A 1 361 ? 14.703 -6.922 11.062 1 49.38 361 LEU A O 1
ATOM 2683 N N . PHE A 1 362 ? 12.656 -7.988 10.867 1 41.81 362 PHE A N 1
ATOM 2684 C CA . PHE A 1 362 ? 12.312 -7.523 12.203 1 41.81 362 PHE A CA 1
ATOM 2685 C C . PHE A 1 362 ? 12 -8.695 13.125 1 41.81 362 PHE A C 1
ATOM 2687 O O . PHE A 1 362 ? 11.516 -9.734 12.672 1 41.81 362 PHE A O 1
ATOM 2694 N N . MET B 1 1 ? -1.696 -34.219 51.125 1 66 1 MET B N 1
ATOM 2695 C CA . MET B 1 1 ? -0.812 -33.844 50.031 1 66 1 MET B CA 1
ATOM 2696 C C . MET B 1 1 ? -1.253 -34.5 48.75 1 66 1 MET B C 1
ATOM 2698 O O . MET B 1 1 ? -1.188 -33.906 47.656 1 66 1 MET B O 1
ATOM 2702 N N . GLY B 1 2 ? -1.983 -35.562 48.906 1 79.62 2 GLY B N 1
ATOM 2703 C CA . GLY B 1 2 ? -2.406 -36.344 47.781 1 79.62 2 GLY B CA 1
ATOM 2704 C C . GLY B 1 2 ? -3.645 -35.812 47.094 1 79.62 2 GLY B C 1
ATOM 2705 O O . GLY B 1 2 ? -3.734 -35.812 45.875 1 79.62 2 GLY B O 1
ATOM 2706 N N . ARG B 1 3 ? -4.523 -35.125 47.812 1 87.12 3 ARG B N 1
ATOM 2707 C CA . ARG B 1 3 ? -5.781 -34.625 47.281 1 87.12 3 ARG B CA 1
ATOM 2708 C C . ARG B 1 3 ? -5.555 -33.375 46.438 1 87.12 3 ARG B C 1
ATOM 2710 O O . ARG B 1 3 ? -6.152 -33.219 45.344 1 87.12 3 ARG B O 1
ATOM 2717 N N . TRP B 1 4 ? -4.59 -32.625 46.844 1 87.88 4 TRP B N 1
ATOM 2718 C CA . TRP B 1 4 ? -4.328 -31.391 46.125 1 87.88 4 TRP B CA 1
ATOM 2719 C C . TRP B 1 4 ? -3.619 -31.672 44.812 1 87.88 4 TRP B C 1
ATOM 2721 O O . TRP B 1 4 ? -3.848 -30.984 43.812 1 87.88 4 TRP B O 1
ATOM 2731 N N . ARG B 1 5 ? -2.916 -32.688 44.688 1 89.06 5 ARG B N 1
ATOM 2732 C CA . ARG B 1 5 ? -2.264 -33.125 43.469 1 89.06 5 ARG B CA 1
ATOM 2733 C C . ARG B 1 5 ? -3.281 -33.625 42.438 1 89.06 5 ARG B C 1
ATOM 2735 O O . ARG B 1 5 ? -3.205 -33.312 41.25 1 89.06 5 ARG B O 1
ATOM 2742 N N . THR B 1 6 ? -4.18 -34.375 43.031 1 89.31 6 THR B N 1
ATOM 2743 C CA . THR B 1 6 ? -5.215 -34.938 42.188 1 89.31 6 THR B CA 1
ATOM 2744 C C . THR B 1 6 ? -6.102 -33.812 41.625 1 89.31 6 THR B C 1
ATOM 2746 O O . THR B 1 6 ? -6.426 -33.812 40.438 1 89.31 6 THR B O 1
ATOM 2749 N N . ILE B 1 7 ? -6.398 -32.844 42.406 1 90.62 7 ILE B N 1
ATOM 2750 C CA . ILE B 1 7 ? -7.203 -31.719 41.969 1 90.62 7 ILE B CA 1
ATOM 2751 C C . ILE B 1 7 ? -6.43 -30.906 40.938 1 90.62 7 ILE B C 1
ATOM 2753 O O . ILE B 1 7 ? -6.988 -30.5 39.906 1 90.62 7 ILE B O 1
ATOM 2757 N N . GLY B 1 8 ? -5.176 -30.75 41.156 1 89.44 8 GLY B N 1
ATOM 2758 C CA . GLY B 1 8 ? -4.332 -30.031 40.188 1 89.44 8 GLY B CA 1
ATOM 2759 C C . GLY B 1 8 ? -4.25 -30.703 38.844 1 89.44 8 GLY B C 1
ATOM 2760 O O . GLY B 1 8 ? -4.348 -30.031 37.812 1 89.44 8 GLY B O 1
ATOM 2761 N N . LEU B 1 9 ? -4.168 -31.969 38.938 1 89.75 9 LEU B N 1
ATOM 2762 C CA . LEU B 1 9 ? -4.094 -32.75 37.688 1 89.75 9 LEU B CA 1
ATOM 2763 C C . LEU B 1 9 ? -5.426 -32.719 36.969 1 89.75 9 LEU B C 1
ATOM 2765 O O . LEU B 1 9 ? -5.453 -32.656 35.719 1 89.75 9 LEU B O 1
ATOM 2769 N N . MET B 1 10 ? -6.422 -32.781 37.688 1 88.38 10 MET B N 1
ATOM 2770 C CA . MET B 1 10 ? -7.75 -32.719 37.062 1 88.38 10 MET B CA 1
ATOM 2771 C C . MET B 1 10 ? -8 -31.344 36.438 1 88.38 10 MET B C 1
ATOM 2773 O O . MET B 1 10 ? -8.578 -31.25 35.375 1 88.38 10 MET B O 1
ATOM 2777 N N . LEU B 1 11 ? -7.535 -30.328 37.156 1 89.19 11 LEU B N 1
ATOM 2778 C CA . LEU B 1 11 ? -7.68 -28.969 36.625 1 89.19 11 LEU B CA 1
ATOM 2779 C C . LEU B 1 11 ? -6.84 -28.797 35.344 1 89.19 11 LEU B C 1
ATOM 2781 O O . LEU B 1 11 ? -7.293 -28.188 34.375 1 89.19 11 LEU B O 1
ATOM 2785 N N . LEU B 1 12 ? -5.695 -29.266 35.469 1 89.44 12 LEU B N 1
ATOM 2786 C CA . LEU B 1 12 ? -4.832 -29.203 34.281 1 89.44 12 LEU B CA 1
ATOM 2787 C C . LEU B 1 12 ? -5.457 -29.969 33.125 1 89.44 12 LEU B C 1
ATOM 2789 O O . LEU B 1 12 ? -5.438 -29.484 31.969 1 89.44 12 LEU B O 1
ATOM 2793 N N . ALA B 1 13 ? -5.953 -31.141 33.406 1 88.62 13 ALA B N 1
ATOM 2794 C CA . ALA B 1 13 ? -6.613 -31.938 32.375 1 88.62 13 ALA B CA 1
ATOM 2795 C C . ALA B 1 13 ? -7.828 -31.188 31.812 1 88.62 13 ALA B C 1
ATOM 2797 O O . ALA B 1 13 ? -8.078 -31.234 30.609 1 88.62 13 ALA B O 1
ATOM 2798 N N . ALA B 1 14 ? -8.477 -30.594 32.656 1 88.31 14 ALA B N 1
ATOM 2799 C CA . ALA B 1 14 ? -9.641 -29.812 32.219 1 88.31 14 ALA B CA 1
ATOM 2800 C C . ALA B 1 14 ? -9.227 -28.641 31.344 1 88.31 14 ALA B C 1
ATOM 2802 O O . ALA B 1 14 ? -9.852 -28.391 30.312 1 88.31 14 ALA B O 1
ATOM 2803 N N . VAL B 1 15 ? -8.195 -27.953 31.75 1 88.06 15 VAL B N 1
ATOM 2804 C CA . VAL B 1 15 ? -7.684 -26.828 30.969 1 88.06 15 VAL B CA 1
ATOM 2805 C C . VAL B 1 15 ? -7.199 -27.328 29.609 1 88.06 15 VAL B C 1
ATOM 2807 O O . VAL B 1 15 ? -7.469 -26.688 28.578 1 88.06 15 VAL B O 1
ATOM 2810 N N . LEU B 1 16 ? -6.59 -28.391 29.625 1 87.88 16 LEU B N 1
ATOM 2811 C CA . LEU B 1 16 ? -6.098 -28.953 28.375 1 87.88 16 LEU B CA 1
ATOM 2812 C C . LEU B 1 16 ? -7.258 -29.406 27.484 1 87.88 16 LEU B C 1
ATOM 2814 O O . LEU B 1 16 ? -7.211 -29.234 26.266 1 87.88 16 LEU B O 1
ATOM 2818 N N . ALA B 1 17 ? -8.234 -30.031 28.094 1 87 17 ALA B N 1
ATOM 2819 C CA . ALA B 1 17 ? -9.414 -30.469 27.344 1 87 17 ALA B CA 1
ATOM 2820 C C . ALA B 1 17 ? -10.172 -29.281 26.766 1 87 17 ALA B C 1
ATOM 2822 O O . ALA B 1 17 ? -10.609 -29.328 25.609 1 87 17 ALA B O 1
ATOM 2823 N N . ILE B 1 18 ? -10.25 -28.297 27.531 1 86.62 18 ILE B N 1
ATOM 2824 C CA . ILE B 1 18 ? -10.898 -27.078 27.062 1 86.62 18 ILE B CA 1
ATOM 2825 C C . ILE B 1 18 ? -10.078 -26.453 25.938 1 86.62 18 ILE B C 1
ATOM 2827 O O . ILE B 1 18 ? -10.625 -26.062 24.906 1 86.62 18 ILE B O 1
ATOM 2831 N N . GLY B 1 19 ? -8.859 -26.312 26.125 1 86.19 19 GLY B N 1
ATOM 2832 C CA . GLY B 1 19 ? -7.973 -25.812 25.078 1 86.19 19 GLY B CA 1
ATOM 2833 C C . GLY B 1 19 ? -8.062 -26.594 23.781 1 86.19 19 GLY B C 1
ATOM 2834 O O . GLY B 1 19 ? -8.117 -26 22.703 1 86.19 19 GLY B O 1
ATOM 2835 N N . ALA B 1 20 ? -8.094 -27.891 23.984 1 86.12 20 ALA B N 1
ATOM 2836 C CA . ALA B 1 20 ? -8.211 -28.766 22.812 1 86.12 20 ALA B CA 1
ATOM 2837 C C . ALA B 1 20 ? -9.562 -28.578 22.141 1 86.12 20 ALA B C 1
ATOM 2839 O O . ALA B 1 20 ? -9.648 -28.547 20.906 1 86.12 20 ALA B O 1
ATOM 2840 N N . GLY B 1 21 ? -10.539 -28.531 22.906 1 84.81 21 GLY B N 1
ATOM 2841 C CA . GLY B 1 21 ? -11.859 -28.266 22.359 1 84.81 21 GLY B CA 1
ATOM 2842 C C . GLY B 1 21 ? -11.945 -26.953 21.609 1 84.81 21 GLY B C 1
ATOM 2843 O O . GLY B 1 21 ? -12.484 -26.906 20.5 1 84.81 21 GLY B O 1
ATOM 2844 N N . LEU B 1 22 ? -11.359 -25.984 22.203 1 84.94 22 LEU B N 1
ATOM 2845 C CA . LEU B 1 22 ? -11.344 -24.672 21.562 1 84.94 22 LEU B CA 1
ATOM 2846 C C . LEU B 1 22 ? -10.523 -24.719 20.281 1 84.94 22 LEU B C 1
ATOM 2848 O O . LEU B 1 22 ? -10.883 -24.078 19.281 1 84.94 22 LEU B O 1
ATOM 2852 N N . TRP B 1 23 ? -9.578 -25.422 20.391 1 85.56 23 TRP B N 1
ATOM 2853 C CA . TRP B 1 23 ? -8.742 -25.562 19.203 1 85.56 23 TRP B CA 1
ATOM 2854 C C . TRP B 1 23 ? -9.484 -26.281 18.094 1 85.56 23 TRP B C 1
ATOM 2856 O O . TRP B 1 23 ? -9.414 -25.875 16.938 1 85.56 23 TRP B O 1
ATOM 2866 N N . LEU B 1 24 ? -10.25 -27.266 18.438 1 86.62 24 LEU B N 1
ATOM 2867 C CA . LEU B 1 24 ? -11 -28.031 17.453 1 86.62 24 LEU B CA 1
ATOM 2868 C C . LEU B 1 24 ? -12.133 -27.203 16.859 1 86.62 24 LEU B C 1
ATOM 2870 O O . LEU B 1 24 ? -12.469 -27.3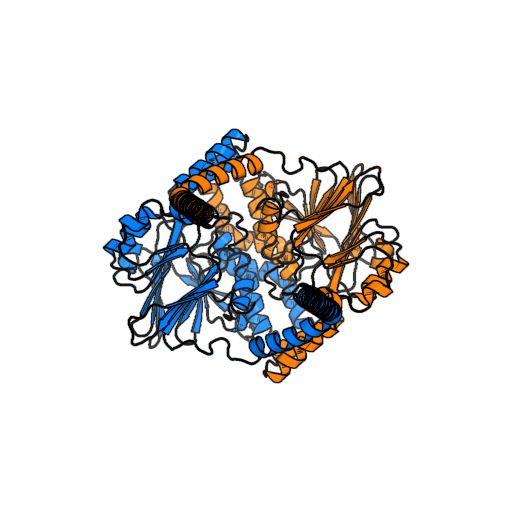59 15.688 1 86.62 24 LEU B O 1
ATOM 2874 N N . LEU B 1 25 ? -12.586 -26.312 17.656 1 89 25 LEU B N 1
ATOM 2875 C CA . LEU B 1 25 ? -13.734 -25.516 17.219 1 89 25 LEU B CA 1
ATOM 2876 C C . LEU B 1 25 ? -13.281 -24.141 16.75 1 89 25 LEU B C 1
ATOM 2878 O O . LEU B 1 25 ? -14.117 -23.25 16.531 1 89 25 LEU B O 1
ATOM 2882 N N . ARG B 1 26 ? -12.039 -23.984 16.547 1 87.12 26 ARG B N 1
ATOM 2883 C CA . ARG B 1 26 ? -11.5 -22.656 16.281 1 87.12 26 ARG B CA 1
ATOM 2884 C C . ARG B 1 26 ? -12.102 -22.062 15.008 1 87.12 26 ARG B C 1
ATOM 2886 O O . ARG B 1 26 ? -12.344 -20.859 14.938 1 87.12 26 ARG B O 1
ATOM 2893 N N . GLY B 1 27 ? -12.289 -22.859 14.047 1 89.06 27 GLY B N 1
ATOM 2894 C CA . GLY B 1 27 ? -12.883 -22.375 12.805 1 89.06 27 GLY B CA 1
ATOM 2895 C C . GLY B 1 27 ? -14.297 -21.859 12.984 1 89.06 27 GLY B C 1
ATOM 2896 O O . GLY B 1 27 ? -14.633 -20.781 12.477 1 89.06 27 GLY B O 1
ATOM 2897 N N . GLN B 1 28 ? -15.062 -22.609 13.719 1 89 28 GLN B N 1
ATOM 2898 C CA . GLN B 1 28 ? -16.453 -22.219 13.969 1 89 28 GLN B CA 1
ATOM 2899 C C . GLN B 1 28 ? -16.516 -20.969 14.844 1 89 28 GLN B C 1
ATOM 2901 O O . GLN B 1 28 ? -17.344 -20.078 14.602 1 89 28 GLN B O 1
ATOM 2906 N N . ILE B 1 29 ? -15.688 -21.016 15.789 1 90.62 29 ILE B N 1
ATOM 2907 C CA . ILE B 1 29 ? -15.625 -19.859 16.672 1 90.62 29 ILE B CA 1
ATOM 2908 C C . ILE B 1 29 ? -15.195 -18.625 15.875 1 90.62 29 ILE B C 1
ATOM 2910 O O . ILE B 1 29 ? -15.789 -17.547 16.016 1 90.62 29 ILE B O 1
ATOM 2914 N N . ALA B 1 30 ? -14.266 -18.828 15.008 1 89.56 30 ALA B N 1
ATOM 2915 C CA . ALA B 1 30 ? -13.773 -17.734 14.18 1 89.56 30 ALA B CA 1
ATOM 2916 C C . ALA B 1 30 ? -14.859 -17.234 13.234 1 89.56 30 ALA B C 1
ATOM 2918 O O . ALA B 1 30 ? -14.984 -16.031 13.008 1 89.56 30 ALA B O 1
ATOM 2919 N N . LEU B 1 31 ? -15.625 -18.141 12.766 1 90.5 31 LEU B N 1
ATOM 2920 C CA . LEU B 1 31 ? -16.703 -17.766 11.859 1 90.5 31 LEU B CA 1
ATOM 2921 C C . LEU B 1 31 ? -17.75 -16.922 12.578 1 90.5 31 LEU B C 1
ATOM 2923 O O . LEU B 1 31 ? -18.234 -15.93 12.047 1 90.5 31 LEU B O 1
ATOM 2927 N N . ALA B 1 32 ? -18.047 -17.328 13.758 1 89.44 32 ALA B N 1
ATOM 2928 C CA . ALA B 1 32 ? -19.016 -16.578 14.547 1 89.44 32 ALA B CA 1
ATOM 2929 C C . ALA B 1 32 ? -18.484 -15.195 14.898 1 89.44 32 ALA B C 1
ATOM 2931 O O . ALA B 1 32 ? -19.219 -14.211 14.836 1 89.44 32 ALA B O 1
ATOM 2932 N N . ALA B 1 33 ? -17.281 -15.211 15.188 1 88 33 ALA B N 1
ATOM 2933 C CA . ALA B 1 33 ? -16.656 -13.93 15.492 1 88 33 ALA B CA 1
ATOM 2934 C C . ALA B 1 33 ? -16.625 -13.023 14.266 1 88 33 ALA B C 1
ATOM 2936 O O . ALA B 1 33 ? -16.875 -11.82 14.367 1 88 33 ALA B O 1
ATOM 2937 N N . MET B 1 34 ? -16.375 -13.562 13.141 1 88.69 34 MET B N 1
ATOM 2938 C CA . MET B 1 34 ? -16.297 -12.789 11.906 1 88.69 34 MET B CA 1
ATOM 2939 C C . MET B 1 34 ? -17.656 -12.195 11.547 1 88.69 34 MET B C 1
ATOM 2941 O O . MET B 1 34 ? -17.734 -11.055 11.086 1 88.69 34 MET B O 1
ATOM 2945 N N . GLN B 1 35 ? -18.641 -12.977 11.805 1 88 35 GLN B N 1
ATOM 2946 C CA . GLN B 1 35 ? -19.984 -12.461 11.555 1 88 35 GLN B CA 1
ATOM 2947 C C . GLN B 1 35 ? -20.266 -11.227 12.398 1 88 35 GLN B C 1
ATOM 2949 O O . GLN B 1 35 ? -20.812 -10.234 11.898 1 88 35 GLN B O 1
ATOM 2954 N N . ARG B 1 36 ? -19.922 -11.258 13.609 1 85.94 36 ARG B N 1
ATOM 2955 C CA . ARG B 1 36 ? -20.125 -10.125 14.5 1 85.94 36 ARG B CA 1
ATOM 2956 C C . ARG B 1 36 ? -19.312 -8.914 14.062 1 85.94 36 ARG B C 1
ATOM 2958 O O . ARG B 1 36 ? -19.781 -7.777 14.133 1 85.94 36 ARG B O 1
ATOM 2965 N N . ILE B 1 37 ? -18.156 -9.211 13.602 1 83.88 37 ILE B N 1
ATOM 2966 C CA . ILE B 1 37 ? -17.266 -8.156 13.133 1 83.88 37 ILE B CA 1
ATOM 2967 C C . ILE B 1 37 ? -17.859 -7.496 11.891 1 83.88 37 ILE B C 1
ATOM 2969 O O . ILE B 1 37 ? -17.906 -6.27 11.789 1 83.88 37 ILE B O 1
ATOM 2973 N N . TYR B 1 38 ? -18.328 -8.281 10.977 1 87.06 38 TYR B N 1
ATOM 2974 C CA . TYR B 1 38 ? -18.953 -7.742 9.773 1 87.06 38 TYR B CA 1
ATOM 2975 C C . TYR B 1 38 ? -20.203 -6.926 10.117 1 87.06 38 TYR B C 1
ATOM 2977 O O . TYR B 1 38 ? -20.406 -5.848 9.57 1 87.06 38 TYR B O 1
ATOM 2985 N N . ASP B 1 39 ? -20.922 -7.445 11.055 1 87.25 39 ASP B N 1
ATOM 2986 C CA . ASP B 1 39 ? -22.125 -6.73 11.469 1 87.25 39 ASP B CA 1
ATOM 2987 C C . ASP B 1 39 ? -21.781 -5.359 12.047 1 87.25 39 ASP B C 1
ATOM 2989 O O . ASP B 1 39 ? -22.438 -4.359 11.719 1 87.25 39 ASP B O 1
ATOM 2993 N N . ARG B 1 40 ? -20.859 -5.332 12.844 1 82.25 40 ARG B N 1
ATOM 2994 C CA . ARG B 1 40 ? -20.438 -4.074 13.453 1 82.25 40 ARG B CA 1
ATOM 2995 C C . ARG B 1 40 ? -19.891 -3.113 12.406 1 82.25 40 ARG B C 1
ATOM 2997 O O . ARG B 1 40 ? -20.203 -1.922 12.422 1 82.25 40 ARG B O 1
ATOM 3004 N N . ALA B 1 41 ? -19.125 -3.621 11.5 1 81.19 41 ALA B N 1
ATOM 3005 C CA . ALA B 1 41 ? -18.406 -2.801 10.523 1 81.19 41 ALA B CA 1
ATOM 3006 C C . ALA B 1 41 ? -19.359 -2.311 9.43 1 81.19 41 ALA B C 1
ATOM 3008 O O . ALA B 1 41 ? -19.188 -1.2 8.914 1 81.19 41 ALA B O 1
ATOM 3009 N N . LEU B 1 42 ? -20.328 -3.057 9.094 1 85 42 LEU B N 1
ATOM 3010 C CA . LEU B 1 42 ? -21.094 -2.762 7.887 1 85 42 LEU B CA 1
ATOM 3011 C C . LEU B 1 42 ? -22.469 -2.203 8.242 1 85 42 LEU B C 1
ATOM 3013 O O . LEU B 1 42 ? -23.156 -1.639 7.387 1 85 42 LEU B O 1
ATOM 3017 N N . VAL B 1 43 ? -22.859 -2.293 9.453 1 82.25 43 VAL B N 1
ATOM 3018 C CA . VAL B 1 43 ? -24.203 -1.845 9.82 1 82.25 43 VAL B CA 1
ATOM 3019 C C . VAL B 1 43 ? -24.125 -0.479 10.5 1 82.25 43 VAL B C 1
ATOM 3021 O O . VAL B 1 43 ? -24.938 0.406 10.219 1 82.25 43 VAL B O 1
ATOM 3024 N N . ALA B 1 44 ? -23.156 -0.284 11.211 1 83.62 44 ALA B N 1
ATOM 3025 C CA . ALA B 1 44 ? -23.031 0.955 11.977 1 83.62 44 ALA B CA 1
ATOM 3026 C C . ALA B 1 44 ? -22.531 2.092 11.094 1 83.62 44 ALA B C 1
ATOM 3028 O O . ALA B 1 44 ? -21.844 1.853 10.094 1 83.62 44 ALA B O 1
ATOM 3029 N N . ASP B 1 45 ? -22.969 3.355 11.438 1 87.56 45 ASP B N 1
ATOM 3030 C CA . ASP B 1 45 ? -22.359 4.543 10.852 1 87.56 45 ASP B CA 1
ATOM 3031 C C . ASP B 1 45 ? -20.875 4.633 11.211 1 87.56 45 ASP B C 1
ATOM 3033 O O . ASP B 1 45 ? -20.516 4.59 12.383 1 87.56 45 ASP B O 1
ATOM 3037 N N . PRO B 1 46 ? -20.078 4.727 10.172 1 87.94 46 PRO B N 1
ATOM 3038 C CA . PRO B 1 46 ? -18.641 4.746 10.453 1 87.94 46 PRO B CA 1
ATOM 3039 C C . PRO B 1 46 ? -18.234 5.91 11.359 1 87.94 46 PRO B C 1
ATOM 3041 O O . PRO B 1 46 ? -17.203 5.84 12.031 1 87.94 46 PRO B O 1
ATOM 3044 N N . TYR B 1 47 ? -19.031 6.953 11.398 1 91.69 47 TYR B N 1
ATOM 3045 C CA . TYR B 1 47 ? -18.688 8.133 12.18 1 91.69 47 TYR B CA 1
ATOM 3046 C C . TYR B 1 47 ? -19.438 8.148 13.508 1 91.69 47 TYR B C 1
ATOM 3048 O O . TYR B 1 47 ? -19.391 9.133 14.242 1 91.69 47 TYR B O 1
ATOM 3056 N N . GLU B 1 48 ? -20.047 6.926 13.672 1 86.88 48 GLU B N 1
ATOM 3057 C CA . GLU B 1 48 ? -20.766 6.828 14.938 1 86.88 48 GLU B CA 1
ATOM 3058 C C . GLU B 1 48 ? -19.828 7.039 16.125 1 86.88 48 GLU B C 1
ATOM 3060 O O . GLU B 1 48 ? -18.734 6.477 16.172 1 86.88 48 GLU B O 1
ATOM 3065 N N . GLY B 1 49 ? -20.125 7.922 17.016 1 88.19 49 GLY B N 1
ATOM 3066 C CA . GLY B 1 49 ? -19.328 8.156 18.219 1 88.19 49 GLY B CA 1
ATOM 3067 C C . GLY B 1 49 ? -18.422 9.367 18.109 1 88.19 49 GLY B C 1
ATOM 3068 O O . GLY B 1 49 ? -17.875 9.828 19.109 1 88.19 49 GLY B O 1
ATOM 3069 N N . LEU B 1 50 ?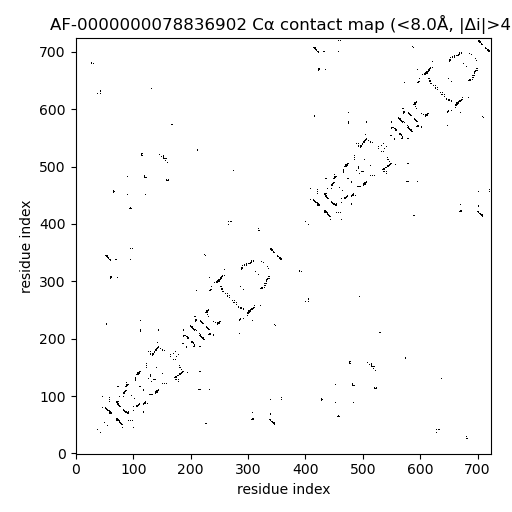 -18.188 9.781 16.875 1 94.06 50 LEU B N 1
ATOM 3070 C CA . LEU B 1 50 ? -17.406 10.992 16.703 1 94.06 50 LEU B CA 1
ATOM 3071 C C . LEU B 1 50 ? -18.266 12.234 16.891 1 94.06 50 LEU B C 1
ATOM 3073 O O . LEU B 1 50 ? -19.266 12.398 16.203 1 94.06 50 LEU B O 1
ATOM 3077 N N . GLU B 1 51 ? -17.859 13.055 17.781 1 96.25 51 GLU B N 1
ATOM 3078 C CA . GLU B 1 51 ? -18.562 14.312 18.016 1 96.25 51 GLU B CA 1
ATOM 3079 C C . GLU B 1 51 ? -18.328 15.289 16.859 1 96.25 51 GLU B C 1
ATOM 3081 O O . GLU B 1 51 ? -17.359 15.156 16.125 1 96.25 51 GLU B O 1
ATOM 3086 N N . ASP B 1 52 ? -19.25 16.266 16.797 1 98 52 ASP B N 1
ATOM 3087 C CA . ASP B 1 52 ? -19.016 17.312 15.828 1 98 52 ASP B CA 1
ATOM 3088 C C . ASP B 1 52 ? -17.672 18.016 16.078 1 98 52 ASP B C 1
ATOM 3090 O O . ASP B 1 52 ? -17.328 18.312 17.219 1 98 52 ASP B O 1
ATOM 3094 N N . GLY B 1 53 ? -16.859 18.172 15.102 1 98.56 53 GLY B N 1
ATOM 3095 C CA . GLY B 1 53 ? -15.531 18.75 15.203 1 98.56 53 GLY B CA 1
ATOM 3096 C C . GLY B 1 53 ? -14.594 18.312 14.094 1 98.56 53 GLY B C 1
ATOM 3097 O O . GLY B 1 53 ? -15.047 17.938 13.008 1 98.56 53 GLY B O 1
ATOM 3098 N N . LEU B 1 54 ? -13.312 18.484 14.344 1 98.69 54 LEU B N 1
ATOM 3099 C CA . LEU B 1 54 ? -12.281 18 13.438 1 98.69 54 LEU B CA 1
ATOM 3100 C C . LEU B 1 54 ? -11.68 16.688 13.953 1 98.69 54 LEU B C 1
ATOM 3102 O O . LEU B 1 54 ? -11.328 16.594 15.133 1 98.69 54 LEU B O 1
ATOM 3106 N N . HIS B 1 55 ? -11.703 15.727 13.148 1 98.75 55 HIS B N 1
ATOM 3107 C CA . HIS B 1 55 ? -11 14.477 13.406 1 98.75 55 HIS B CA 1
ATOM 3108 C C . HIS B 1 55 ? -9.93 14.211 12.352 1 98.75 55 HIS B C 1
ATOM 3110 O O . HIS B 1 55 ? -10.234 14.148 11.164 1 98.75 55 HIS B O 1
ATOM 3116 N N . VAL B 1 56 ? -8.664 14.078 12.82 1 98.88 56 VAL B N 1
ATOM 3117 C CA . VAL B 1 56 ? -7.523 13.953 11.922 1 98.88 56 VAL B CA 1
ATOM 3118 C C . VAL B 1 56 ? -6.852 12.594 12.133 1 98.88 56 VAL B C 1
ATOM 3120 O O . VAL B 1 56 ? -6.352 12.305 13.227 1 98.88 56 VAL B O 1
ATOM 3123 N N . GLY B 1 57 ? -6.934 11.773 11.094 1 98.62 57 GLY B N 1
ATOM 3124 C CA . GLY B 1 57 ? -6.336 10.445 11.164 1 98.62 57 GLY B CA 1
ATOM 3125 C C . GLY B 1 57 ? -5.195 10.25 10.18 1 98.62 57 GLY B C 1
ATOM 3126 O O . GLY B 1 57 ? -5.273 10.688 9.031 1 98.62 57 GLY B O 1
ATOM 3127 N N . LEU B 1 58 ? -4.137 9.625 10.664 1 98.81 58 LEU B N 1
ATOM 3128 C CA . LEU B 1 58 ? -3.041 9.25 9.773 1 98.81 58 LEU B CA 1
ATOM 3129 C C . LEU B 1 58 ? -3.299 7.891 9.133 1 98.81 58 LEU B C 1
ATOM 3131 O O . LEU B 1 58 ? -3.084 6.852 9.758 1 98.81 58 LEU B O 1
ATOM 3135 N N . CYS B 1 59 ? -3.66 7.914 7.832 1 98.5 59 CYS B N 1
ATOM 3136 C CA . CYS B 1 59 ? -3.852 6.656 7.117 1 98.5 59 CYS B CA 1
ATOM 3137 C C . CYS B 1 59 ? -2.537 6.164 6.523 1 98.5 59 CYS B C 1
ATOM 3139 O O . CYS B 1 59 ? -2.457 5.035 6.035 1 98.5 59 CYS B O 1
ATOM 3141 N N . GLY B 1 60 ? -1.593 6.957 6.582 1 98.5 60 GLY B N 1
ATOM 3142 C CA . GLY B 1 60 ? -0.21 6.621 6.285 1 98.5 60 GLY B CA 1
ATOM 3143 C C . GLY B 1 60 ? 0.779 7.637 6.824 1 98.5 60 GLY B C 1
ATOM 3144 O O . GLY B 1 60 ? 0.793 8.789 6.387 1 98.5 60 GLY B O 1
ATOM 3145 N N . ALA B 1 61 ? 1.661 7.234 7.73 1 98.56 61 ALA B N 1
ATOM 3146 C CA . ALA B 1 61 ? 2.578 8.148 8.406 1 98.56 61 ALA B CA 1
ATOM 3147 C C . ALA B 1 61 ? 4 7.992 7.871 1 98.56 61 ALA B C 1
ATOM 3149 O O . ALA B 1 61 ? 4.938 8.586 8.406 1 98.56 61 ALA B O 1
ATOM 3150 N N . GLY B 1 62 ? 4.102 7.141 6.863 1 97.81 62 GLY B N 1
ATOM 3151 C CA . GLY B 1 62 ? 5.434 6.801 6.391 1 97.81 62 GLY B CA 1
ATOM 3152 C C . GLY B 1 62 ? 5.898 7.668 5.238 1 97.81 62 GLY B C 1
ATOM 3153 O O . GLY B 1 62 ? 5.32 8.719 4.973 1 97.81 62 GLY B O 1
ATOM 3154 N N . SER B 1 63 ? 6.949 7.293 4.707 1 96.94 63 SER B N 1
ATOM 3155 C CA . SER B 1 63 ? 7.645 7.93 3.594 1 96.94 63 SER B CA 1
ATOM 3156 C C . SER B 1 63 ? 7.844 6.957 2.436 1 96.94 63 SER B C 1
ATOM 3158 O O . SER B 1 63 ? 7.289 5.855 2.441 1 96.94 63 SER B O 1
ATOM 3160 N N . PRO B 1 64 ? 8.484 7.359 1.353 1 94.06 64 PRO B N 1
ATOM 3161 C CA . PRO B 1 64 ? 8.75 6.398 0.28 1 94.06 64 PRO B CA 1
ATOM 3162 C C . PRO B 1 64 ? 9.602 5.219 0.739 1 94.06 64 PRO B C 1
ATOM 3164 O O . PRO B 1 64 ? 9.656 4.188 0.064 1 94.06 64 PRO B O 1
ATOM 3167 N N . MET B 1 65 ? 10.305 5.367 1.846 1 93.75 65 MET B N 1
ATOM 3168 C CA . MET B 1 65 ? 11.141 4.293 2.379 1 93.75 65 MET B CA 1
ATOM 3169 C C . MET B 1 65 ? 10.289 3.205 3.02 1 93.75 65 MET B C 1
ATOM 3171 O O . MET B 1 65 ? 9.305 3.502 3.701 1 93.75 65 MET B O 1
ATOM 3175 N N . PRO B 1 66 ? 10.633 2.02 2.771 1 92.5 66 PRO B N 1
ATOM 3176 C CA . PRO B 1 66 ? 9.82 0.909 3.275 1 92.5 66 PRO B CA 1
ATOM 3177 C C . PRO B 1 66 ? 9.789 0.845 4.801 1 92.5 66 PRO B C 1
ATOM 3179 O O . PRO B 1 66 ? 10.844 0.799 5.441 1 92.5 66 PRO B O 1
ATOM 3182 N N . ASP B 1 67 ? 8.688 0.894 5.359 1 92.31 67 ASP B N 1
ATOM 3183 C CA . ASP B 1 67 ? 8.406 0.771 6.789 1 92.31 67 ASP B CA 1
ATOM 3184 C C . ASP B 1 67 ? 7.277 -0.224 7.039 1 92.31 67 ASP B C 1
ATOM 3186 O O . ASP B 1 67 ? 6.16 -0.04 6.555 1 92.31 67 ASP B O 1
ATOM 3190 N N . PRO B 1 68 ? 7.473 -1.306 7.777 1 87.94 68 PRO B N 1
ATOM 3191 C CA . PRO B 1 68 ? 6.434 -2.316 7.992 1 87.94 68 PRO B CA 1
ATOM 3192 C C . PRO B 1 68 ? 5.238 -1.776 8.773 1 87.94 68 PRO B C 1
ATOM 3194 O O . PRO B 1 68 ? 4.16 -2.377 8.758 1 87.94 68 PRO B O 1
ATOM 3197 N N . THR B 1 69 ? 5.41 -0.664 9.383 1 89 69 THR B N 1
ATOM 3198 C CA . THR B 1 69 ? 4.355 -0.211 10.281 1 89 69 THR B CA 1
ATOM 3199 C C . THR B 1 69 ? 3.703 1.064 9.758 1 89 69 THR B C 1
ATOM 3201 O O . THR B 1 69 ? 2.762 1.582 10.359 1 89 69 THR B O 1
ATOM 3204 N N . ARG B 1 70 ? 4.191 1.564 8.633 1 95.56 70 ARG B N 1
ATOM 3205 C CA . ARG B 1 70 ? 3.658 2.816 8.109 1 95.56 70 ARG B CA 1
ATOM 3206 C C . ARG B 1 70 ? 3.473 2.744 6.598 1 95.56 70 ARG B C 1
ATOM 3208 O O . ARG B 1 70 ? 4.379 2.326 5.875 1 95.56 70 ARG B O 1
ATOM 3215 N N . ALA B 1 71 ? 2.285 3.115 6.137 1 97.12 71 ALA B N 1
ATOM 3216 C CA . ALA B 1 71 ? 1.994 3.244 4.715 1 97.12 71 ALA B CA 1
ATOM 3217 C C . ALA B 1 71 ? 2.492 4.582 4.172 1 97.12 71 ALA B C 1
ATOM 3219 O O . ALA B 1 71 ? 3.129 5.352 4.891 1 97.12 71 ALA B O 1
ATOM 3220 N N . GLY B 1 72 ? 2.309 4.812 2.898 1 97.88 72 GLY B N 1
ATOM 3221 C CA . GLY B 1 72 ? 2.658 6.098 2.312 1 97.88 72 GLY B CA 1
ATOM 3222 C C . GLY B 1 72 ? 1.859 7.254 2.889 1 97.88 72 GLY B C 1
ATOM 3223 O O . GLY B 1 72 ? 0.804 7.043 3.49 1 97.88 72 GLY B O 1
ATOM 3224 N N . PRO B 1 73 ? 2.305 8.406 2.686 1 98.69 73 PRO B N 1
ATOM 3225 C CA . PRO B 1 73 ? 1.715 9.578 3.34 1 98.69 73 PRO B CA 1
ATOM 3226 C C . PRO B 1 73 ? 0.234 9.758 3.01 1 98.69 73 PRO B C 1
ATOM 3228 O O . PRO B 1 73 ? -0.154 9.688 1.841 1 98.69 73 PRO B O 1
ATOM 3231 N N . CYS B 1 74 ? -0.522 9.922 3.984 1 98.88 74 CYS B N 1
ATOM 3232 C CA . CYS B 1 74 ? -1.963 10.125 3.875 1 98.88 74 CYS B CA 1
ATOM 3233 C C . CYS B 1 74 ? -2.545 10.609 5.195 1 98.88 74 CYS B C 1
ATOM 3235 O O . CYS B 1 74 ? -2.309 10.008 6.246 1 98.88 74 CYS B O 1
ATOM 3237 N N . THR B 1 75 ? -3.262 11.695 5.188 1 98.94 75 THR B N 1
ATOM 3238 C CA . THR B 1 75 ? -3.967 12.234 6.344 1 98.94 75 THR B CA 1
ATOM 3239 C C . THR B 1 75 ? -5.449 12.414 6.039 1 98.94 75 THR B C 1
ATOM 3241 O O . THR B 1 75 ? -5.812 13.094 5.074 1 98.94 75 THR B O 1
ATOM 3244 N N . ALA B 1 76 ? -6.258 11.766 6.824 1 98.94 76 ALA B N 1
ATOM 3245 C CA . ALA B 1 76 ? -7.703 11.953 6.727 1 98.94 76 ALA B CA 1
ATOM 3246 C C . ALA B 1 76 ? -8.172 13.086 7.637 1 98.94 76 ALA B C 1
ATOM 3248 O O . ALA B 1 76 ? -7.727 13.195 8.781 1 98.94 76 ALA B O 1
ATOM 3249 N N . VAL B 1 77 ? -8.961 13.977 7.117 1 98.94 77 VAL B N 1
ATOM 3250 C CA . VAL B 1 77 ? -9.555 15.055 7.906 1 98.94 77 VAL B CA 1
ATOM 3251 C C . VAL B 1 77 ? -11.078 14.992 7.809 1 98.94 77 VAL B C 1
ATOM 3253 O O . VAL B 1 77 ? -11.648 15.25 6.746 1 98.94 77 VAL B O 1
ATOM 3256 N N . LEU B 1 78 ? -11.688 14.602 8.828 1 98.75 78 LEU B N 1
ATOM 3257 C CA . LEU B 1 78 ? -13.148 14.648 8.93 1 98.75 78 LEU B CA 1
ATOM 3258 C C . LEU B 1 78 ? -13.602 15.953 9.578 1 98.75 78 LEU B C 1
ATOM 3260 O O . LEU B 1 78 ? -13.375 16.172 10.773 1 98.75 78 LEU B O 1
ATOM 3264 N N . ALA B 1 79 ? -14.109 16.875 8.875 1 98.69 79 ALA B N 1
ATOM 3265 C CA . ALA B 1 79 ? -14.711 18.109 9.367 1 98.69 79 ALA B CA 1
ATOM 3266 C C . ALA B 1 79 ? -16.234 18 9.43 1 98.69 79 ALA B C 1
ATOM 3268 O O . ALA B 1 79 ? -16.922 18.141 8.414 1 98.69 79 ALA B O 1
ATOM 3269 N N . GLY B 1 80 ? -16.766 17.859 10.641 1 97.31 80 GLY B N 1
ATOM 3270 C CA . GLY B 1 80 ? -18.156 17.453 10.742 1 97.31 80 GLY B CA 1
ATOM 3271 C C . GLY B 1 80 ? -18.422 16.094 10.117 1 97.31 80 GLY B C 1
ATOM 3272 O O . GLY B 1 80 ? -17.984 15.07 10.641 1 97.31 80 GLY B O 1
ATOM 3273 N N . ARG B 1 81 ? -19.047 16.125 8.977 1 96.06 81 ARG B N 1
ATOM 3274 C CA . ARG B 1 81 ? -19.359 14.867 8.297 1 96.06 81 ARG B CA 1
ATOM 3275 C C . ARG B 1 81 ? -18.703 14.805 6.93 1 96.06 81 ARG B C 1
ATOM 3277 O O . ARG B 1 81 ? -18.906 13.852 6.176 1 96.06 81 ARG B O 1
ATOM 3284 N N . GLN B 1 82 ? -17.906 15.805 6.645 1 98.12 82 GLN B N 1
ATOM 3285 C CA . GLN B 1 82 ? -17.203 15.836 5.367 1 98.12 82 GLN B CA 1
ATOM 3286 C C . GLN B 1 82 ? -15.797 15.273 5.508 1 98.12 82 GLN B C 1
ATOM 3288 O O . GLN B 1 82 ? -15.016 15.727 6.352 1 98.12 82 GLN B O 1
ATOM 3293 N N . LEU B 1 83 ? -15.516 14.336 4.695 1 98.69 83 LEU B N 1
ATOM 3294 C CA . LEU B 1 83 ? -14.234 13.641 4.762 1 98.69 83 LEU B CA 1
ATOM 3295 C C . LEU B 1 83 ? -13.297 14.109 3.654 1 98.69 83 LEU B C 1
ATOM 3297 O O . LEU B 1 83 ? -13.648 14.055 2.475 1 98.69 83 LEU B O 1
ATOM 3301 N N . PHE B 1 84 ? -12.156 14.609 4.043 1 98.94 84 PHE B N 1
ATOM 3302 C CA . PHE B 1 84 ? -11.102 15.039 3.131 1 98.94 84 PHE B CA 1
ATOM 3303 C C . PHE B 1 84 ? -9.844 14.195 3.316 1 98.94 84 PHE B C 1
ATOM 3305 O O . PHE B 1 84 ? -9.516 13.797 4.438 1 98.94 84 PHE B O 1
ATOM 3312 N N . ILE B 1 85 ? -9.203 13.953 2.207 1 98.94 85 ILE B N 1
ATOM 3313 C CA . ILE B 1 85 ? -7.945 13.211 2.252 1 98.94 85 ILE B CA 1
ATOM 3314 C C . ILE B 1 85 ? -6.805 14.094 1.741 1 98.94 85 ILE B C 1
ATOM 3316 O O . ILE B 1 85 ? -6.902 14.672 0.659 1 98.94 85 ILE B O 1
ATOM 3320 N N . VAL B 1 86 ? -5.793 14.258 2.557 1 98.94 86 VAL B N 1
ATOM 3321 C CA . VAL B 1 86 ? -4.602 14.984 2.139 1 98.94 86 VAL B CA 1
ATOM 3322 C C . VAL B 1 86 ? -3.506 14 1.731 1 98.94 86 VAL B C 1
ATOM 3324 O O . VAL B 1 86 ? -2.973 13.273 2.572 1 98.94 86 VAL B O 1
ATOM 3327 N N . ASP B 1 87 ? -3.166 13.984 0.455 1 98.88 87 ASP B N 1
ATOM 3328 C CA . ASP B 1 87 ? -2.238 13.047 -0.176 1 98.88 87 ASP B CA 1
ATOM 3329 C C . ASP B 1 87 ? -2.746 11.609 -0.063 1 98.88 87 ASP B C 1
ATOM 3331 O O . ASP B 1 87 ? -3.625 11.32 0.753 1 98.88 87 ASP B O 1
ATOM 3335 N N . ALA B 1 88 ? -2.26 10.781 -0.923 1 98.56 88 ALA B N 1
ATOM 3336 C CA . ALA B 1 88 ? -2.615 9.367 -0.97 1 98.56 88 ALA B CA 1
ATOM 3337 C C . ALA B 1 88 ? -1.418 8.516 -1.379 1 98.56 88 ALA B C 1
ATOM 3339 O O . ALA B 1 88 ? -1.177 8.305 -2.57 1 98.56 88 ALA B O 1
ATOM 3340 N N . GLY B 1 89 ? -0.767 7.996 -0.385 1 98.19 89 GLY B N 1
ATOM 3341 C CA . GLY B 1 89 ? 0.377 7.137 -0.647 1 98.19 89 GLY B CA 1
ATOM 3342 C C . GLY B 1 89 ? 0.017 5.664 -0.708 1 98.19 89 GLY B C 1
ATOM 3343 O O . GLY B 1 89 ? -1.104 5.277 -0.366 1 98.19 89 GLY B O 1
ATOM 3344 N N . ALA B 1 90 ? 0.919 4.871 -1.104 1 96.81 90 ALA B N 1
ATOM 3345 C CA . ALA B 1 90 ? 0.72 3.436 -1.271 1 96.81 90 ALA B CA 1
ATOM 3346 C C . ALA B 1 90 ? 0.271 2.789 0.035 1 96.81 90 ALA B C 1
ATOM 3348 O O . ALA B 1 90 ? 0.886 2.998 1.083 1 96.81 90 ALA B O 1
ATOM 3349 N N . GLY B 1 91 ? -0.782 2.027 -0.063 1 96.38 91 GLY B N 1
ATOM 3350 C CA . GLY B 1 91 ? -1.276 1.294 1.092 1 96.38 91 GLY B CA 1
ATOM 3351 C C . GLY B 1 91 ? -2.211 2.113 1.963 1 96.38 91 GLY B C 1
ATOM 3352 O O . GLY B 1 91 ? -2.898 1.567 2.828 1 96.38 91 GLY B O 1
ATOM 3353 N N . SER B 1 92 ? -2.244 3.416 1.765 1 98 92 SER B N 1
ATOM 3354 C CA . SER B 1 92 ? -2.99 4.297 2.658 1 98 92 SER B CA 1
ATOM 3355 C C . SER B 1 92 ? -4.496 4.133 2.465 1 98 92 SER B C 1
ATOM 3357 O O . SER B 1 92 ? -5.266 4.27 3.416 1 98 92 SER B O 1
ATOM 3359 N N . VAL B 1 93 ? -4.961 3.836 1.261 1 97.94 93 VAL B N 1
ATOM 3360 C CA . VAL B 1 93 ? -6.391 3.744 0.969 1 97.94 93 VAL B CA 1
ATOM 3361 C C . VAL B 1 93 ? -6.992 2.545 1.7 1 97.94 93 VAL B C 1
ATOM 3363 O O . VAL B 1 93 ? -8.109 2.619 2.209 1 97.94 93 VAL B O 1
ATOM 3366 N N . LYS B 1 94 ? -6.27 1.483 1.745 1 95.56 94 LYS B N 1
ATOM 3367 C CA . LYS B 1 94 ? -6.699 0.339 2.545 1 95.56 94 LYS B CA 1
ATOM 3368 C C . LYS B 1 94 ? -6.824 0.714 4.02 1 95.56 94 LYS B C 1
ATOM 3370 O O . LYS B 1 94 ? -7.797 0.344 4.676 1 95.56 94 LYS B O 1
ATOM 3375 N N . ASN B 1 95 ? -5.855 1.469 4.512 1 96.69 95 ASN B N 1
ATOM 3376 C CA . ASN B 1 95 ? -5.898 1.925 5.898 1 96.69 95 ASN B CA 1
ATOM 3377 C C . ASN B 1 95 ? -7.121 2.803 6.156 1 96.69 95 ASN B C 1
ATOM 3379 O O . ASN B 1 95 ? -7.723 2.732 7.23 1 96.69 95 ASN B O 1
ATOM 3383 N N . LEU B 1 96 ? -7.441 3.641 5.172 1 97.31 96 LEU B N 1
ATOM 3384 C CA . LEU B 1 96 ? -8.633 4.465 5.305 1 97.31 96 LEU B CA 1
ATOM 3385 C C . LEU B 1 96 ? -9.852 3.605 5.625 1 97.31 96 LEU B C 1
ATOM 3387 O O . LEU B 1 96 ? -10.602 3.9 6.562 1 97.31 96 LEU B O 1
ATOM 3391 N N . SER B 1 97 ? -10.016 2.553 4.883 1 94.06 97 SER B N 1
ATOM 3392 C CA . SER B 1 97 ? -11.141 1.643 5.098 1 94.06 97 SER B CA 1
ATOM 3393 C C . SER B 1 97 ? -11.078 1.009 6.484 1 94.06 97 SER B C 1
ATOM 3395 O O . SER B 1 97 ? -12.078 0.973 7.199 1 94.06 97 SER B O 1
ATOM 3397 N N . LEU B 1 98 ? -9.914 0.581 6.852 1 93.25 98 LEU B N 1
ATOM 3398 C CA . LEU B 1 98 ? -9.734 -0.108 8.125 1 93.25 98 LEU B CA 1
ATOM 3399 C C . LEU B 1 98 ? -9.93 0.85 9.297 1 93.25 98 LEU B C 1
ATOM 3401 O O . LEU B 1 98 ? -10.297 0.427 10.391 1 93.25 98 LEU B O 1
ATOM 3405 N N . MET B 1 99 ? -9.742 2.146 9.078 1 94.75 99 MET B N 1
ATOM 3406 C CA . MET B 1 99 ? -9.891 3.186 10.094 1 94.75 99 MET B CA 1
ATOM 3407 C C . MET B 1 99 ? -11.336 3.658 10.18 1 94.75 99 MET B C 1
ATOM 3409 O O . MET B 1 99 ? -11.648 4.582 10.93 1 94.75 99 MET B O 1
ATOM 3413 N N . ASN B 1 100 ? -12.211 3.143 9.305 1 92.81 100 ASN B N 1
ATOM 3414 C CA . ASN B 1 100 ? -13.609 3.547 9.195 1 92.81 100 ASN B CA 1
ATOM 3415 C C . ASN B 1 100 ? -13.734 4.984 8.695 1 92.81 100 ASN B C 1
ATOM 3417 O O . ASN B 1 100 ? -14.586 5.738 9.18 1 92.81 100 ASN B O 1
ATOM 3421 N N . PHE B 1 101 ? -12.805 5.379 7.93 1 95.75 101 PHE B N 1
ATOM 3422 C CA . PHE B 1 101 ? -12.898 6.508 7.008 1 95.75 101 PHE B CA 1
ATOM 3423 C C . PHE B 1 101 ? -13.055 6.023 5.57 1 95.75 101 PHE B C 1
ATOM 3425 O O . PHE B 1 101 ? -12.117 6.113 4.777 1 95.75 101 PHE B O 1
ATOM 3432 N N . PRO B 1 102 ? -14.203 5.504 5.25 1 94.62 102 PRO B N 1
ATOM 3433 C CA . PRO B 1 102 ? -14.359 4.758 4 1 94.62 102 PRO B CA 1
ATOM 3434 C C . PRO B 1 102 ? -14.141 5.625 2.762 1 94.62 102 PRO B C 1
ATOM 3436 O O . PRO B 1 102 ? -14.734 6.703 2.646 1 94.62 102 PRO B O 1
ATOM 3439 N N . PRO B 1 103 ? -13.352 5.145 1.821 1 97.19 103 PRO B N 1
ATOM 3440 C CA . PRO B 1 103 ? -13.133 5.875 0.57 1 97.19 103 PRO B CA 1
ATOM 3441 C C . PRO B 1 103 ? -14.438 6.27 -0.119 1 97.19 103 PRO B C 1
ATOM 3443 O O . PRO B 1 103 ? -14.516 7.336 -0.74 1 97.19 103 PRO B O 1
ATOM 3446 N N . ALA B 1 104 ? -15.453 5.516 0.07 1 95.62 104 ALA B N 1
ATOM 3447 C CA . ALA B 1 104 ? -16.75 5.742 -0.551 1 95.62 104 ALA B CA 1
ATOM 3448 C C . ALA B 1 104 ? -17.375 7.051 -0.072 1 95.62 104 ALA B C 1
ATOM 3450 O O . ALA B 1 104 ? -18.297 7.574 -0.698 1 95.62 104 ALA B O 1
ATOM 3451 N N . ARG B 1 105 ? -16.875 7.609 0.999 1 96.38 105 ARG B N 1
ATOM 3452 C CA . ARG B 1 105 ? -17.484 8.789 1.598 1 96.38 105 ARG B CA 1
ATOM 3453 C C . ARG B 1 105 ? -16.594 10.023 1.405 1 96.38 105 ARG B C 1
ATOM 3455 O O . ARG B 1 105 ? -16.906 11.094 1.935 1 96.38 105 ARG B O 1
ATOM 3462 N N . VAL B 1 106 ? -15.523 9.914 0.696 1 98.56 106 VAL B N 1
ATOM 3463 C CA . VAL B 1 106 ? -14.562 11.008 0.559 1 98.56 106 VAL B CA 1
ATOM 3464 C C . VAL B 1 106 ? -15.172 12.125 -0.287 1 98.56 106 VAL B C 1
ATOM 3466 O O . VAL B 1 106 ? -15.68 11.875 -1.384 1 98.56 106 VAL B O 1
ATOM 3469 N N . ASP B 1 107 ? -15.102 13.328 0.243 1 98.56 107 ASP B N 1
ATOM 3470 C CA . ASP B 1 107 ? -15.656 14.492 -0.442 1 98.56 107 ASP B CA 1
ATOM 3471 C C . ASP B 1 107 ? -14.641 15.094 -1.412 1 98.56 107 ASP B C 1
ATOM 3473 O O . ASP B 1 107 ? -15.008 15.562 -2.49 1 98.56 107 ASP B O 1
ATOM 3477 N N . ALA B 1 108 ? -13.383 15.094 -1.005 1 98.88 108 ALA B N 1
ATOM 3478 C CA . ALA B 1 108 ? -12.328 15.641 -1.86 1 98.88 108 ALA B CA 1
ATOM 3479 C C . ALA B 1 108 ? -10.953 15.164 -1.409 1 98.88 108 ALA B C 1
ATOM 3481 O O . ALA B 1 108 ? -10.766 14.82 -0.242 1 98.88 108 ALA B O 1
ATOM 3482 N N . ALA B 1 109 ? -10.109 15.102 -2.352 1 98.94 109 ALA B N 1
ATOM 3483 C CA . ALA B 1 109 ? -8.688 14.898 -2.08 1 98.94 109 ALA B CA 1
ATOM 3484 C C . ALA B 1 109 ? -7.895 16.188 -2.297 1 98.94 109 ALA B C 1
ATOM 3486 O O . ALA B 1 109 ? -8.188 16.953 -3.211 1 98.94 109 ALA B O 1
ATOM 3487 N N . LEU B 1 110 ? -6.965 16.453 -1.434 1 98.94 110 LEU B N 1
ATOM 3488 C CA . LEU B 1 110 ? -6.051 17.594 -1.513 1 98.94 110 LEU B CA 1
ATOM 3489 C C . LEU B 1 110 ? -4.605 17.125 -1.62 1 98.94 110 LEU B C 1
ATOM 3491 O O . LEU B 1 110 ? -4.082 16.5 -0.696 1 98.94 110 LEU B O 1
ATOM 3495 N N . ILE B 1 111 ? -3.945 17.438 -2.738 1 98.81 111 ILE B N 1
ATOM 3496 C CA . ILE B 1 111 ? -2.588 16.969 -2.994 1 98.81 111 ILE B CA 1
ATOM 3497 C C . ILE B 1 111 ? -1.587 18.078 -2.676 1 98.81 111 ILE B C 1
ATOM 3499 O O . ILE B 1 111 ? -1.728 19.203 -3.152 1 98.81 111 ILE B O 1
ATOM 3503 N N . THR B 1 112 ? -0.609 17.781 -1.882 1 98.56 112 THR B N 1
ATOM 3504 C CA . THR B 1 112 ? 0.353 18.797 -1.438 1 98.56 112 THR B CA 1
ATOM 3505 C C . THR B 1 112 ? 1.381 19.078 -2.529 1 98.56 112 THR B C 1
ATOM 3507 O O . THR B 1 112 ? 1.761 20.234 -2.746 1 98.56 112 THR B O 1
ATOM 3510 N N . HIS B 1 113 ? 1.909 18.047 -3.113 1 98.25 113 HIS B N 1
ATOM 3511 C CA . HIS B 1 113 ? 2.85 18.078 -4.23 1 98.25 113 HIS B CA 1
ATOM 3512 C C . HIS B 1 113 ? 2.889 16.734 -4.961 1 98.25 113 HIS B C 1
ATOM 3514 O O . HIS B 1 113 ? 2.131 15.828 -4.633 1 98.25 113 HIS B O 1
ATOM 3520 N N . PHE B 1 114 ? 3.771 16.609 -5.957 1 98.44 114 PHE B N 1
ATOM 3521 C CA . PHE B 1 114 ? 3.551 15.492 -6.875 1 98.44 114 PHE B CA 1
ATOM 3522 C C . PHE B 1 114 ? 4.691 14.484 -6.789 1 98.44 114 PHE B C 1
ATOM 3524 O O . PHE B 1 114 ? 4.969 13.773 -7.754 1 98.44 114 PHE B O 1
ATOM 3531 N N . HIS B 1 115 ? 5.426 14.461 -5.625 1 98.62 115 HIS B N 1
ATOM 3532 C CA . HIS B 1 115 ? 6.223 13.258 -5.414 1 98.62 115 HIS B CA 1
ATOM 3533 C C . HIS B 1 115 ? 5.348 12.008 -5.438 1 98.62 115 HIS B C 1
ATOM 3535 O O . HIS B 1 115 ? 4.23 12.016 -4.914 1 98.62 115 HIS B O 1
ATOM 3541 N N . SER B 1 116 ? 5.891 10.961 -5.883 1 98 116 SER B N 1
ATOM 3542 C CA . SER B 1 116 ? 5.109 9.758 -6.152 1 98 116 SER B CA 1
ATOM 3543 C C . SER B 1 116 ? 4.5 9.203 -4.867 1 98 116 SER B C 1
ATOM 3545 O O . SER B 1 116 ? 3.373 8.703 -4.875 1 98 116 SER B O 1
ATOM 3547 N N . ASP B 1 117 ? 5.281 9.266 -3.797 1 97.94 117 ASP B N 1
ATOM 3548 C CA . ASP B 1 117 ? 4.797 8.664 -2.562 1 97.94 117 ASP B CA 1
ATOM 3549 C C . ASP B 1 117 ? 3.619 9.445 -1.989 1 97.94 117 ASP B C 1
ATOM 3551 O O . ASP B 1 117 ? 2.93 8.977 -1.084 1 97.94 117 ASP B O 1
ATOM 3555 N N . HIS B 1 118 ? 3.264 10.594 -2.496 1 98.81 118 HIS B N 1
ATOM 3556 C CA . HIS B 1 118 ? 2.107 11.375 -2.068 1 98.81 118 HIS B CA 1
ATOM 3557 C C . HIS B 1 118 ? 0.924 11.164 -3.006 1 98.81 118 HIS B C 1
ATOM 3559 O O . HIS B 1 118 ? -0.193 11.594 -2.711 1 98.81 118 HIS B O 1
ATOM 3565 N N . ILE B 1 119 ? 1.134 10.469 -4.156 1 98.75 119 ILE B N 1
ATOM 3566 C CA . ILE B 1 119 ? 0.045 10.414 -5.125 1 98.75 119 ILE B CA 1
ATOM 3567 C C . ILE B 1 119 ? -0.195 8.961 -5.539 1 98.75 119 ILE B C 1
ATOM 3569 O O . ILE B 1 119 ? -1.206 8.648 -6.172 1 98.75 119 ILE B O 1
ATOM 3573 N N . ASP B 1 120 ? 0.672 8.031 -5.246 1 97.94 120 ASP B N 1
ATOM 3574 C CA . ASP B 1 120 ? 0.628 6.707 -5.859 1 97.94 120 ASP B CA 1
ATOM 3575 C C . ASP B 1 120 ? -0.629 5.949 -5.438 1 97.94 120 ASP B C 1
ATOM 3577 O O . ASP B 1 120 ? -1.035 4.996 -6.105 1 97.94 120 ASP B O 1
ATOM 3581 N N . GLY B 1 121 ? -1.292 6.312 -4.367 1 98.31 121 GLY B N 1
ATOM 3582 C CA . GLY B 1 121 ? -2.553 5.711 -3.961 1 98.31 121 GLY B CA 1
ATOM 3583 C C . GLY B 1 121 ? -3.766 6.43 -4.52 1 98.31 121 GLY B C 1
ATOM 3584 O O . GLY B 1 121 ? -4.902 6.004 -4.301 1 98.31 121 GLY B O 1
ATOM 3585 N N . LEU B 1 122 ? -3.58 7.5 -5.289 1 98.81 122 LEU B N 1
ATOM 3586 C CA . LEU B 1 122 ? -4.672 8.352 -5.746 1 98.81 122 LEU B CA 1
ATOM 3587 C C . LEU B 1 122 ? -5.598 7.59 -6.688 1 98.81 122 LEU B C 1
ATOM 3589 O O . LEU B 1 122 ? -6.82 7.738 -6.621 1 98.81 122 LEU B O 1
ATOM 3593 N N . GLY B 1 123 ? -5.043 6.805 -7.609 1 98.62 123 GLY B N 1
ATOM 3594 C CA . GLY B 1 123 ? -5.867 5.98 -8.477 1 98.62 123 GLY B CA 1
ATOM 3595 C C . GLY B 1 123 ? -6.801 5.059 -7.715 1 98.62 123 GLY B C 1
ATOM 3596 O O . GLY B 1 123 ? -7.988 4.969 -8.031 1 98.62 123 GLY B O 1
ATOM 3597 N N . GLU B 1 124 ? -6.234 4.379 -6.746 1 98.38 124 GLU B N 1
ATOM 3598 C CA . GLU B 1 124 ? -7.023 3.48 -5.906 1 98.38 124 GLU B CA 1
ATOM 3599 C C . GLU B 1 124 ? -8.117 4.238 -5.164 1 98.38 124 GLU B C 1
ATOM 3601 O O . GLU B 1 124 ? -9.25 3.76 -5.055 1 98.38 124 GLU B O 1
ATOM 3606 N N . LEU B 1 125 ? -7.777 5.395 -4.664 1 98.75 125 LEU B N 1
ATOM 3607 C CA . LEU B 1 125 ? -8.758 6.207 -3.951 1 98.75 125 LEU B CA 1
ATOM 3608 C C . LEU B 1 125 ? -9.922 6.574 -4.859 1 98.75 125 LEU B C 1
ATOM 3610 O O . LEU B 1 125 ? -11.086 6.398 -4.488 1 98.75 125 LEU B O 1
ATOM 3614 N N . MET B 1 126 ? -9.594 7.074 -6.043 1 98.81 126 MET B N 1
ATOM 3615 C CA . MET B 1 126 ? -10.625 7.445 -7.008 1 98.81 126 MET B CA 1
ATOM 3616 C C . MET B 1 126 ? -11.508 6.25 -7.352 1 98.81 126 MET B C 1
ATOM 3618 O O . MET B 1 126 ? -12.727 6.371 -7.414 1 98.81 126 MET B O 1
ATOM 3622 N N . LEU B 1 127 ? -10.898 5.133 -7.551 1 98.06 127 LEU B N 1
ATOM 3623 C CA . LEU B 1 127 ? -11.617 3.932 -7.953 1 98.06 127 LEU B CA 1
ATOM 3624 C C . LEU B 1 127 ? -12.539 3.453 -6.832 1 98.06 127 LEU B C 1
ATOM 3626 O O . LEU B 1 127 ? -13.703 3.139 -7.078 1 98.06 127 LEU B O 1
ATOM 3630 N N . GLN B 1 128 ? -12 3.361 -5.609 1 96.88 128 GLN B N 1
ATOM 3631 C CA . GLN B 1 128 ? -12.773 2.861 -4.477 1 96.88 128 GLN B CA 1
ATOM 3632 C C . GLN B 1 128 ? -13.93 3.803 -4.145 1 96.88 128 GLN B C 1
ATOM 3634 O O . GLN B 1 128 ? -15 3.355 -3.734 1 96.88 128 GLN B O 1
ATOM 3639 N N . ARG B 1 129 ? -13.656 5.086 -4.273 1 97.94 129 ARG B N 1
ATOM 3640 C CA . ARG B 1 129 ? -14.75 6.031 -4.07 1 97.94 129 ARG B CA 1
ATOM 3641 C C . ARG B 1 129 ? -15.867 5.805 -5.09 1 97.94 129 ARG B C 1
ATOM 3643 O O . ARG B 1 129 ? -17.031 5.707 -4.719 1 97.94 129 ARG B O 1
ATOM 3650 N N . TRP B 1 130 ? -15.484 5.684 -6.32 1 98.12 130 TRP B N 1
ATOM 3651 C CA . TRP B 1 130 ? -16.406 5.504 -7.43 1 98.12 130 TRP B CA 1
ATOM 3652 C C . TRP B 1 130 ? -17.203 4.215 -7.27 1 98.12 130 TRP B C 1
ATOM 3654 O O . TRP B 1 130 ? -18.422 4.25 -7.078 1 98.12 130 TRP B O 1
ATOM 3664 N N . ALA B 1 131 ? -16.594 3.08 -7.191 1 95.44 131 ALA B N 1
ATOM 3665 C CA . ALA B 1 131 ? -17.25 1.775 -7.184 1 95.44 131 ALA B CA 1
ATOM 3666 C C . ALA B 1 131 ? -17.875 1.483 -5.828 1 95.44 131 ALA B C 1
ATOM 3668 O O . ALA B 1 131 ? -18.953 0.892 -5.75 1 95.44 131 ALA B O 1
ATOM 3669 N N . GLY B 1 132 ? -17.219 1.929 -4.777 1 93.25 132 GLY B N 1
ATOM 3670 C CA . GLY B 1 132 ? -17.703 1.651 -3.439 1 93.25 132 GLY B CA 1
ATOM 3671 C C . GLY B 1 132 ? -18.906 2.506 -3.059 1 93.25 132 GLY B C 1
ATOM 3672 O O . GLY B 1 132 ? -19.75 2.088 -2.258 1 93.25 132 GLY B O 1
ATOM 3673 N N . GLY B 1 133 ? -18.953 3.703 -3.637 1 94.12 133 GLY B N 1
ATOM 3674 C CA . GLY B 1 133 ? -20 4.641 -3.254 1 94.12 133 GLY B CA 1
ATOM 3675 C C . GLY B 1 133 ? -21.047 4.84 -4.332 1 94.12 133 GLY B C 1
ATOM 3676 O O . GLY B 1 133 ? -22.016 5.57 -4.133 1 94.12 133 GLY B O 1
ATOM 3677 N N . ALA B 1 134 ? -20.766 4.227 -5.465 1 96.44 134 ALA B N 1
ATOM 3678 C CA . ALA B 1 134 ? -21.641 4.418 -6.629 1 96.44 134 ALA B CA 1
ATOM 3679 C C . ALA B 1 134 ? -21.797 5.898 -6.957 1 96.44 134 ALA B C 1
ATOM 3681 O O . ALA B 1 134 ? -22.906 6.359 -7.242 1 96.44 134 ALA B O 1
ATOM 3682 N N . TRP B 1 135 ? -20.719 6.648 -6.84 1 96.44 135 TRP B N 1
ATOM 3683 C CA . TRP B 1 135 ? -20.766 8.086 -7.09 1 96.44 135 TRP B CA 1
ATOM 3684 C C . TRP B 1 135 ? -21 8.375 -8.57 1 96.44 135 TRP B C 1
ATOM 3686 O O . TRP B 1 135 ? -20.359 7.77 -9.438 1 96.44 135 TRP B O 1
ATOM 3696 N N . PRO B 1 136 ? -21.828 9.312 -8.891 1 97.12 136 PRO B N 1
ATOM 3697 C CA . PRO B 1 136 ? -22.094 9.664 -10.289 1 97.12 136 PRO B CA 1
ATOM 3698 C C . PRO B 1 136 ? -21.156 10.734 -10.82 1 97.12 136 PRO B C 1
ATOM 3700 O O . PRO B 1 136 ? -21.203 11.078 -12.008 1 97.12 136 PRO B O 1
ATOM 3703 N N . ALA B 1 137 ? -20.328 11.305 -9.953 1 98.31 137 ALA B N 1
ATOM 3704 C CA . ALA B 1 137 ? -19.359 12.328 -10.336 1 98.31 137 ALA B CA 1
ATOM 3705 C C . ALA B 1 137 ? -17.969 11.969 -9.836 1 98.31 137 ALA B C 1
ATOM 3707 O O . ALA B 1 137 ? -17.812 11.359 -8.773 1 98.31 137 ALA B O 1
ATOM 3708 N N . PRO B 1 138 ? -16.984 12.383 -10.602 1 98.69 138 PRO B N 1
ATOM 3709 C CA . PRO B 1 138 ? -15.609 12.07 -10.211 1 98.69 138 PRO B CA 1
ATOM 3710 C C . PRO B 1 138 ? -15.203 12.742 -8.898 1 98.69 138 PRO B C 1
ATOM 3712 O O . PRO B 1 138 ? -15.852 13.688 -8.461 1 98.69 138 PRO B O 1
ATOM 3715 N N . LEU B 1 139 ? -14.188 12.227 -8.266 1 98.81 139 LEU B N 1
ATOM 3716 C CA . LEU B 1 139 ? -13.641 12.773 -7.031 1 98.81 139 LEU B CA 1
ATOM 3717 C C . LEU B 1 139 ? -13.031 14.148 -7.273 1 98.81 139 LEU B C 1
ATOM 3719 O O . LEU B 1 139 ? -12.117 14.289 -8.094 1 98.81 139 LEU B O 1
ATOM 3723 N N . PRO B 1 140 ? -13.492 15.227 -6.605 1 98.88 140 PRO B N 1
ATOM 3724 C CA . PRO B 1 140 ? -12.727 16.469 -6.641 1 98.88 140 PRO B CA 1
ATOM 3725 C C . PRO B 1 140 ? -11.312 16.312 -6.09 1 98.88 140 PRO B C 1
ATOM 3727 O O . PRO B 1 140 ? -11.133 15.812 -4.98 1 98.88 140 PRO B O 1
ATOM 3730 N N . VAL B 1 141 ? -10.352 16.656 -6.902 1 98.94 141 VAL B N 1
ATOM 3731 C CA . VAL B 1 141 ? -8.953 16.562 -6.5 1 98.94 141 VAL B CA 1
ATOM 3732 C C . VAL B 1 141 ? -8.297 17.953 -6.602 1 98.94 141 VAL B C 1
ATOM 3734 O O . VAL B 1 141 ? -7.973 18.406 -7.699 1 98.94 141 VAL B O 1
ATOM 3737 N N . TYR B 1 142 ? -8.117 18.562 -5.438 1 98.69 142 TYR B N 1
ATOM 3738 C CA . TYR B 1 142 ? -7.414 19.844 -5.383 1 98.69 142 TYR B CA 1
ATOM 3739 C C . TYR B 1 142 ? -5.906 19.625 -5.359 1 98.69 142 TYR B C 1
ATOM 3741 O O . TYR B 1 142 ? -5.41 18.703 -4.707 1 98.69 142 TYR B O 1
ATOM 3749 N N . GLY B 1 143 ? -5.191 20.391 -6.043 1 97.94 143 GLY B N 1
ATOM 3750 C CA . GLY B 1 143 ? -3.736 20.375 -5.992 1 97.94 143 GLY B CA 1
ATOM 3751 C C . GLY B 1 143 ? -3.098 21.547 -6.723 1 97.94 143 GLY B C 1
ATOM 3752 O O . GLY B 1 143 ? -3.781 22.297 -7.418 1 97.94 143 GLY B O 1
ATOM 3753 N N . PRO B 1 144 ? -1.79 21.766 -6.469 1 96.62 144 PRO B N 1
ATOM 3754 C CA . PRO B 1 144 ? -1.094 22.797 -7.242 1 96.62 144 PRO B CA 1
ATOM 3755 C C . PRO B 1 144 ? -1.187 22.562 -8.75 1 96.62 144 PRO B C 1
ATOM 3757 O O . PRO B 1 144 ? -1.581 21.484 -9.188 1 96.62 144 PRO B O 1
ATOM 3760 N N . THR B 1 145 ? -0.877 23.625 -9.5 1 95.19 145 THR B N 1
ATOM 3761 C CA . THR B 1 145 ? -0.821 23.484 -10.953 1 95.19 145 THR B CA 1
ATOM 3762 C C . THR B 1 145 ? -0.041 22.234 -11.352 1 95.19 145 THR B C 1
ATOM 3764 O O . THR B 1 145 ? 1.063 22.016 -10.852 1 95.19 145 THR B O 1
ATOM 3767 N N . GLY B 1 146 ? -0.59 21.422 -12.211 1 96 146 GLY B N 1
ATOM 3768 C CA . GLY B 1 146 ? 0.01 20.156 -12.586 1 96 146 GLY B CA 1
ATOM 3769 C C . GLY B 1 146 ? -0.809 18.953 -12.156 1 96 146 GLY B C 1
ATOM 3770 O O . GLY B 1 146 ? -0.611 17.844 -12.656 1 96 146 GLY B O 1
ATOM 3771 N N . VAL B 1 147 ? -1.781 19.234 -11.25 1 98.25 147 VAL B N 1
ATOM 3772 C CA . VAL B 1 147 ? -2.57 18.125 -10.711 1 98.25 147 VAL B CA 1
ATOM 3773 C C . VAL B 1 147 ? -3.387 17.484 -11.828 1 98.25 147 VAL B C 1
ATOM 3775 O O . VAL B 1 147 ? -3.695 16.281 -11.773 1 98.25 147 VAL B O 1
ATOM 3778 N N . GLU B 1 148 ? -3.693 18.219 -12.914 1 98.5 148 GLU B N 1
ATOM 3779 C CA . GLU B 1 148 ? -4.453 17.688 -14.047 1 98.5 148 GLU B CA 1
ATOM 3780 C C . GLU B 1 148 ? -3.719 16.531 -14.703 1 98.5 148 GLU B C 1
ATOM 3782 O O . GLU B 1 148 ? -4.328 15.508 -15.031 1 98.5 148 GLU B O 1
ATOM 3787 N N . GLN B 1 149 ? -2.418 16.734 -14.852 1 98.62 149 GLN B N 1
ATOM 3788 C CA . GLN B 1 149 ? -1.61 15.688 -15.484 1 98.62 149 GLN B CA 1
ATOM 3789 C C . GLN B 1 149 ? -1.609 14.414 -14.641 1 98.62 149 GLN B C 1
ATOM 3791 O O . GLN B 1 149 ? -1.687 13.312 -15.18 1 98.62 149 GLN B O 1
ATOM 3796 N N . VAL B 1 150 ? -1.521 14.578 -13.367 1 98.75 150 VAL B N 1
ATOM 3797 C CA . VAL B 1 150 ? -1.496 13.453 -12.445 1 98.75 150 VAL B CA 1
ATOM 3798 C C . VAL B 1 150 ? -2.82 12.695 -12.516 1 98.75 150 VAL B C 1
ATOM 3800 O O . VAL B 1 150 ? -2.836 11.484 -12.758 1 98.75 150 VAL B O 1
ATOM 3803 N N . VAL B 1 151 ? -3.914 13.391 -12.383 1 98.88 151 VAL B N 1
ATOM 3804 C CA . VAL B 1 151 ? -5.242 12.789 -12.367 1 98.88 151 VAL B CA 1
ATOM 3805 C C . VAL B 1 151 ? -5.516 12.109 -13.711 1 98.88 151 VAL B C 1
ATOM 3807 O O . VAL B 1 151 ? -5.957 10.961 -13.75 1 98.88 151 VAL B O 1
ATOM 3810 N N . ASP B 1 152 ? -5.203 12.828 -14.805 1 98.75 152 ASP B N 1
ATOM 3811 C CA . ASP B 1 152 ? -5.426 12.289 -16.141 1 98.75 152 ASP B CA 1
ATOM 3812 C C . ASP B 1 152 ? -4.602 11.023 -16.359 1 98.75 152 ASP B C 1
ATOM 3814 O O . ASP B 1 152 ? -5.059 10.086 -17.016 1 98.75 152 ASP B O 1
ATOM 3818 N N . GLY B 1 153 ? -3.41 11.062 -15.898 1 98.88 153 GLY B N 1
ATOM 3819 C CA . GLY B 1 153 ? -2.551 9.891 -16 1 98.88 153 GLY B CA 1
ATOM 3820 C C . GLY B 1 153 ? -3.125 8.664 -15.312 1 98.88 153 GLY B C 1
ATOM 3821 O O . GLY B 1 153 ? -3.17 7.582 -15.898 1 98.88 153 GLY B O 1
ATOM 3822 N N . PHE B 1 154 ? -3.551 8.836 -14.094 1 98.81 154 PHE B N 1
ATOM 3823 C CA . PHE B 1 154 ? -4.145 7.723 -13.375 1 98.81 154 PHE B CA 1
ATOM 3824 C C . PHE B 1 154 ? -5.41 7.234 -14.07 1 98.81 154 PHE B C 1
ATOM 3826 O O . PHE B 1 154 ? -5.664 6.031 -14.133 1 98.81 154 PHE B O 1
ATOM 3833 N N . GLU B 1 155 ? -6.234 8.156 -14.57 1 98.62 155 GLU B N 1
ATOM 3834 C CA . GLU B 1 155 ? -7.438 7.766 -15.297 1 98.62 155 GLU B CA 1
ATOM 3835 C C . GLU B 1 155 ? -7.094 6.918 -16.516 1 98.62 155 GLU B C 1
ATOM 3837 O O . GLU B 1 155 ? -7.785 5.941 -16.812 1 98.62 155 GLU B O 1
ATOM 3842 N N . ALA B 1 156 ? -6.062 7.312 -17.172 1 98.62 156 ALA B N 1
ATOM 3843 C CA . ALA B 1 156 ? -5.633 6.551 -18.344 1 98.62 156 ALA B CA 1
ATOM 3844 C C . ALA B 1 156 ? -5.168 5.152 -17.953 1 98.62 156 ALA B C 1
ATOM 3846 O O . ALA B 1 156 ? -5.555 4.164 -18.578 1 98.62 156 ALA B O 1
ATOM 3847 N N . ALA B 1 157 ? -4.355 5.031 -16.938 1 98.69 157 ALA B N 1
ATOM 3848 C CA . ALA B 1 157 ? -3.816 3.754 -16.484 1 98.69 157 ALA B CA 1
ATOM 3849 C C . ALA B 1 157 ? -4.938 2.811 -16.047 1 98.69 157 ALA B C 1
ATOM 3851 O O . ALA B 1 157 ? -4.855 1.6 -16.25 1 98.69 157 ALA B O 1
ATOM 3852 N N . TYR B 1 158 ? -5.984 3.396 -15.453 1 98.44 158 TYR B N 1
ATOM 3853 C CA . TYR B 1 158 ? -7.059 2.594 -14.883 1 98.44 158 TYR B CA 1
ATOM 3854 C C . TYR B 1 158 ? -8.195 2.418 -15.883 1 98.44 158 TYR B C 1
ATOM 3856 O O . TYR B 1 158 ? -9.219 1.807 -15.562 1 98.44 158 TYR B O 1
ATOM 3864 N N . GLY B 1 159 ? -8.039 2.941 -17.094 1 98 159 GLY B N 1
ATOM 3865 C CA . GLY B 1 159 ? -9.055 2.893 -18.125 1 98 159 GLY B CA 1
ATOM 3866 C C . GLY B 1 159 ? -9.617 1.501 -18.359 1 98 159 GLY B C 1
ATOM 3867 O O . GLY B 1 159 ? -10.836 1.309 -18.359 1 98 159 GLY B O 1
ATOM 3868 N N . PRO B 1 160 ? -8.742 0.53 -18.562 1 97.62 160 PRO B N 1
ATOM 3869 C CA . PRO B 1 160 ? -9.234 -0.832 -18.781 1 97.62 160 PRO B CA 1
ATOM 3870 C C . PRO B 1 160 ? -10.117 -1.318 -17.625 1 97.62 160 PRO B C 1
ATOM 3872 O O . PRO B 1 160 ? -11.148 -1.949 -17.859 1 97.62 160 PRO B O 1
ATOM 3875 N N . ASP B 1 161 ? -9.781 -1.033 -16.422 1 97.81 161 ASP B N 1
ATOM 3876 C CA . ASP B 1 161 ? -10.539 -1.484 -15.25 1 97.81 161 ASP B CA 1
ATOM 3877 C C . ASP B 1 161 ? -11.922 -0.832 -15.211 1 97.81 161 ASP B C 1
ATOM 3879 O O . ASP B 1 161 ? -12.883 -1.441 -14.75 1 97.81 161 ASP B O 1
ATOM 3883 N N . ARG B 1 162 ? -11.977 0.475 -15.609 1 97.81 162 ARG B N 1
ATOM 3884 C CA . ARG B 1 162 ? -13.273 1.133 -15.727 1 97.81 162 ARG B CA 1
ATOM 3885 C C . ARG B 1 162 ? -14.258 0.268 -16.516 1 97.81 162 ARG B C 1
ATOM 3887 O O . ARG B 1 162 ? -15.375 0.021 -16.047 1 97.81 162 ARG B O 1
ATOM 3894 N N . GLY B 1 163 ? -13.773 -0.189 -17.656 1 97.12 163 GLY B N 1
ATOM 3895 C CA . GLY B 1 163 ? -14.617 -1.027 -18.5 1 97.12 163 GLY B CA 1
ATOM 3896 C C . GLY B 1 163 ? -15.008 -2.336 -17.828 1 97.12 163 GLY B C 1
ATOM 3897 O O . GLY B 1 163 ? -16.172 -2.752 -17.891 1 97.12 163 GLY B O 1
ATOM 3898 N N . TYR B 1 164 ? -14.016 -3.014 -17.172 1 96.94 164 TYR B N 1
ATOM 3899 C CA . TYR B 1 164 ? -14.258 -4.285 -16.5 1 96.94 164 TYR B CA 1
ATOM 3900 C C . TYR B 1 164 ? -15.336 -4.141 -15.438 1 96.94 164 TYR B C 1
ATOM 3902 O O . TYR B 1 164 ? -16.25 -4.953 -15.359 1 96.94 164 TYR B O 1
ATOM 3910 N N . ARG B 1 165 ? -15.227 -3.102 -14.648 1 96.5 165 ARG B N 1
ATOM 3911 C CA . ARG B 1 165 ? -16.109 -2.93 -13.5 1 96.5 165 ARG B CA 1
ATOM 3912 C C . ARG B 1 165 ? -17.531 -2.596 -13.945 1 96.5 165 ARG B C 1
ATOM 3914 O O . ARG B 1 165 ? -18.5 -3.111 -13.391 1 96.5 165 ARG B O 1
ATOM 3921 N N . ILE B 1 166 ? -17.672 -1.702 -14.914 1 97.44 166 ILE B N 1
ATOM 3922 C CA . ILE B 1 166 ? -18.984 -1.361 -15.422 1 97.44 166 ILE B CA 1
ATOM 3923 C C . ILE B 1 166 ? -19.656 -2.604 -16.016 1 97.44 166 ILE B C 1
ATOM 3925 O O . ILE B 1 166 ? -20.828 -2.863 -15.789 1 97.44 166 ILE B O 1
ATOM 3929 N N . ALA B 1 167 ? -18.875 -3.365 -16.75 1 96.81 167 ALA B N 1
ATOM 3930 C CA . ALA B 1 167 ? -19.406 -4.57 -17.391 1 96.81 167 ALA B CA 1
ATOM 3931 C C . ALA B 1 167 ? -19.828 -5.602 -16.344 1 96.81 167 ALA B C 1
ATOM 3933 O O . ALA B 1 167 ? -20.797 -6.328 -16.547 1 96.81 167 ALA B O 1
ATOM 3934 N N . HIS B 1 168 ? -19.141 -5.688 -15.266 1 95.75 168 HIS B N 1
ATOM 3935 C CA . HIS B 1 168 ? -19.359 -6.738 -14.281 1 95.75 168 HIS B CA 1
ATOM 3936 C C . HIS B 1 168 ? -20.469 -6.359 -13.305 1 95.75 168 HIS B C 1
ATOM 3938 O O . HIS B 1 168 ? -21.297 -7.199 -12.953 1 95.75 168 HIS B O 1
ATOM 3944 N N . HIS B 1 169 ? -20.453 -5.094 -12.836 1 95.56 169 HIS B N 1
ATOM 3945 C CA . HIS B 1 169 ? -21.328 -4.711 -11.742 1 95.56 169 HIS B CA 1
ATOM 3946 C C . HIS B 1 169 ? -22.516 -3.893 -12.25 1 95.56 169 HIS B C 1
ATOM 3948 O O . HIS B 1 169 ? -23.516 -3.74 -11.547 1 95.56 169 HIS B O 1
ATOM 3954 N N . GLY B 1 170 ? -22.406 -3.27 -13.469 1 96.56 170 GLY B N 1
ATOM 3955 C CA . GLY B 1 170 ? -23.469 -2.463 -14.047 1 96.56 170 GLY B CA 1
ATOM 3956 C C . GLY B 1 170 ? -23.375 -0.995 -13.68 1 96.56 170 GLY B C 1
ATOM 3957 O O . GLY B 1 170 ? -22.641 -0.627 -12.758 1 96.56 170 GLY B O 1
ATOM 3958 N N . PRO B 1 171 ? -24.047 -0.146 -14.352 1 95.88 171 PRO B N 1
ATOM 3959 C CA . PRO B 1 171 ? -23.938 1.307 -14.203 1 95.88 171 PRO B CA 1
ATOM 3960 C C . PRO B 1 171 ? -24.547 1.818 -12.898 1 95.88 171 PRO B C 1
ATOM 3962 O O . PRO B 1 171 ? -24.281 2.951 -12.492 1 95.88 171 PRO B O 1
ATOM 3965 N N . GLN B 1 172 ? -25.391 1.005 -12.266 1 94.94 172 GLN B N 1
ATOM 3966 C CA . GLN B 1 172 ? -25.953 1.426 -10.992 1 94.94 172 GLN B CA 1
ATOM 3967 C C . GLN B 1 172 ? -24.891 1.406 -9.891 1 94.94 172 GLN B C 1
ATOM 3969 O O . GLN B 1 172 ? -24.844 2.318 -9.062 1 94.94 172 GLN B O 1
ATOM 3974 N N . VAL B 1 173 ? -24.062 0.394 -9.922 1 95.19 173 VAL B N 1
ATOM 3975 C CA . VAL B 1 173 ? -23 0.228 -8.938 1 95.19 173 VAL B CA 1
ATOM 3976 C C . VAL B 1 173 ? -21.781 1.049 -9.352 1 95.19 173 VAL B C 1
ATOM 3978 O O . VAL B 1 173 ? -21.109 1.665 -8.516 1 95.19 173 VAL B O 1
ATOM 3981 N N . THR B 1 174 ? -21.531 1.062 -10.633 1 97.38 174 THR B N 1
ATOM 3982 C CA . THR B 1 174 ? -20.406 1.788 -11.203 1 97.38 174 THR B CA 1
ATOM 3983 C C . THR B 1 174 ? -20.875 2.734 -12.305 1 97.38 174 THR B C 1
ATOM 3985 O O . THR B 1 174 ? -20.672 2.469 -13.492 1 97.38 174 THR B O 1
ATOM 3988 N N . PRO B 1 175 ? -21.453 3.867 -11.875 1 98.06 175 PRO B N 1
ATOM 3989 C CA . PRO B 1 175 ? -21.875 4.848 -12.875 1 98.06 175 PRO B CA 1
ATOM 3990 C C . PRO B 1 175 ? -20.719 5.367 -13.719 1 98.06 175 PRO B C 1
ATOM 3992 O O . PRO B 1 175 ? -19.75 5.914 -13.18 1 98.06 175 PRO B O 1
ATOM 3995 N N . PRO B 1 176 ? -20.781 5.215 -14.992 1 97.81 176 PRO B N 1
ATOM 3996 C CA . PRO B 1 176 ? -19.656 5.59 -15.844 1 97.81 176 PRO B CA 1
ATOM 3997 C C . PRO B 1 176 ? -19.219 7.035 -15.625 1 97.81 176 PRO B C 1
ATOM 3999 O O . PRO B 1 176 ? -18.016 7.328 -15.688 1 97.81 176 PRO B O 1
ATOM 4002 N N . SER B 1 177 ? -20.109 7.945 -15.312 1 98 177 SER B N 1
ATOM 4003 C CA . SER B 1 177 ? -19.797 9.367 -15.164 1 98 177 SER B CA 1
ATOM 4004 C C . SER B 1 177 ? -19 9.633 -13.891 1 98 177 SER B C 1
ATOM 4006 O O . SER B 1 177 ? -18.453 10.719 -13.711 1 98 177 SER B O 1
ATOM 4008 N N . GLY B 1 178 ? -19 8.68 -13.039 1 98.44 178 GLY B N 1
ATOM 4009 C CA . GLY B 1 178 ? -18.375 8.883 -11.742 1 98.44 178 GLY B CA 1
ATOM 4010 C C . GLY B 1 178 ? -16.922 8.484 -11.711 1 98.44 178 GLY B C 1
ATOM 4011 O O . GLY B 1 178 ? -16.219 8.75 -10.727 1 98.44 178 GLY B O 1
ATOM 4012 N N . PHE B 1 179 ? -16.422 7.918 -12.82 1 98.44 179 PHE B N 1
ATOM 4013 C CA . PHE B 1 179 ? -15.078 7.375 -12.867 1 98.44 179 PHE B CA 1
ATOM 4014 C C . PHE B 1 179 ? -14.039 8.492 -12.828 1 98.44 179 PHE B C 1
ATOM 4016 O O . PHE B 1 179 ? -14.18 9.5 -13.531 1 98.44 179 PHE B O 1
ATOM 4023 N N . GLY B 1 180 ? -13.039 8.289 -12.008 1 98.31 180 GLY B N 1
ATOM 4024 C CA . GLY B 1 180 ? -11.859 9.148 -12.062 1 98.31 180 GLY B CA 1
ATOM 4025 C C . GLY B 1 180 ? -11.93 10.32 -11.102 1 98.31 180 GLY B C 1
ATOM 4026 O O . GLY B 1 180 ? -12.477 10.195 -10 1 98.31 180 GLY B O 1
ATOM 4027 N N . GLY B 1 181 ? -11.141 11.312 -11.383 1 98.69 181 GLY B N 1
ATOM 4028 C CA . GLY B 1 181 ? -11.031 12.523 -10.586 1 98.69 181 GLY B CA 1
ATOM 4029 C C . GLY B 1 181 ? -11.406 13.773 -11.359 1 98.69 181 GLY B C 1
ATOM 4030 O O . GLY B 1 181 ? -11.414 13.773 -12.594 1 98.69 181 GLY B O 1
ATOM 4031 N N . ASP B 1 182 ? -11.859 14.758 -10.656 1 98.81 182 ASP B N 1
ATOM 4032 C CA . ASP B 1 182 ? -12.07 16.109 -11.156 1 98.81 182 ASP B CA 1
ATOM 4033 C C . ASP B 1 182 ? -10.977 17.062 -10.664 1 98.81 182 ASP B C 1
ATOM 4035 O O . ASP B 1 182 ? -11.102 17.656 -9.586 1 98.81 182 ASP B O 1
ATOM 4039 N N . PRO B 1 183 ? -9.891 17.188 -11.484 1 98.75 183 PRO B N 1
ATOM 4040 C CA . PRO B 1 183 ? -8.781 18.016 -11.031 1 98.75 183 PRO B CA 1
ATOM 4041 C C . PRO B 1 183 ? -9.172 19.484 -10.867 1 98.75 183 PRO B C 1
ATOM 4043 O O . PRO B 1 183 ? -9.852 20.047 -11.734 1 98.75 183 PRO B O 1
ATOM 4046 N N . ARG B 1 184 ? -8.797 20.031 -9.797 1 98.31 184 ARG B N 1
ATOM 4047 C CA . ARG B 1 184 ? -9.008 21.438 -9.445 1 98.31 184 ARG B CA 1
ATOM 4048 C C . ARG B 1 184 ? -7.688 22.125 -9.109 1 98.31 184 ARG B C 1
ATOM 4050 O O . ARG B 1 184 ? -7.379 22.344 -7.934 1 98.31 184 ARG B O 1
ATOM 4057 N N . PRO B 1 185 ? -7.004 22.531 -10.164 1 97.19 185 PRO B N 1
ATOM 4058 C CA . PRO B 1 185 ? -5.688 23.125 -9.961 1 97.19 185 PRO B CA 1
ATOM 4059 C C . PRO B 1 185 ? -5.77 24.531 -9.367 1 97.19 185 PRO B C 1
ATOM 4061 O O . PRO B 1 185 ? -6.742 25.25 -9.602 1 97.19 185 PRO B O 1
ATOM 4064 N N . PHE B 1 186 ? -4.789 24.828 -8.539 1 95.75 186 PHE B N 1
ATOM 4065 C CA . PHE B 1 186 ? -4.59 26.203 -8.086 1 95.75 186 PHE B CA 1
ATOM 4066 C C . PHE B 1 186 ? -3.111 26.578 -8.117 1 95.75 186 PHE B C 1
ATOM 4068 O O . PHE B 1 186 ? -2.246 25.688 -8.102 1 95.75 186 PHE B O 1
ATOM 4075 N N . ALA B 1 187 ? -2.746 27.797 -8.414 1 87.94 187 ALA B N 1
ATOM 4076 C CA . ALA B 1 187 ? -1.371 28.281 -8.398 1 87.94 187 ALA B CA 1
ATOM 4077 C C . ALA B 1 187 ? -0.998 28.828 -7.027 1 87.94 187 ALA B C 1
ATOM 4079 O O . ALA B 1 187 ? -1.641 29.766 -6.531 1 87.94 187 ALA B O 1
ATOM 4080 N N . PRO B 1 188 ? -0.084 27.922 -6.383 1 71.44 188 PRO B N 1
ATOM 4081 C CA . PRO B 1 188 ? 0.26 28.469 -5.066 1 71.44 188 PRO B CA 1
ATOM 4082 C C . PRO B 1 188 ? 1.107 29.734 -5.145 1 71.44 188 PRO B C 1
ATOM 4084 O O . PRO B 1 188 ? 2.193 29.719 -5.73 1 71.44 188 PRO B O 1
ATOM 4087 N N . GLY B 1 189 ? 0.792 30.719 -6 1 67.38 189 GLY B N 1
ATOM 4088 C CA . GLY B 1 189 ? 1.614 31.922 -5.957 1 67.38 189 GLY B CA 1
ATOM 4089 C C . GLY B 1 189 ? 2.133 32.219 -4.566 1 67.38 189 GLY B C 1
ATOM 4090 O O . GLY B 1 189 ? 2.211 31.344 -3.711 1 67.38 189 GLY B O 1
ATOM 4091 N N . ALA B 1 190 ? 2.617 33.438 -4.379 1 65.06 190 ALA B N 1
ATOM 4092 C CA . ALA B 1 190 ? 3.156 33.938 -3.115 1 65.06 190 ALA B CA 1
ATOM 4093 C C . ALA B 1 190 ? 2.059 34.062 -2.061 1 65.06 190 ALA B C 1
ATOM 4095 O O . ALA B 1 190 ? 2.342 34.312 -0.888 1 65.06 190 ALA B O 1
ATOM 4096 N N . GLN B 1 191 ? 0.813 33.562 -2.48 1 77.12 191 GLN B N 1
ATOM 4097 C CA . GLN B 1 191 ? -0.198 33.844 -1.468 1 77.12 191 GLN B CA 1
ATOM 4098 C C . GLN B 1 191 ? -1.063 32.625 -1.19 1 77.12 191 GLN B C 1
ATOM 4100 O O . GLN B 1 191 ? -1.042 31.656 -1.954 1 77.12 191 GLN B O 1
ATOM 4105 N N . ASP B 1 192 ? -1.789 32.625 -0.065 1 90.69 192 ASP B N 1
ATOM 4106 C CA . ASP B 1 192 ? -2.762 31.641 0.371 1 90.69 192 ASP B CA 1
ATOM 4107 C C . ASP B 1 192 ? -3.924 31.531 -0.613 1 90.69 192 ASP B C 1
ATOM 4109 O O . ASP B 1 192 ? -4.297 32.531 -1.243 1 90.69 192 ASP B O 1
ATOM 4113 N N . VAL B 1 193 ? -4.344 30.344 -0.877 1 95.31 193 VAL B N 1
ATOM 4114 C CA . VAL B 1 193 ? -5.512 30.109 -1.723 1 95.31 193 VAL B CA 1
ATOM 4115 C C . VAL B 1 193 ? -6.609 29.438 -0.91 1 95.31 193 VAL B C 1
ATOM 4117 O O . VAL B 1 193 ? -6.406 28.344 -0.358 1 95.31 193 VAL B O 1
ATOM 4120 N N . VAL B 1 194 ? -7.785 30.094 -0.813 1 96.88 194 VAL B N 1
ATOM 4121 C CA . VAL B 1 194 ? -8.938 29.469 -0.161 1 96.88 194 VAL B CA 1
ATOM 4122 C C . VAL B 1 194 ? -9.609 28.484 -1.119 1 96.88 194 VAL B C 1
ATOM 4124 O O . VAL B 1 194 ? -10.102 28.891 -2.176 1 96.88 194 VAL B O 1
ATOM 4127 N N . LEU B 1 195 ? -9.609 27.219 -0.786 1 97.31 195 LEU B N 1
ATOM 4128 C CA . LEU B 1 195 ? -10.141 26.172 -1.653 1 97.31 195 LEU B CA 1
ATOM 4129 C C . LEU B 1 195 ? -11.617 25.922 -1.366 1 97.31 195 LEU B C 1
ATOM 4131 O O . LEU B 1 195 ? -12.398 25.672 -2.285 1 97.31 195 LEU B O 1
ATOM 4135 N N . ILE B 1 196 ? -11.922 25.875 -0.126 1 97.62 196 ILE B N 1
ATOM 4136 C CA . ILE B 1 196 ? -13.281 25.625 0.354 1 97.62 196 ILE B CA 1
ATOM 4137 C C . ILE B 1 196 ? -13.664 26.688 1.383 1 97.62 196 ILE B C 1
ATOM 4139 O O . ILE B 1 196 ? -12.891 26.969 2.303 1 97.62 196 ILE B O 1
ATOM 4143 N N . ASP B 1 197 ? -14.734 27.328 1.218 1 97.75 197 ASP B N 1
ATOM 4144 C CA . ASP B 1 197 ? -15.289 28.312 2.135 1 97.75 197 ASP B CA 1
ATOM 4145 C C . ASP B 1 197 ? -16.797 28.141 2.289 1 97.75 197 ASP B C 1
ATOM 4147 O O . ASP B 1 197 ? -17.578 28.734 1.539 1 97.75 197 ASP B O 1
ATOM 4151 N N . GLN B 1 198 ? -17.203 27.328 3.186 1 96.5 198 GLN B N 1
ATOM 4152 C CA . GLN B 1 198 ? -18.609 27.062 3.508 1 96.5 198 GLN B CA 1
ATOM 4153 C C . GLN B 1 198 ? -18.891 27.312 4.984 1 96.5 198 GLN B C 1
ATOM 4155 O O . GLN B 1 198 ? -17.953 27.516 5.777 1 96.5 198 GLN B O 1
ATOM 4160 N N . PRO B 1 199 ? -20.125 27.453 5.344 1 94.62 199 PRO B N 1
ATOM 4161 C CA . PRO B 1 199 ? -20.422 27.719 6.754 1 94.62 199 PRO B CA 1
ATOM 4162 C C . PRO B 1 199 ? -19.766 26.719 7.695 1 94.62 199 PRO B C 1
ATOM 4164 O O . PRO B 1 199 ? -20 25.516 7.586 1 94.62 199 PRO B O 1
ATOM 4167 N N . GLY B 1 200 ? -18.859 27.219 8.438 1 96.25 200 GLY B N 1
ATOM 4168 C CA . GLY B 1 200 ? -18.234 26.422 9.484 1 96.25 200 GLY B CA 1
ATOM 4169 C C . GLY B 1 200 ? -16.922 25.797 9.047 1 96.25 200 GLY B C 1
ATOM 4170 O O . GLY B 1 200 ? -16.172 25.281 9.875 1 96.25 200 GLY B O 1
ATOM 4171 N N . LEU B 1 201 ? -16.719 25.812 7.746 1 98.44 201 LEU B N 1
ATOM 4172 C CA . LEU B 1 201 ? -15.508 25.125 7.266 1 98.44 201 LEU B CA 1
ATOM 4173 C C . LEU B 1 201 ? -14.758 26 6.266 1 98.44 201 LEU B C 1
ATOM 4175 O O . LEU B 1 201 ? -15.344 26.484 5.293 1 98.44 201 LEU B O 1
ATOM 4179 N N . ARG B 1 202 ? -13.531 26.203 6.531 1 98.62 202 ARG B N 1
ATOM 4180 C CA . ARG B 1 202 ? -12.617 26.859 5.602 1 98.62 202 ARG B CA 1
ATOM 4181 C C . ARG B 1 202 ? -11.352 26.047 5.41 1 98.62 202 ARG B C 1
ATOM 4183 O O . ARG B 1 202 ? -10.734 25.609 6.387 1 98.62 202 ARG B O 1
ATOM 4190 N N . VAL B 1 203 ? -11.039 25.734 4.137 1 98.69 203 VAL B N 1
ATOM 4191 C CA . VAL B 1 203 ? -9.805 25.031 3.799 1 98.69 203 VAL B CA 1
ATOM 4192 C C . VAL B 1 203 ? -8.906 25.938 2.963 1 98.69 203 VAL B C 1
ATOM 4194 O O . VAL B 1 203 ? -9.32 26.438 1.915 1 98.69 203 VAL B O 1
ATOM 4197 N N . THR B 1 204 ? -7.688 26.156 3.451 1 98.06 204 THR B N 1
ATOM 4198 C CA . THR B 1 204 ? -6.746 27.078 2.812 1 98.06 204 THR B CA 1
ATOM 4199 C C . THR B 1 204 ? -5.445 26.359 2.463 1 98.06 204 THR B C 1
ATOM 4201 O O . THR B 1 204 ? -4.902 25.609 3.279 1 98.06 204 THR B O 1
ATOM 4204 N N . ALA B 1 205 ? -5.016 26.547 1.228 1 98.06 205 ALA B N 1
ATOM 4205 C CA . ALA B 1 205 ? -3.693 26.094 0.808 1 98.06 205 ALA B CA 1
ATOM 4206 C C . ALA B 1 205 ? -2.666 27.219 0.916 1 98.06 205 ALA B C 1
ATOM 4208 O O . ALA B 1 205 ? -2.965 28.375 0.603 1 98.06 205 ALA B O 1
ATOM 4209 N N . PHE B 1 206 ? -1.47 26.922 1.392 1 96.94 206 PHE B N 1
ATOM 4210 C CA . PHE B 1 206 ? -0.382 27.891 1.46 1 96.94 206 PHE B CA 1
ATOM 4211 C C . PHE B 1 206 ? 0.92 27.281 0.96 1 96.94 206 PHE B C 1
ATOM 4213 O O . PHE B 1 206 ? 1.144 26.078 1.109 1 96.94 206 PHE B O 1
ATOM 4220 N N . PRO B 1 207 ? 1.781 28.078 0.349 1 96.25 207 PRO B N 1
ATOM 4221 C CA . PRO B 1 207 ? 3.023 27.531 -0.21 1 96.25 207 PRO B CA 1
ATOM 4222 C C . PRO B 1 207 ? 4.047 27.172 0.866 1 96.25 207 PRO B C 1
ATOM 4224 O O . PRO B 1 207 ? 4.133 27.859 1.892 1 96.25 207 PRO B O 1
ATOM 4227 N N . VAL B 1 208 ? 4.738 26.109 0.648 1 96.5 208 VAL B N 1
ATOM 4228 C CA . VAL B 1 208 ? 5.855 25.719 1.505 1 96.5 208 VAL B CA 1
ATOM 4229 C C . VAL B 1 208 ? 7.082 25.406 0.648 1 96.5 208 VAL B C 1
ATOM 4231 O O . VAL B 1 208 ? 6.953 25.062 -0.526 1 96.5 208 VAL B O 1
ATOM 4234 N N . PRO B 1 209 ? 8.305 25.578 1.2 1 95.81 209 PRO B N 1
ATOM 4235 C CA . PRO B 1 209 ? 9.508 25.266 0.434 1 95.81 209 PRO B CA 1
ATOM 4236 C C . PRO B 1 209 ? 9.789 23.766 0.375 1 95.81 209 PRO B C 1
ATOM 4238 O O . PRO B 1 209 ? 9.805 23.094 1.411 1 95.81 209 PRO B O 1
ATOM 4241 N N . HIS B 1 210 ? 9.922 23.203 -0.785 1 96.88 210 HIS B N 1
ATOM 4242 C CA . HIS B 1 210 ? 10.305 21.812 -1.015 1 96.88 210 HIS B CA 1
ATOM 4243 C C . HIS B 1 210 ? 11.023 21.656 -2.346 1 96.88 210 HIS B C 1
ATOM 4245 O O . HIS B 1 210 ? 10.789 20.688 -3.074 1 96.88 210 HIS B O 1
ATOM 4251 N N . SER B 1 211 ? 11.852 22.578 -2.648 1 94.31 211 SER B N 1
ATOM 4252 C CA . SER B 1 211 ? 12.609 22.562 -3.895 1 94.31 211 SER B CA 1
ATOM 4253 C C . SER B 1 211 ? 13.484 21.328 -3.998 1 94.31 211 SER B C 1
ATOM 4255 O O . SER B 1 211 ? 14.125 20.922 -3.023 1 94.31 211 SER B O 1
ATOM 4257 N N . PRO B 1 212 ? 13.555 20.75 -5.184 1 94.44 212 PRO B N 1
ATOM 4258 C CA . PRO B 1 212 ? 13.039 21.203 -6.48 1 94.44 212 PRO B CA 1
ATOM 4259 C C . PRO B 1 212 ? 11.609 20.734 -6.734 1 94.44 212 PRO B C 1
ATOM 4261 O O . PRO B 1 212 ? 11.078 20.922 -7.836 1 94.44 212 PRO B O 1
ATOM 4264 N N . ALA B 1 213 ? 10.961 20.141 -5.734 1 93.94 213 ALA B N 1
ATOM 4265 C CA . ALA B 1 213 ? 9.562 19.734 -5.891 1 93.94 213 ALA B CA 1
ATOM 4266 C C . ALA B 1 213 ? 8.617 20.906 -5.699 1 93.94 213 ALA B C 1
ATOM 4268 O O . ALA B 1 213 ? 8.047 21.094 -4.621 1 93.94 213 ALA B O 1
ATOM 4269 N N . GLU B 1 214 ? 8.5 21.688 -6.656 1 92.44 214 GLU B N 1
ATOM 4270 C CA . GLU B 1 214 ? 7.648 22.875 -6.641 1 92.44 214 GLU B CA 1
ATOM 4271 C C . GLU B 1 214 ? 6.629 22.828 -7.773 1 92.44 214 GLU B C 1
ATOM 4273 O O . GLU B 1 214 ? 6.914 22.328 -8.859 1 92.44 214 GLU B O 1
ATOM 4278 N N . PRO B 1 215 ? 5.457 23.297 -7.555 1 93.88 215 PRO B N 1
ATOM 4279 C CA . PRO B 1 215 ? 4.973 23.906 -6.309 1 93.88 215 PRO B CA 1
ATOM 4280 C C . PRO B 1 215 ? 4.629 22.875 -5.246 1 93.88 215 PRO B C 1
ATOM 4282 O O . PRO B 1 215 ? 4.207 21.75 -5.578 1 93.88 215 PRO B O 1
ATOM 4285 N N . ALA B 1 216 ? 4.84 23.172 -4.039 1 96.56 216 ALA B N 1
ATOM 4286 C CA . ALA B 1 216 ? 4.445 22.406 -2.863 1 96.56 216 ALA B CA 1
ATOM 4287 C C . ALA B 1 216 ? 3.635 23.25 -1.892 1 96.56 216 ALA B C 1
ATOM 4289 O O . ALA B 1 216 ? 3.895 24.453 -1.741 1 96.56 216 ALA B O 1
ATOM 4290 N N . VAL B 1 217 ? 2.664 22.641 -1.267 1 97.81 217 VAL B N 1
ATOM 4291 C CA . VAL B 1 217 ? 1.781 23.422 -0.404 1 97.81 217 VAL B CA 1
ATOM 4292 C C . VAL B 1 217 ? 1.482 22.641 0.872 1 97.81 217 VAL B C 1
ATOM 4294 O O . VAL B 1 217 ? 1.663 21.422 0.917 1 97.81 217 VAL B O 1
ATOM 4297 N N . GLY B 1 218 ? 1.104 23.344 1.929 1 98.19 218 GLY B N 1
ATOM 4298 C CA . GLY B 1 218 ? 0.387 22.844 3.088 1 98.19 218 GLY B CA 1
ATOM 4299 C C . GLY B 1 218 ? -1.074 23.25 3.107 1 98.19 218 GLY B C 1
ATOM 4300 O O . GLY B 1 218 ? -1.525 24.016 2.25 1 98.19 218 GLY B O 1
ATOM 4301 N N . TYR B 1 219 ? -1.811 22.672 4.062 1 98.75 219 TYR B N 1
ATOM 4302 C CA . TYR B 1 219 ? -3.232 22.984 4.172 1 98.75 219 TYR B CA 1
ATOM 4303 C C . TYR B 1 219 ? -3.604 23.359 5.602 1 98.75 219 TYR B C 1
ATOM 4305 O O . TYR B 1 219 ? -3.08 22.781 6.555 1 98.75 219 TYR B O 1
ATOM 4313 N N . ARG B 1 220 ? -4.477 24.281 5.73 1 98.81 220 ARG B N 1
ATOM 4314 C CA . ARG B 1 220 ? -5.09 24.625 7.012 1 98.81 220 ARG B CA 1
ATOM 4315 C C . ARG B 1 220 ? -6.602 24.406 6.969 1 98.81 220 ARG B C 1
ATOM 4317 O O . ARG B 1 220 ? -7.266 24.812 6.016 1 98.81 220 ARG B O 1
ATOM 4324 N N . PHE B 1 221 ? -7.102 23.656 7.895 1 98.94 221 PHE B N 1
ATOM 4325 C CA . PHE B 1 221 ? -8.531 23.469 8.094 1 98.94 221 PHE B CA 1
ATOM 4326 C C . PHE B 1 221 ? -9.016 24.25 9.312 1 98.94 221 PHE B C 1
ATOM 4328 O O . PHE B 1 221 ? -8.453 24.125 10.406 1 98.94 221 PHE B O 1
ATOM 4335 N N . ASP B 1 222 ? -9.953 25.078 9.109 1 98.81 222 ASP B N 1
ATOM 4336 C CA . ASP B 1 222 ? -10.695 25.719 10.188 1 98.81 222 ASP B CA 1
ATOM 4337 C C . ASP B 1 222 ? -12.156 25.281 10.195 1 98.81 222 ASP B C 1
ATOM 4339 O O . ASP B 1 222 ? -12.859 25.422 9.195 1 98.81 222 ASP B O 1
ATOM 4343 N N . TYR B 1 223 ? -12.555 24.656 11.297 1 98.69 223 TYR B N 1
ATOM 4344 C CA . TYR B 1 223 ? -13.914 24.156 11.414 1 98.69 223 TYR B CA 1
ATOM 4345 C C . TYR B 1 223 ? -14.492 24.469 12.797 1 98.69 223 TYR B C 1
ATOM 4347 O O . TYR B 1 223 ? -14.039 23.922 13.805 1 98.69 223 TYR B O 1
ATOM 4355 N N . LYS B 1 224 ? -15.5 25.359 12.922 1 98.38 224 LYS B N 1
ATOM 4356 C CA . LYS B 1 224 ? -16.25 25.719 14.125 1 98.38 224 LYS B CA 1
ATOM 4357 C C . LYS B 1 224 ? -15.305 25.984 15.297 1 98.38 224 LYS B C 1
ATOM 4359 O O . LYS B 1 224 ? -15.461 25.422 16.375 1 98.38 224 LYS B O 1
ATOM 4364 N N . GLY B 1 225 ? -14.297 26.766 15.023 1 98.06 225 GLY B N 1
ATOM 4365 C CA . GLY B 1 225 ? -13.414 27.234 16.078 1 98.06 225 GLY B CA 1
ATOM 4366 C C . GLY B 1 225 ? -12.211 26.344 16.297 1 98.06 225 GLY B C 1
ATOM 4367 O O . GLY B 1 225 ? -11.328 26.672 17.094 1 98.06 225 GLY B O 1
ATOM 4368 N N . ARG B 1 226 ? -12.164 25.172 15.617 1 98.75 226 ARG B N 1
ATOM 4369 C CA . ARG B 1 226 ? -11.008 24.281 15.711 1 98.75 226 ARG B CA 1
ATOM 4370 C C . ARG B 1 226 ? -10.141 24.375 14.461 1 98.75 226 ARG B C 1
ATOM 4372 O O . ARG B 1 226 ? -10.641 24.641 13.367 1 98.75 226 ARG B O 1
ATOM 4379 N N . SER B 1 227 ? -8.828 24.156 14.648 1 98.75 227 SER B N 1
ATOM 4380 C CA . SER B 1 227 ? -7.93 24.359 13.516 1 98.75 227 SER B CA 1
ATOM 4381 C C . SER B 1 227 ? -6.848 23.281 13.469 1 98.75 227 SER B C 1
ATOM 4383 O O . SER B 1 227 ? -6.34 22.859 14.508 1 98.75 227 SER B O 1
ATOM 4385 N N . VAL B 1 228 ? -6.57 22.828 12.266 1 98.88 228 VAL B N 1
ATOM 4386 C CA . VAL B 1 228 ? -5.508 21.875 11.977 1 98.88 228 VAL B CA 1
ATOM 4387 C C . VAL B 1 228 ? -4.664 22.375 10.805 1 98.88 228 VAL B C 1
ATOM 4389 O O . VAL B 1 228 ? -5.203 22.891 9.82 1 98.88 228 VAL B O 1
ATOM 4392 N N . VAL B 1 229 ? -3.396 22.281 10.945 1 98.94 229 VAL B N 1
ATOM 4393 C CA . VAL B 1 229 ? -2.477 22.609 9.859 1 98.94 229 VAL B CA 1
ATOM 4394 C C . VAL B 1 229 ? -1.679 21.359 9.469 1 98.94 229 VAL B C 1
ATOM 4396 O O . VAL B 1 229 ? -1.154 20.656 10.336 1 98.94 229 VAL B O 1
ATOM 4399 N N . ILE B 1 230 ? -1.627 21.078 8.219 1 98.94 230 ILE B N 1
ATOM 4400 C CA . ILE B 1 230 ? -0.888 19.969 7.637 1 98.94 230 ILE B CA 1
ATOM 4401 C C . ILE B 1 230 ? 0.222 20.5 6.73 1 98.94 230 ILE B C 1
ATOM 4403 O O . ILE B 1 230 ? -0.047 21.219 5.766 1 98.94 230 ILE B O 1
ATOM 4407 N N . SER B 1 231 ? 1.365 20.141 6.938 1 98.69 231 SER B N 1
ATOM 4408 C CA . SER B 1 231 ? 2.516 20.812 6.359 1 98.69 231 SER B CA 1
ATOM 4409 C C . SER B 1 231 ? 2.754 20.375 4.918 1 98.69 231 SER B C 1
ATOM 4411 O O . SER B 1 231 ? 3.305 21.141 4.113 1 98.69 231 SER B O 1
ATOM 4413 N N . GLY B 1 232 ? 2.359 19.078 4.559 1 98.06 232 GLY B N 1
ATOM 4414 C CA . GLY B 1 232 ? 3.023 18.484 3.418 1 98.06 232 GLY B CA 1
ATOM 4415 C C . GLY B 1 232 ? 4.512 18.266 3.633 1 98.06 232 GLY B C 1
ATOM 4416 O O . GLY B 1 232 ? 4.973 18.188 4.773 1 98.06 232 GLY B O 1
ATOM 4417 N N . ASP B 1 233 ? 5.258 18.031 2.531 1 98.5 233 ASP B N 1
ATOM 4418 C CA . ASP B 1 233 ? 6.711 17.969 2.643 1 98.5 233 ASP B CA 1
ATOM 4419 C C . ASP B 1 233 ? 7.32 19.375 2.541 1 98.5 233 ASP B C 1
ATOM 4421 O O . ASP B 1 233 ? 6.926 20.172 1.687 1 98.5 233 ASP B O 1
ATOM 4425 N N . THR B 1 234 ? 8.195 19.672 3.451 1 98.12 234 THR B N 1
ATOM 4426 C CA . THR B 1 234 ? 8.734 21.031 3.479 1 98.12 234 THR B CA 1
ATOM 4427 C C . THR B 1 234 ? 10.008 21.078 4.309 1 98.12 234 THR B C 1
ATOM 4429 O O . THR B 1 234 ? 10.172 20.328 5.27 1 98.12 234 THR B O 1
ATOM 4432 N N . ALA B 1 235 ? 10.867 21.984 3.943 1 97 235 ALA B N 1
ATOM 4433 C CA . ALA B 1 235 ? 11.883 22.469 4.867 1 97 235 ALA B CA 1
ATOM 4434 C C . ALA B 1 235 ? 11.297 23.453 5.875 1 97 235 ALA B C 1
ATOM 4436 O O . ALA B 1 235 ? 10.094 23.719 5.848 1 97 235 ALA B O 1
ATOM 4437 N N . ALA B 1 236 ? 12.125 23.812 6.879 1 95.19 236 ALA B N 1
ATOM 4438 C CA . ALA B 1 236 ? 11.648 24.812 7.82 1 95.19 236 ALA B CA 1
ATOM 4439 C C . ALA B 1 236 ? 11.055 26.016 7.086 1 95.19 236 ALA B C 1
ATOM 4441 O O . ALA B 1 236 ? 11.656 26.531 6.145 1 95.19 236 ALA B O 1
ATOM 4442 N N . SER B 1 237 ? 9.875 26.438 7.488 1 95.38 237 SER B N 1
ATOM 4443 C CA . SER B 1 237 ? 9.094 27.391 6.707 1 95.38 237 SER B CA 1
ATOM 4444 C C . SER B 1 237 ? 8.461 28.453 7.605 1 95.38 237 SER B C 1
ATOM 4446 O O . SER B 1 237 ? 7.535 28.156 8.367 1 95.38 237 SER B O 1
ATOM 4448 N N . PRO B 1 238 ? 8.922 29.719 7.43 1 95.38 238 PRO B N 1
ATOM 4449 C CA . PRO B 1 238 ? 8.227 30.781 8.141 1 95.38 238 PRO B CA 1
ATOM 4450 C C . PRO B 1 238 ? 6.754 30.891 7.758 1 95.38 238 PRO B C 1
ATOM 4452 O O . PRO B 1 238 ? 5.922 31.266 8.586 1 95.38 238 PRO B O 1
ATOM 4455 N N . ARG B 1 239 ? 6.516 30.594 6.508 1 95.25 239 ARG B N 1
ATOM 4456 C CA . ARG B 1 239 ? 5.129 30.641 6.051 1 95.25 239 ARG B CA 1
ATOM 4457 C C . ARG B 1 239 ? 4.277 29.609 6.789 1 95.25 239 ARG B C 1
ATOM 4459 O O . ARG B 1 239 ? 3.139 29.891 7.16 1 95.25 239 ARG B O 1
ATOM 4466 N N . LEU B 1 240 ? 4.801 28.438 6.914 1 97.31 240 LEU B N 1
ATOM 4467 C CA . LEU B 1 240 ? 4.105 27.391 7.668 1 97.31 240 LEU B CA 1
ATOM 4468 C C . LEU B 1 240 ? 3.91 27.812 9.117 1 97.31 240 LEU B C 1
ATOM 4470 O O . LEU B 1 240 ? 2.846 27.578 9.703 1 97.31 240 LEU B O 1
ATOM 4474 N N . GLU B 1 241 ? 4.953 28.422 9.688 1 98.19 241 GLU B N 1
ATOM 4475 C CA . GLU B 1 241 ? 4.832 28.922 11.055 1 98.19 241 GLU B CA 1
ATOM 4476 C C . GLU B 1 241 ? 3.674 29.906 11.172 1 98.19 241 GLU B C 1
ATOM 4478 O O . GLU B 1 241 ? 2.893 29.844 12.125 1 98.19 241 GLU B O 1
ATOM 4483 N N . ALA B 1 242 ? 3.553 30.812 10.203 1 97.75 242 ALA B N 1
ATOM 4484 C CA . ALA B 1 242 ? 2.471 31.781 10.188 1 97.75 242 ALA B CA 1
ATOM 4485 C C . ALA B 1 242 ? 1.112 31.094 10.07 1 97.75 242 ALA B C 1
ATOM 4487 O O . ALA B 1 242 ? 0.162 31.469 10.766 1 97.75 242 ALA B O 1
ATOM 4488 N N . ALA B 1 243 ? 1.009 30.141 9.219 1 97.56 243 ALA B N 1
ATOM 4489 C CA . ALA B 1 243 ? -0.236 29.406 9.016 1 97.56 243 ALA B CA 1
ATOM 4490 C C . ALA B 1 243 ? -0.625 28.625 10.273 1 97.56 243 ALA B C 1
ATOM 4492 O O . ALA B 1 243 ? -1.812 28.406 10.539 1 97.56 243 ALA B O 1
ATOM 4493 N N . ALA B 1 244 ? 0.356 28.234 11.094 1 98.5 244 ALA B N 1
ATOM 4494 C CA . ALA B 1 244 ? 0.137 27.344 12.234 1 98.5 244 ALA B CA 1
ATOM 4495 C C . ALA B 1 244 ? -0.129 28.156 13.508 1 98.5 244 ALA B C 1
ATOM 4497 O O . ALA B 1 244 ? -0.37 27.578 14.57 1 98.5 244 ALA B O 1
ATOM 4498 N N . ARG B 1 245 ? -0.049 29.469 13.391 1 98.5 245 ARG B N 1
ATOM 4499 C CA . ARG B 1 245 ? -0.205 30.297 14.578 1 98.5 245 ARG B CA 1
ATOM 4500 C C . ARG B 1 245 ? -1.523 30 15.281 1 98.5 245 ARG B C 1
ATOM 4502 O O . ARG B 1 245 ? -2.598 30.156 14.695 1 98.5 245 ARG B O 1
ATOM 4509 N N . GLY B 1 246 ? -1.435 29.516 16.469 1 98.19 246 GLY B N 1
ATOM 4510 C CA . GLY B 1 246 ? -2.588 29.297 17.328 1 98.19 246 GLY B CA 1
ATOM 4511 C C . GLY B 1 246 ? -3.367 28.047 16.969 1 98.19 246 GLY B C 1
ATOM 4512 O O . GLY B 1 246 ? -4.473 27.828 17.469 1 98.19 246 GLY B O 1
ATOM 4513 N N . ALA B 1 247 ? -2.854 27.219 16.109 1 98.69 247 ALA B N 1
ATOM 4514 C CA . ALA B 1 247 ? -3.582 26.016 15.672 1 98.69 247 ALA B CA 1
ATOM 4515 C C . ALA B 1 247 ? -3.701 25.016 16.812 1 98.69 247 ALA B C 1
ATOM 4517 O O . ALA B 1 247 ? -2.812 24.922 17.656 1 98.69 247 ALA B O 1
ATOM 4518 N N . ASP B 1 248 ? -4.828 24.25 16.797 1 98.88 248 ASP B N 1
ATOM 4519 C CA . ASP B 1 248 ? -5.008 23.172 17.766 1 98.88 248 ASP B CA 1
ATOM 4520 C C . ASP B 1 248 ? -4.059 22.016 17.484 1 98.88 248 ASP B C 1
ATOM 4522 O O . ASP B 1 248 ? -3.535 21.391 18.406 1 98.88 248 ASP B O 1
ATOM 4526 N N . LEU B 1 249 ? -3.832 21.719 16.25 1 98.94 249 LEU B N 1
ATOM 4527 C CA . LEU B 1 249 ? -3.037 20.578 15.82 1 98.94 249 LEU B CA 1
ATOM 4528 C C . LEU B 1 249 ? -2.156 20.938 14.633 1 98.94 249 LEU B C 1
ATOM 4530 O O . LEU B 1 249 ? -2.633 21.531 13.656 1 98.94 249 LEU B O 1
ATOM 4534 N N . LEU B 1 250 ? -0.931 20.688 14.75 1 98.94 250 LEU B N 1
ATOM 4535 C CA . LEU B 1 250 ? 0.007 20.734 13.633 1 98.94 250 LEU B CA 1
ATOM 4536 C C . LEU B 1 250 ? 0.475 19.344 13.25 1 98.94 250 LEU B C 1
ATOM 4538 O O . LEU B 1 250 ? 1.115 18.656 14.055 1 98.94 250 LEU B O 1
ATOM 4542 N N . VAL B 1 251 ? 0.046 18.859 12.109 1 98.94 251 VAL B N 1
ATOM 4543 C CA . VAL B 1 251 ? 0.58 17.641 11.5 1 98.94 251 VAL B CA 1
ATOM 4544 C C . VAL B 1 251 ? 1.749 18 10.578 1 98.94 251 VAL B C 1
ATOM 4546 O O . VAL B 1 251 ? 1.562 18.656 9.547 1 98.94 251 VAL B O 1
ATOM 4549 N N . HIS B 1 252 ? 2.924 17.609 10.93 1 98.94 252 HIS B N 1
ATOM 4550 C CA . HIS B 1 252 ? 4.113 18.062 10.219 1 98.94 252 HIS B CA 1
ATOM 4551 C C . HIS B 1 252 ? 5.02 16.875 9.859 1 98.94 252 HIS B C 1
ATOM 4553 O O . HIS B 1 252 ? 5.176 15.945 10.648 1 98.94 252 HIS B O 1
ATOM 4559 N N . GLU B 1 253 ? 5.586 16.922 8.695 1 98.69 253 GLU B N 1
ATOM 4560 C CA . GLU B 1 253 ? 6.586 15.93 8.328 1 98.69 253 GLU B CA 1
ATOM 4561 C C . GLU B 1 253 ? 7.84 16.062 9.18 1 98.69 253 GLU B C 1
ATOM 4563 O O . GLU B 1 253 ? 8.023 17.062 9.875 1 98.69 253 GLU B O 1
ATOM 4568 N N . GLY B 1 254 ? 8.688 14.969 9.141 1 98.44 254 GLY B N 1
ATOM 4569 C CA . GLY B 1 254 ? 9.945 15.055 9.867 1 98.44 254 GLY B CA 1
ATOM 4570 C C . GLY B 1 254 ? 11.008 14.117 9.336 1 98.44 254 GLY B C 1
ATOM 4571 O O . GLY B 1 254 ? 10.711 12.977 8.977 1 98.44 254 GLY B O 1
ATOM 4572 N N . LEU B 1 255 ? 12.219 14.609 9.242 1 98.5 255 LEU B N 1
ATOM 4573 C CA . LEU B 1 255 ? 13.391 13.82 8.891 1 98.5 255 LEU B CA 1
ATOM 4574 C C . LEU B 1 255 ? 14.469 13.93 9.969 1 98.5 255 LEU B C 1
ATOM 4576 O O . LEU B 1 255 ? 14.906 15.031 10.297 1 98.5 255 LEU B O 1
ATOM 4580 N N . SER B 1 256 ? 14.844 12.812 10.555 1 98 256 SER B N 1
ATOM 4581 C CA . SER B 1 256 ? 15.922 12.789 11.539 1 98 256 SER B CA 1
ATOM 4582 C C . SER B 1 256 ? 17.281 12.734 10.859 1 98 256 SER B C 1
ATOM 4584 O O . SER B 1 256 ? 17.688 11.695 10.32 1 98 256 SER B O 1
ATOM 4586 N N . PRO B 1 257 ? 17.984 13.82 10.945 1 96.31 257 PRO B N 1
ATOM 4587 C CA . PRO B 1 257 ? 19.281 13.805 10.281 1 96.31 257 PRO B CA 1
ATOM 4588 C C . PRO B 1 257 ? 20.219 12.734 10.852 1 96.31 257 PRO B C 1
ATOM 4590 O O . PRO B 1 257 ? 20.969 12.102 10.102 1 96.31 257 PRO B O 1
ATOM 4593 N N . LYS B 1 258 ? 20.172 12.57 12.102 1 94.06 258 LYS B N 1
ATOM 4594 C CA . LYS B 1 258 ? 21.031 11.602 12.766 1 94.06 258 LYS B CA 1
ATOM 4595 C C . LYS B 1 258 ? 20.781 10.195 12.242 1 94.06 258 LYS B C 1
ATOM 4597 O O . LYS B 1 258 ? 21.719 9.469 11.898 1 94.06 258 LYS B O 1
ATOM 4602 N N . LEU B 1 259 ? 19.562 9.812 12.117 1 95.12 259 LEU B N 1
ATOM 4603 C CA . LEU B 1 259 ? 19.234 8.461 11.695 1 95.12 259 LEU B CA 1
ATOM 4604 C C . LEU B 1 259 ? 19.469 8.281 10.203 1 95.12 259 LEU B C 1
ATOM 4606 O O . LEU B 1 259 ? 19.859 7.195 9.758 1 95.12 259 LEU B O 1
ATOM 4610 N N . VAL B 1 260 ? 19.219 9.289 9.438 1 96.19 260 VAL B N 1
ATOM 4611 C CA . VAL B 1 260 ? 19.5 9.227 8.008 1 96.19 260 VAL B CA 1
ATOM 4612 C C . VAL B 1 260 ? 21.016 9.094 7.789 1 96.19 260 VAL B C 1
ATOM 4614 O O . VAL B 1 260 ? 21.453 8.336 6.922 1 96.19 260 VAL B O 1
ATOM 4617 N N . ALA B 1 261 ? 21.766 9.836 8.609 1 94.38 261 ALA B N 1
ATOM 4618 C CA . ALA B 1 261 ? 23.219 9.734 8.523 1 94.38 261 ALA B CA 1
ATOM 4619 C C . ALA B 1 261 ? 23.688 8.32 8.875 1 94.38 261 ALA B C 1
ATOM 4621 O O . ALA B 1 261 ? 24.641 7.812 8.281 1 94.38 261 ALA B O 1
ATOM 4622 N N . LEU B 1 262 ? 23.078 7.785 9.852 1 93.19 262 LEU B N 1
ATOM 4623 C CA . LEU B 1 262 ? 23.391 6.414 10.234 1 93.19 262 LEU B CA 1
ATOM 4624 C C . LEU B 1 262 ? 23.172 5.457 9.07 1 93.19 262 LEU B C 1
ATOM 4626 O O . LEU B 1 262 ? 24.016 4.594 8.797 1 93.19 262 LEU B O 1
ATOM 4630 N N . GLN B 1 263 ? 22.078 5.547 8.375 1 92.75 263 GLN B N 1
ATOM 4631 C CA . GLN B 1 263 ? 21.766 4.73 7.203 1 92.75 263 GLN B CA 1
ATOM 4632 C C . GLN B 1 263 ? 22.766 4.977 6.078 1 92.75 263 GLN B C 1
ATOM 4634 O O . GLN B 1 263 ? 23.203 4.039 5.41 1 92.75 263 GLN B O 1
ATOM 4639 N N . GLY B 1 264 ? 23.109 6.234 5.922 1 93.31 264 GLY B N 1
ATOM 4640 C CA . GLY B 1 264 ? 24.078 6.609 4.906 1 93.31 264 GLY B CA 1
ATOM 4641 C C . GLY B 1 264 ? 25.453 5.977 5.113 1 93.31 264 GLY B C 1
ATOM 4642 O O . GLY B 1 264 ? 26.078 5.531 4.156 1 93.31 264 GLY B O 1
ATOM 4643 N N . ARG B 1 265 ? 25.859 5.891 6.324 1 92.19 265 ARG B N 1
ATOM 4644 C CA . ARG B 1 265 ? 27.141 5.273 6.645 1 92.19 265 ARG B CA 1
ATOM 4645 C C . ARG B 1 265 ? 27.156 3.795 6.262 1 92.19 265 ARG B C 1
ATOM 4647 O O . ARG B 1 265 ? 28.125 3.299 5.695 1 92.19 265 ARG B O 1
ATOM 4654 N N . SER B 1 266 ? 26.094 3.168 6.59 1 91.12 266 SER B N 1
ATOM 4655 C CA . SER B 1 266 ? 25.984 1.756 6.234 1 91.12 266 SER B CA 1
ATOM 4656 C C . SER B 1 266 ? 25.938 1.565 4.723 1 91.12 266 SER B C 1
ATOM 4658 O O . SER B 1 266 ? 26.516 0.608 4.199 1 91.12 266 SER B O 1
ATOM 4660 N N . ALA B 1 267 ? 25.188 2.422 4.047 1 91.75 267 ALA B N 1
ATOM 4661 C CA . ALA B 1 267 ? 25.141 2.363 2.588 1 91.75 267 ALA B CA 1
ATOM 4662 C C . ALA B 1 267 ? 26.516 2.539 1.976 1 91.75 267 ALA B C 1
ATOM 4664 O O . ALA B 1 267 ? 26.891 1.831 1.033 1 91.75 267 ALA B O 1
ATOM 4665 N N . ASP B 1 268 ? 27.281 3.424 2.545 1 91.81 268 ASP B N 1
ATOM 4666 C CA . ASP B 1 268 ? 28.656 3.646 2.094 1 91.81 268 ASP B CA 1
ATOM 4667 C C . ASP B 1 268 ? 29.516 2.406 2.312 1 91.81 268 ASP B C 1
ATOM 4669 O O . ASP B 1 268 ? 30.234 1.982 1.411 1 91.81 268 ASP B O 1
ATOM 4673 N N . LYS B 1 269 ? 29.422 1.877 3.461 1 90.75 269 LYS B N 1
ATOM 4674 C CA . LYS B 1 269 ? 30.172 0.672 3.809 1 90.75 269 LYS B CA 1
ATOM 4675 C C . LYS B 1 269 ? 29.828 -0.476 2.861 1 90.75 269 LYS B C 1
ATOM 4677 O O . LYS B 1 269 ? 30.703 -1.273 2.51 1 90.75 269 LYS B O 1
ATOM 4682 N N . GLY B 1 270 ? 28.594 -0.492 2.473 1 89.25 270 GLY B N 1
ATOM 4683 C CA . GLY B 1 270 ? 28.125 -1.564 1.608 1 89.25 270 GLY B CA 1
ATOM 4684 C C . GLY B 1 270 ? 28.359 -1.289 0.136 1 89.25 270 GLY B C 1
ATOM 4685 O O . GLY B 1 270 ? 27.984 -2.096 -0.72 1 89.25 270 GLY B O 1
ATOM 4686 N N . GLY B 1 271 ? 28.922 -0.183 -0.202 1 90 271 GLY B N 1
ATOM 4687 C CA . GLY B 1 271 ? 29.203 0.161 -1.585 1 90 271 GLY B CA 1
ATOM 4688 C C . GLY B 1 271 ? 27.969 0.524 -2.385 1 90 271 GLY B C 1
ATOM 4689 O O . GLY B 1 271 ? 27.938 0.336 -3.602 1 90 271 GLY B O 1
ATOM 4690 N N . LYS B 1 272 ? 26.969 0.976 -1.712 1 90.62 272 LYS B N 1
ATOM 4691 C CA . LYS B 1 272 ? 25.734 1.388 -2.365 1 90.62 272 LYS B CA 1
ATOM 4692 C C . LYS B 1 272 ? 25.766 2.873 -2.713 1 90.62 272 LYS B C 1
ATOM 4694 O O . LYS B 1 272 ? 25.047 3.674 -2.105 1 90.62 272 LYS B O 1
ATOM 4699 N N . ALA B 1 273 ? 26.453 3.213 -3.74 1 89.69 273 ALA B N 1
ATOM 4700 C CA . ALA B 1 273 ? 26.75 4.605 -4.078 1 89.69 273 ALA B CA 1
ATOM 4701 C C . ALA B 1 273 ? 25.453 5.371 -4.371 1 89.69 273 ALA B C 1
ATOM 4703 O O . ALA B 1 273 ? 25.297 6.512 -3.932 1 89.69 273 ALA B O 1
ATOM 4704 N N . ASN B 1 274 ? 24.625 4.77 -5.039 1 91.12 274 ASN B N 1
ATOM 4705 C CA . ASN B 1 274 ? 23.359 5.402 -5.398 1 91.12 274 ASN B CA 1
ATOM 4706 C C . ASN B 1 274 ? 22.531 5.742 -4.16 1 91.12 274 ASN B C 1
ATOM 4708 O O . ASN B 1 274 ? 22.078 6.879 -3.998 1 91.12 274 ASN B O 1
ATOM 4712 N N . LEU B 1 275 ? 22.359 4.801 -3.32 1 90.12 275 LEU B N 1
ATOM 4713 C CA . LEU B 1 275 ? 21.594 5.004 -2.092 1 90.12 275 LEU B CA 1
ATOM 4714 C C . LEU B 1 275 ? 22.281 6.039 -1.2 1 90.12 275 LEU B C 1
ATOM 4716 O O . LEU B 1 275 ? 21.609 6.898 -0.623 1 90.12 275 LEU B O 1
ATOM 4720 N N . SER B 1 276 ? 23.594 5.918 -1.102 1 93 276 SER B N 1
ATOM 4721 C CA . SER B 1 276 ? 24.344 6.891 -0.32 1 93 276 SER B CA 1
ATOM 4722 C C . SER B 1 276 ? 24.094 8.312 -0.808 1 93 276 SER B C 1
ATOM 4724 O O . SER B 1 276 ? 23.875 9.219 -0.003 1 93 276 SER B O 1
ATOM 4726 N N . HIS B 1 277 ? 24.094 8.445 -2.053 1 94.19 277 HIS B N 1
ATOM 4727 C CA . HIS B 1 277 ? 23.859 9.758 -2.65 1 94.19 277 HIS B CA 1
ATOM 4728 C C . HIS B 1 277 ? 22.469 10.273 -2.303 1 94.19 277 HIS B C 1
ATOM 4730 O O . HIS B 1 277 ? 22.312 11.43 -1.901 1 94.19 277 HIS B O 1
ATOM 4736 N N . ILE B 1 278 ? 21.5 9.5 -2.434 1 93.5 278 ILE B N 1
ATOM 4737 C CA . ILE B 1 278 ? 20.125 9.867 -2.127 1 93.5 278 ILE B CA 1
ATOM 4738 C C . ILE B 1 278 ? 20.016 10.281 -0.659 1 93.5 278 ILE B C 1
ATOM 4740 O O . ILE B 1 278 ? 19.422 11.312 -0.337 1 93.5 278 ILE B O 1
ATOM 4744 N N . LEU B 1 279 ? 20.641 9.5 0.253 1 93.75 279 LEU B N 1
ATOM 4745 C CA . LEU B 1 279 ? 20.547 9.734 1.689 1 93.75 279 LEU B CA 1
ATOM 4746 C C . LEU B 1 279 ? 21.266 11.016 2.076 1 93.75 279 LEU B C 1
ATOM 4748 O O . LEU B 1 279 ? 20.906 11.664 3.066 1 93.75 279 LEU B O 1
ATOM 4752 N N . HIS B 1 280 ? 22.141 11.398 1.297 1 92.75 280 HIS B N 1
ATOM 4753 C CA . HIS B 1 280 ? 22.844 12.656 1.519 1 92.75 280 HIS B CA 1
ATOM 4754 C C . HIS B 1 280 ? 22.016 13.852 1.067 1 92.75 280 HIS B C 1
ATOM 4756 O O . HIS B 1 280 ? 22.109 14.93 1.646 1 92.75 280 HIS B O 1
ATOM 4762 N N . ASP B 1 281 ? 21.203 13.641 0.087 1 92.44 281 ASP B N 1
ATOM 4763 C CA . ASP B 1 281 ? 20.484 14.727 -0.561 1 92.44 281 ASP B CA 1
ATOM 4764 C C . ASP B 1 281 ? 19.219 15.078 0.219 1 92.44 281 ASP B C 1
ATOM 4766 O O . ASP B 1 281 ? 18.812 16.25 0.269 1 92.44 281 ASP B O 1
ATOM 4770 N N . ILE B 1 282 ? 18.578 14.172 0.871 1 91.19 282 ILE B N 1
ATOM 4771 C CA . ILE B 1 282 ? 17.172 14.328 1.243 1 91.19 282 ILE B CA 1
ATOM 4772 C C . ILE B 1 282 ? 17.062 15.211 2.482 1 91.19 282 ILE B C 1
ATOM 4774 O O . ILE B 1 282 ? 16.031 15.836 2.715 1 91.19 282 ILE B O 1
ATOM 4778 N N . PRO B 1 283 ? 18.141 15.391 3.299 1 92.81 283 PRO B N 1
ATOM 4779 C CA . PRO B 1 283 ? 18 16.312 4.426 1 92.81 283 PRO B CA 1
ATOM 4780 C C . PRO B 1 283 ? 17.844 17.766 3.982 1 92.81 283 PRO B C 1
ATOM 4782 O O . PRO B 1 283 ? 17.391 18.609 4.762 1 92.81 283 PRO B O 1
ATOM 4785 N N . SER B 1 284 ? 18.078 18.078 2.762 1 91.62 284 SER B N 1
ATOM 4786 C CA . SER B 1 284 ? 18.109 19.469 2.299 1 91.62 284 SER B CA 1
ATOM 4787 C C . SER B 1 284 ? 16.703 20.016 2.104 1 91.62 284 SER B C 1
ATOM 4789 O O . SER B 1 284 ? 16.5 21.219 2.037 1 91.62 284 SER B O 1
ATOM 4791 N N . TYR B 1 285 ? 15.711 19.141 2.004 1 94.69 285 TYR B N 1
ATOM 4792 C CA . TYR B 1 285 ? 14.406 19.703 1.68 1 94.69 285 TYR B CA 1
ATOM 4793 C C . TYR B 1 285 ? 13.328 19.141 2.596 1 94.69 285 TYR B C 1
ATOM 4795 O O . TYR B 1 285 ? 12.164 19.016 2.197 1 94.69 285 TYR B O 1
ATOM 4803 N N . HIS B 1 286 ? 13.719 18.656 3.711 1 98.19 286 HIS B N 1
ATOM 4804 C CA . HIS B 1 286 ? 12.812 18.234 4.773 1 98.19 286 HIS B CA 1
ATOM 4805 C C . HIS B 1 286 ? 13.164 18.906 6.098 1 98.19 286 HIS B C 1
ATOM 4807 O O . HIS B 1 286 ? 14.328 19.234 6.344 1 98.19 286 HIS B O 1
ATOM 4813 N N . ALA B 1 287 ? 12.18 19.094 6.938 1 98.5 287 ALA B N 1
ATOM 4814 C CA . ALA B 1 287 ? 12.391 19.703 8.25 1 98.5 287 ALA B CA 1
ATOM 4815 C C . ALA B 1 287 ? 12.812 18.656 9.281 1 98.5 287 ALA B C 1
ATOM 4817 O O . ALA B 1 287 ? 12.367 17.5 9.219 1 98.5 287 ALA B O 1
ATOM 4818 N N . THR B 1 288 ? 13.648 19.047 10.203 1 98.56 288 THR B N 1
ATOM 4819 C CA . THR B 1 288 ? 14.016 18.156 11.305 1 98.56 288 THR B CA 1
ATOM 4820 C C . THR B 1 288 ? 13.008 18.266 12.445 1 98.56 288 THR B C 1
ATOM 4822 O O . THR B 1 288 ? 12.32 19.281 12.578 1 98.56 288 THR B O 1
ATOM 4825 N N . PRO B 1 289 ? 12.969 17.203 13.242 1 98.62 289 PRO B N 1
ATOM 4826 C CA . PRO B 1 289 ? 12.062 17.297 14.391 1 98.62 289 PRO B CA 1
ATOM 4827 C C . PRO B 1 289 ? 12.344 18.5 15.273 1 98.62 289 PRO B C 1
ATOM 4829 O O . PRO B 1 289 ? 11.406 19.125 15.789 1 98.62 289 PRO B O 1
ATOM 4832 N N . GLU B 1 290 ? 13.547 18.875 15.445 1 98.69 290 GLU B N 1
ATOM 4833 C CA . GLU B 1 290 ? 13.922 20.016 16.281 1 98.69 290 GLU B CA 1
ATOM 4834 C C . GLU B 1 290 ? 13.445 21.328 15.648 1 98.69 290 GLU B C 1
ATOM 4836 O O . GLU B 1 290 ? 12.938 22.203 16.344 1 98.69 290 GLU B O 1
ATOM 4841 N N . GLU B 1 291 ? 13.648 21.438 14.336 1 98.69 291 GLU B N 1
ATOM 4842 C CA . GLU B 1 291 ? 13.141 22.625 13.641 1 98.69 291 GLU B CA 1
ATOM 4843 C C . GLU B 1 291 ? 11.625 22.734 13.773 1 98.69 291 GLU B C 1
ATOM 4845 O O . GLU B 1 291 ? 11.102 23.828 14.023 1 98.69 291 GLU B O 1
ATOM 4850 N N . VAL B 1 292 ? 10.93 21.656 13.633 1 98.81 292 VAL B N 1
ATOM 4851 C CA . VAL B 1 292 ? 9.477 21.625 13.711 1 98.81 292 VAL B CA 1
ATOM 4852 C C . VAL B 1 292 ? 9.023 21.969 15.125 1 98.81 292 VAL B C 1
ATOM 4854 O O . VAL B 1 292 ? 8.031 22.688 15.312 1 98.81 292 VAL B O 1
ATOM 4857 N N . ALA B 1 293 ? 9.742 21.438 16.062 1 98.75 293 ALA B N 1
ATOM 4858 C CA . ALA B 1 293 ? 9.453 21.781 17.453 1 98.75 293 ALA B CA 1
ATOM 4859 C C . ALA B 1 293 ? 9.562 23.281 17.688 1 98.75 293 ALA B C 1
ATOM 4861 O O . ALA B 1 293 ? 8.742 23.859 18.391 1 98.75 293 ALA B O 1
ATOM 4862 N N . GLY B 1 294 ? 10.609 23.844 17.156 1 98.75 294 GLY B N 1
ATOM 4863 C CA . GLY B 1 294 ? 10.742 25.281 17.25 1 98.75 294 GLY B CA 1
ATOM 4864 C C . GLY B 1 294 ? 9.57 26.031 16.641 1 98.75 294 GLY B C 1
ATOM 4865 O O . GLY B 1 294 ? 9.055 26.984 17.25 1 98.75 294 GLY B O 1
ATOM 4866 N N . ILE B 1 295 ? 9.148 25.609 15.492 1 98.62 295 ILE B N 1
ATOM 4867 C CA . ILE B 1 295 ? 7.996 26.203 14.812 1 98.62 295 ILE B CA 1
ATOM 4868 C C . ILE B 1 295 ? 6.758 26.062 15.688 1 98.62 295 ILE B C 1
ATOM 4870 O O . ILE B 1 295 ? 6.035 27.047 15.906 1 98.62 295 ILE B O 1
ATOM 4874 N N . ALA B 1 296 ? 6.504 24.875 16.188 1 98.69 296 ALA B N 1
ATOM 4875 C CA . ALA B 1 296 ? 5.336 24.625 17.016 1 98.69 296 ALA B CA 1
ATOM 4876 C C . ALA B 1 296 ? 5.336 25.516 18.25 1 98.69 296 ALA B C 1
ATOM 4878 O O . ALA B 1 296 ? 4.297 26.062 18.641 1 98.69 296 ALA B O 1
ATOM 4879 N N . GLN B 1 297 ? 6.496 25.656 18.859 1 98.69 297 GLN B N 1
ATOM 4880 C CA . GLN B 1 297 ? 6.633 26.469 20.062 1 98.69 297 GLN B CA 1
ATOM 4881 C C . GLN B 1 297 ? 6.316 27.938 19.766 1 98.69 297 GLN B C 1
ATOM 4883 O O . GLN B 1 297 ? 5.52 28.562 20.469 1 98.69 297 GLN B O 1
ATOM 4888 N N . ARG B 1 298 ? 6.918 28.469 18.734 1 98.62 298 ARG B N 1
ATOM 4889 C CA . ARG B 1 298 ? 6.754 29.875 18.375 1 98.62 298 ARG B CA 1
ATOM 4890 C C . ARG B 1 298 ? 5.336 30.156 17.891 1 98.62 298 ARG B C 1
ATOM 4892 O O . ARG B 1 298 ? 4.789 31.219 18.156 1 98.62 298 ARG B O 1
ATOM 4899 N N . ALA B 1 299 ? 4.746 29.203 17.219 1 98.56 299 ALA B N 1
ATOM 4900 C CA . ALA B 1 299 ? 3.41 29.375 16.672 1 98.56 299 ALA B CA 1
ATOM 4901 C C . ALA B 1 299 ? 2.336 29.172 17.734 1 98.56 299 ALA B C 1
ATOM 4903 O O . ALA B 1 299 ? 1.174 29.531 17.531 1 98.56 299 ALA B O 1
ATOM 4904 N N . GLY B 1 300 ? 2.678 28.625 18.844 1 98.38 300 GLY B N 1
ATOM 4905 C CA . GLY B 1 300 ? 1.716 28.375 19.906 1 98.38 300 GLY B CA 1
ATOM 4906 C C . GLY B 1 300 ? 0.745 27.25 19.578 1 98.38 300 GLY B C 1
ATOM 4907 O O . GLY B 1 300 ? -0.442 27.344 19.906 1 98.38 300 GLY B O 1
ATOM 4908 N N . VAL B 1 301 ? 1.21 26.25 18.906 1 98.25 301 VAL B N 1
ATOM 4909 C CA . VAL B 1 301 ? 0.388 25.078 18.578 1 98.25 301 VAL B CA 1
ATOM 4910 C C . VAL B 1 301 ? 0.12 24.266 19.844 1 98.25 301 VAL B C 1
ATOM 4912 O O . VAL B 1 301 ? 0.938 24.25 20.766 1 98.25 301 VAL B O 1
ATOM 4915 N N . ARG B 1 302 ? -1.004 23.594 19.891 1 98.62 302 ARG B N 1
ATOM 4916 C CA . ARG B 1 302 ? -1.365 22.891 21.109 1 98.62 302 ARG B CA 1
ATOM 4917 C C . ARG B 1 302 ? -0.92 21.438 21.062 1 98.62 302 ARG B C 1
ATOM 4919 O O . ARG B 1 302 ? -0.679 20.812 22.094 1 98.62 302 ARG B O 1
ATOM 4926 N N . TYR B 1 303 ? -0.868 20.828 19.891 1 98.81 303 TYR B N 1
ATOM 4927 C CA . TYR B 1 303 ? -0.487 19.438 19.703 1 98.81 303 TYR B CA 1
ATOM 4928 C C . TYR B 1 303 ? 0.324 19.266 18.422 1 98.81 303 TYR B C 1
ATOM 4930 O O . TYR B 1 303 ? -0.077 19.75 17.359 1 98.81 303 TYR B O 1
ATOM 4938 N N . LEU B 1 304 ? 1.478 18.656 18.5 1 98.88 304 LEU B N 1
ATOM 4939 C CA . LEU B 1 304 ? 2.354 18.406 17.359 1 98.88 304 LEU B CA 1
ATOM 4940 C C . LEU B 1 304 ? 2.373 16.906 17.031 1 98.88 304 LEU B C 1
ATOM 4942 O O . LEU B 1 304 ? 2.801 16.094 17.844 1 98.88 304 LEU B O 1
ATOM 4946 N N . LEU B 1 305 ? 1.868 16.547 15.859 1 98.94 305 LEU B N 1
ATOM 4947 C CA . LEU B 1 305 ? 1.83 15.172 15.359 1 98.94 305 LEU B CA 1
ATOM 4948 C C . LEU B 1 305 ? 2.709 15.023 14.125 1 98.94 305 LEU B C 1
ATOM 4950 O O . LEU B 1 305 ? 2.445 15.641 13.094 1 98.94 305 LEU B O 1
ATOM 4954 N N . PHE B 1 306 ? 3.73 14.172 14.25 1 98.88 306 PHE B N 1
ATOM 4955 C CA . PHE B 1 306 ? 4.625 13.984 13.117 1 98.88 306 PHE B CA 1
ATOM 4956 C C . PHE B 1 306 ? 4.07 12.938 12.156 1 98.88 306 PHE B C 1
ATOM 4958 O O . PHE B 1 306 ? 3.525 11.914 12.594 1 98.88 306 PHE B O 1
ATOM 4965 N N . THR B 1 307 ? 4.18 13.203 10.891 1 98.75 307 THR B N 1
ATOM 4966 C CA . THR B 1 307 ? 3.9 12.281 9.797 1 98.75 307 THR B CA 1
ATOM 4967 C C . THR B 1 307 ? 5.051 12.266 8.797 1 98.75 307 THR B C 1
ATOM 4969 O O . THR B 1 307 ? 6.086 12.898 9.023 1 98.75 307 THR B O 1
ATOM 4972 N N . HIS B 1 308 ? 4.863 11.43 7.711 1 98.75 308 HIS B N 1
ATOM 4973 C CA . HIS B 1 308 ? 5.945 11.32 6.738 1 98.75 308 HIS B CA 1
ATOM 4974 C C . HIS B 1 308 ? 7.293 11.164 7.434 1 98.75 308 HIS B C 1
ATOM 4976 O O . HIS B 1 308 ? 8.219 11.945 7.195 1 98.75 308 HIS B O 1
ATOM 4982 N N . VAL B 1 309 ? 7.453 10.164 8.242 1 98.5 309 VAL B N 1
ATOM 4983 C CA . VAL B 1 309 ? 8.57 9.922 9.148 1 98.5 309 VAL B CA 1
ATOM 4984 C C . VAL B 1 309 ? 9.766 9.383 8.367 1 98.5 309 VAL B C 1
ATOM 4986 O O . VAL B 1 309 ? 9.695 8.305 7.777 1 98.5 309 VAL B O 1
ATOM 4989 N N . ILE B 1 310 ? 10.859 10.102 8.422 1 97.81 310 ILE B N 1
ATOM 4990 C CA . ILE B 1 310 ? 12.062 9.719 7.703 1 97.81 310 ILE B CA 1
ATOM 4991 C C . ILE B 1 310 ? 13.242 9.641 8.672 1 97.81 310 ILE B C 1
ATOM 4993 O O . ILE B 1 310 ? 13.531 10.602 9.383 1 97.81 310 ILE B O 1
ATOM 4997 N N . PRO B 1 311 ? 13.984 8.609 8.727 1 95.94 311 PRO B N 1
ATOM 4998 C CA . PRO B 1 311 ? 13.742 7.316 8.078 1 95.94 311 PRO B CA 1
ATOM 4999 C C . PRO B 1 311 ? 12.727 6.457 8.82 1 95.94 311 PRO B C 1
ATOM 5001 O O . PRO B 1 311 ? 12.125 6.914 9.789 1 95.94 311 PRO B O 1
ATOM 5004 N N . PRO B 1 312 ? 12.445 5.234 8.297 1 93.94 312 PRO B N 1
ATOM 5005 C CA . PRO B 1 312 ? 11.523 4.332 9 1 93.94 312 PRO B CA 1
ATOM 5006 C C . PRO B 1 312 ? 11.992 3.99 10.406 1 93.94 312 PRO B C 1
ATOM 5008 O O . PRO B 1 312 ? 13.203 3.928 10.664 1 93.94 312 PRO B O 1
ATOM 5011 N N . LEU B 1 313 ? 11.016 3.814 11.289 1 93.44 313 LEU B N 1
ATOM 5012 C CA . LEU B 1 313 ? 11.258 3.428 12.68 1 93.44 313 LEU B CA 1
ATOM 5013 C C . LEU B 1 313 ? 10.641 2.066 12.977 1 93.44 313 LEU B C 1
ATOM 5015 O O . LEU B 1 313 ? 9.602 1.982 13.633 1 93.44 313 LEU B O 1
ATOM 5019 N N . PRO B 1 314 ? 11.273 1.022 12.594 1 83.88 314 PRO B N 1
ATOM 5020 C CA . PRO B 1 314 ? 10.672 -0.301 12.789 1 83.88 314 PRO B CA 1
ATOM 5021 C C . PRO B 1 314 ? 10.539 -0.679 14.266 1 83.88 314 PRO B C 1
ATOM 5023 O O . PRO B 1 314 ? 9.789 -1.6 14.602 1 83.88 314 PRO B O 1
ATOM 5026 N N . ILE B 1 315 ? 11.312 0.077 15.164 1 85.94 315 ILE B N 1
ATOM 5027 C CA . ILE B 1 315 ? 11.234 -0.165 16.594 1 85.94 315 ILE B CA 1
ATOM 5028 C C . ILE B 1 315 ? 10.82 1.117 17.312 1 85.94 315 ILE B C 1
ATOM 5030 O O . ILE B 1 315 ? 11.328 2.199 17.016 1 85.94 315 ILE B O 1
ATOM 5034 N N . ARG B 1 316 ? 9.938 0.956 18.281 1 89.12 316 ARG B N 1
ATOM 5035 C CA . ARG B 1 316 ? 9.367 2.109 18.969 1 89.12 316 ARG B CA 1
ATOM 5036 C C . ARG B 1 316 ? 10.445 2.883 19.719 1 89.12 316 ARG B C 1
ATOM 5038 O O . ARG B 1 316 ? 10.359 4.105 19.859 1 89.12 316 ARG B O 1
ATOM 5045 N N . ALA B 1 317 ? 11.438 2.145 20.156 1 92.38 317 ALA B N 1
ATOM 5046 C CA . ALA B 1 317 ? 12.484 2.758 20.969 1 92.38 317 ALA B CA 1
ATOM 5047 C C . ALA B 1 317 ? 13.305 3.756 20.156 1 92.38 317 ALA B C 1
ATOM 5049 O O . ALA B 1 317 ? 14.055 4.551 20.719 1 92.38 317 ALA B O 1
ATOM 5050 N N . LEU B 1 318 ? 13.078 3.777 18.844 1 94.69 318 LEU B N 1
ATOM 5051 C CA . LEU B 1 318 ? 13.828 4.699 17.984 1 94.69 318 LEU B CA 1
ATOM 5052 C C . LEU B 1 318 ? 13.148 6.066 17.953 1 94.69 318 LEU B C 1
ATOM 5054 O O . LEU B 1 318 ? 13.734 7.039 17.469 1 94.69 318 LEU B O 1
ATOM 5058 N N . GLU B 1 319 ? 11.938 6.148 18.469 1 96.44 319 GLU B N 1
ATOM 5059 C CA . GLU B 1 319 ? 11.203 7.406 18.422 1 96.44 319 GLU B CA 1
ATOM 5060 C C . GLU B 1 319 ? 11.93 8.508 19.188 1 96.44 319 GLU B C 1
ATOM 5062 O O . GLU B 1 319 ? 11.953 9.664 18.766 1 96.44 319 GLU B O 1
ATOM 5067 N N . GLY B 1 320 ? 12.484 8.141 20.359 1 95.75 320 GLY B N 1
ATOM 5068 C CA . GLY B 1 320 ? 13.273 9.109 21.109 1 95.75 320 GLY B CA 1
ATOM 5069 C C . GLY B 1 320 ? 14.43 9.68 20.312 1 95.75 320 GLY B C 1
ATOM 5070 O O . GLY B 1 320 ? 14.492 10.891 20.094 1 95.75 320 GLY B O 1
ATOM 5071 N N . PRO B 1 321 ? 15.281 8.781 19.875 1 96.19 321 PRO B N 1
ATOM 5072 C CA . PRO B 1 321 ? 16.391 9.242 19.031 1 96.19 321 PRO B CA 1
ATOM 5073 C C . PRO B 1 321 ? 15.914 10.016 17.812 1 96.19 321 PRO B C 1
ATOM 5075 O O . PRO B 1 321 ? 16.562 10.977 17.391 1 96.19 321 PRO B O 1
ATOM 5078 N N . TRP B 1 322 ? 14.836 9.641 17.25 1 97.75 322 TRP B N 1
ATOM 5079 C CA . TRP B 1 322 ? 14.273 10.32 16.094 1 97.75 322 TRP B CA 1
ATOM 5080 C C . TRP B 1 322 ? 13.852 11.742 16.438 1 97.75 322 TRP B C 1
ATOM 5082 O O . TRP B 1 322 ? 14.117 12.68 15.688 1 97.75 322 TRP B O 1
ATOM 5092 N N . LEU B 1 323 ? 13.336 11.961 17.609 1 98 323 LEU B N 1
ATOM 5093 C CA . LEU B 1 323 ? 12.859 13.258 18.062 1 98 323 LEU B CA 1
ATOM 5094 C C . LEU B 1 323 ? 14.023 14.164 18.438 1 98 323 LEU B C 1
ATOM 5096 O O . LEU B 1 323 ? 13.906 15.391 18.406 1 98 323 LEU B O 1
ATOM 5100 N N . GLY B 1 324 ? 15.133 13.516 18.891 1 96.75 324 GLY B N 1
ATOM 5101 C CA . GLY B 1 324 ? 16.25 14.305 19.359 1 96.75 324 GLY B CA 1
ATOM 5102 C C . GLY B 1 324 ? 15.891 15.234 20.5 1 96.75 324 GLY B C 1
ATOM 5103 O O . GLY B 1 324 ? 15.312 14.805 21.5 1 96.75 324 GLY B O 1
ATOM 5104 N N . LYS B 1 325 ? 16.094 16.531 20.297 1 97.56 325 LYS B N 1
ATOM 5105 C CA . LYS B 1 325 ? 15.859 17.516 21.359 1 97.56 325 LYS B CA 1
ATOM 5106 C C . LYS B 1 325 ? 14.484 18.172 21.203 1 97.56 325 LYS B C 1
ATOM 5108 O O . LYS B 1 325 ? 14.188 19.172 21.859 1 97.56 325 LYS B O 1
ATOM 5113 N N . ALA B 1 326 ? 13.688 17.656 20.328 1 98.31 326 ALA B N 1
ATOM 5114 C CA . ALA B 1 326 ? 12.398 18.281 20.031 1 98.31 326 ALA B CA 1
ATOM 5115 C C . ALA B 1 326 ? 11.57 18.453 21.297 1 98.31 326 ALA B C 1
ATOM 5117 O O . ALA B 1 326 ? 10.945 19.5 21.484 1 98.31 326 ALA B O 1
ATOM 5118 N N . GLY B 1 327 ? 11.625 17.469 22.156 1 97 327 GLY B N 1
ATOM 5119 C CA . GLY B 1 327 ? 10.867 17.516 23.391 1 97 327 GLY B CA 1
ATOM 5120 C C . GLY B 1 327 ? 11.336 18.609 24.344 1 97 327 GLY B C 1
ATOM 5121 O O . GLY B 1 327 ? 10.586 19.047 25.203 1 97 327 GLY B O 1
ATOM 5122 N N . LYS B 1 328 ? 12.523 19.047 24.234 1 97.56 328 LYS B N 1
ATOM 5123 C CA . LYS B 1 328 ? 13.062 20.125 25.047 1 97.56 328 LYS B CA 1
ATOM 5124 C C . LYS B 1 328 ? 12.727 21.484 24.453 1 97.56 328 LYS B C 1
ATOM 5126 O O . LYS B 1 328 ? 12.68 22.5 25.156 1 97.56 328 LYS B O 1
ATOM 5131 N N . ILE B 1 329 ? 12.469 21.5 23.203 1 98.44 329 ILE B N 1
ATOM 5132 C CA . ILE B 1 329 ? 12.25 22.75 22.469 1 98.44 329 ILE B CA 1
ATOM 5133 C C . ILE B 1 329 ? 10.766 23.125 22.516 1 98.44 329 ILE B C 1
ATOM 5135 O O . ILE B 1 329 ? 10.422 24.297 22.672 1 98.44 329 ILE B O 1
ATOM 5139 N N . TYR B 1 330 ? 9.945 22.234 22.328 1 98.44 330 TYR B N 1
ATOM 5140 C CA . TYR B 1 330 ? 8.492 22.406 22.312 1 98.44 330 TYR B CA 1
ATOM 5141 C C . TYR B 1 330 ? 7.875 21.828 23.594 1 98.44 330 TYR B C 1
ATOM 5143 O O . TYR B 1 330 ? 8.008 20.641 23.859 1 98.44 330 TYR B O 1
ATOM 5151 N N . ALA B 1 331 ? 7.137 22.641 24.344 1 97.38 331 ALA B N 1
ATOM 5152 C CA . ALA B 1 331 ? 6.633 22.281 25.672 1 97.38 331 ALA B CA 1
ATOM 5153 C C . ALA B 1 331 ? 5.309 21.531 25.562 1 97.38 331 ALA B C 1
ATOM 5155 O O . ALA B 1 331 ? 4.844 20.938 26.531 1 97.38 331 ALA B O 1
ATOM 5156 N N . GLY B 1 332 ? 4.648 21.594 24.391 1 97.25 332 GLY B N 1
ATOM 5157 C CA . GLY B 1 332 ? 3.35 20.969 24.219 1 97.25 332 GLY B CA 1
ATOM 5158 C C . GLY B 1 332 ? 3.447 19.469 23.953 1 97.25 332 GLY B C 1
ATOM 5159 O O . GLY B 1 332 ? 4.523 18.891 24.078 1 97.25 332 GLY B O 1
ATOM 5160 N N . ALA B 1 333 ? 2.311 18.859 23.703 1 97.94 333 ALA B N 1
ATOM 5161 C CA . ALA B 1 333 ? 2.246 17.438 23.391 1 97.94 333 ALA B CA 1
ATOM 5162 C C . ALA B 1 333 ? 2.846 17.141 22.016 1 97.94 333 ALA B C 1
ATOM 5164 O O . ALA B 1 333 ? 2.57 17.844 21.047 1 97.94 333 ALA B O 1
ATOM 5165 N N . ILE B 1 334 ? 3.691 16.172 21.984 1 98.25 334 ILE B N 1
ATOM 5166 C CA . ILE B 1 334 ? 4.387 15.773 20.766 1 98.25 334 ILE B CA 1
ATOM 5167 C C . ILE B 1 334 ? 4.238 14.266 20.547 1 98.25 334 ILE B C 1
ATOM 5169 O O . ILE B 1 334 ? 4.32 13.492 21.5 1 98.25 334 ILE B O 1
ATOM 5173 N N . ARG B 1 335 ? 3.967 13.844 19.266 1 98 335 ARG B N 1
ATOM 5174 C CA . ARG B 1 335 ? 3.879 12.414 18.953 1 98 335 ARG B CA 1
ATOM 5175 C C . ARG B 1 335 ? 4.48 12.117 17.594 1 98 335 ARG B C 1
ATOM 5177 O O . ARG B 1 335 ? 4.234 12.836 16.625 1 98 335 ARG B O 1
ATOM 5184 N N . VAL B 1 336 ? 5.289 11.055 17.531 1 98.44 336 VAL B N 1
ATOM 5185 C CA . VAL B 1 336 ? 5.684 10.469 16.25 1 98.44 336 VAL B CA 1
ATOM 5186 C C . VAL B 1 336 ? 4.551 9.602 15.711 1 98.44 336 VAL B C 1
ATOM 5188 O O . VAL B 1 336 ? 4.262 8.539 16.266 1 98.44 336 VAL B O 1
ATOM 5191 N N . GLY B 1 337 ? 4.02 10.055 14.633 1 98.06 337 GLY B N 1
ATOM 5192 C CA . GLY B 1 337 ? 2.795 9.445 14.141 1 98.06 337 GLY B CA 1
ATOM 5193 C C . GLY B 1 337 ? 2.986 8.016 13.672 1 98.06 337 GLY B C 1
ATOM 5194 O O . GLY B 1 337 ? 4.047 7.664 13.148 1 98.06 337 GLY B O 1
ATOM 5195 N N . ARG B 1 338 ? 1.951 7.25 13.914 1 96.12 338 ARG B N 1
ATOM 5196 C CA . ARG B 1 338 ? 1.791 5.902 13.375 1 96.12 338 ARG B CA 1
ATOM 5197 C C . ARG B 1 338 ? 0.478 5.77 12.609 1 96.12 338 ARG B C 1
ATOM 5199 O O . ARG B 1 338 ? -0.448 6.555 12.812 1 96.12 338 ARG B O 1
ATOM 5206 N N . ASP B 1 339 ? 0.477 4.777 11.789 1 97.31 339 ASP B N 1
ATOM 5207 C CA . ASP B 1 339 ? -0.783 4.539 11.094 1 97.31 339 ASP B CA 1
ATOM 5208 C C . ASP B 1 339 ? -1.923 4.305 12.078 1 97.31 339 ASP B C 1
ATOM 5210 O O . ASP B 1 339 ? -1.761 3.572 13.055 1 97.31 339 ASP B O 1
ATOM 5214 N N . GLY B 1 340 ? -3.018 4.957 11.812 1 97.19 340 GLY B N 1
ATOM 5215 C CA . GLY B 1 340 ? -4.199 4.789 12.648 1 97.19 340 GLY B CA 1
ATOM 5216 C C . GLY B 1 340 ? -4.348 5.867 13.703 1 97.19 340 GLY B C 1
ATOM 5217 O O . GLY B 1 340 ? -5.43 6.051 14.258 1 97.19 340 GLY B O 1
ATOM 5218 N N . ASP B 1 341 ? -3.217 6.516 14.102 1 97.75 341 ASP B N 1
ATOM 5219 C CA . ASP B 1 341 ? -3.33 7.621 15.055 1 97.75 341 ASP B CA 1
ATOM 5220 C C . ASP B 1 341 ? -4.402 8.617 14.609 1 97.75 341 ASP B C 1
ATOM 5222 O O . ASP B 1 341 ? -4.414 9.055 13.461 1 97.75 341 ASP B O 1
ATOM 5226 N N . THR B 1 342 ? -5.332 8.906 15.5 1 98 342 THR B N 1
ATOM 5227 C CA . THR B 1 342 ? -6.426 9.828 15.211 1 98 342 THR B CA 1
ATOM 5228 C C . THR B 1 342 ? -6.59 10.844 16.344 1 98 342 THR B C 1
ATOM 5230 O O . THR B 1 342 ? -6.703 10.469 17.5 1 98 342 THR B O 1
ATOM 5233 N N . ILE B 1 343 ? -6.523 12.094 15.984 1 98.75 343 ILE B N 1
ATOM 5234 C CA . ILE B 1 343 ? -6.711 13.188 16.922 1 98.75 343 ILE B CA 1
ATOM 5235 C C . ILE B 1 343 ? -8.102 13.797 16.734 1 98.75 343 ILE B C 1
ATOM 5237 O O . ILE B 1 343 ? -8.453 14.234 15.641 1 98.75 343 ILE B O 1
ATOM 5241 N N . SER B 1 344 ? -8.867 13.844 17.766 1 98.69 344 SER B N 1
ATOM 5242 C CA . SER B 1 344 ? -10.211 14.406 17.75 1 98.69 344 SER B CA 1
ATOM 5243 C C . SER B 1 344 ? -10.242 15.773 18.422 1 98.69 344 SER B C 1
ATOM 5245 O O . SER B 1 344 ? -9.766 15.922 19.547 1 98.69 344 SER B O 1
ATOM 5247 N N . LEU B 1 345 ? -10.758 16.734 17.703 1 98.81 345 LEU B N 1
ATOM 5248 C CA . LEU B 1 345 ? -10.93 18.109 18.156 1 98.81 345 LEU B CA 1
ATOM 5249 C C . LEU B 1 345 ? -12.406 18.516 18.125 1 98.81 345 LEU B C 1
ATOM 5251 O O . LEU B 1 345 ? -12.852 19.203 17.219 1 98.81 345 LEU B O 1
ATOM 5255 N N . PRO B 1 346 ? -13.109 18.125 19.172 1 98.5 346 PRO B N 1
ATOM 5256 C CA . PRO B 1 346 ? -14.547 18.438 19.172 1 98.5 346 PRO B CA 1
ATOM 5257 C C . PRO B 1 346 ? -14.828 19.938 19.156 1 98.5 346 PRO B C 1
ATOM 5259 O O . PRO B 1 346 ? -14.125 20.703 19.828 1 98.5 346 PRO B O 1
ATOM 5262 N N . ALA B 1 347 ? -15.805 20.359 18.375 1 98.31 347 ALA B N 1
ATOM 5263 C CA . ALA B 1 347 ? -16.234 21.75 18.328 1 98.31 347 ALA B CA 1
ATOM 5264 C C . ALA B 1 347 ? -16.766 22.219 19.688 1 98.31 347 ALA B C 1
ATOM 5266 O O . ALA B 1 347 ? -17.328 21.422 20.438 1 98.31 347 ALA B O 1
ATOM 5267 N N . GLY B 1 348 ? -16.562 23.484 19.984 1 97.25 348 GLY B N 1
ATOM 5268 C CA . GLY B 1 348 ? -17.078 24.047 21.219 1 97.25 348 GLY B CA 1
ATOM 5269 C C . GLY B 1 348 ? -16.25 23.672 22.438 1 97.25 348 GLY B C 1
ATOM 5270 O O . GLY B 1 348 ? -16.688 23.844 23.562 1 97.25 348 GLY B O 1
ATOM 5271 N N . SER B 1 349 ? -15.109 23.062 22.25 1 96.94 349 SER B N 1
ATOM 5272 C CA . SER B 1 349 ? -14.219 22.688 23.344 1 96.94 349 SER B CA 1
ATOM 5273 C C . SER B 1 349 ? -12.75 22.891 22.969 1 96.94 349 SER B C 1
ATOM 5275 O O . SER B 1 349 ? -12.445 23.234 21.812 1 96.94 349 SER B O 1
ATOM 5277 N N . THR B 1 350 ? -11.914 22.812 23.969 1 96.88 350 THR B N 1
ATOM 5278 C CA . THR B 1 350 ? -10.484 22.891 23.719 1 96.88 350 THR B CA 1
ATOM 5279 C C . THR B 1 350 ? -9.836 21.516 23.859 1 96.88 350 THR B C 1
ATOM 5281 O O . THR B 1 350 ? -8.609 21.391 23.875 1 96.88 350 THR B O 1
ATOM 5284 N N . ALA B 1 351 ? -10.703 20.5 23.922 1 97.88 351 ALA B N 1
ATOM 5285 C CA . ALA B 1 351 ? -10.211 19.156 24.172 1 97.88 351 ALA B CA 1
ATOM 5286 C C . ALA B 1 351 ? -9.445 18.625 22.953 1 97.88 351 ALA B C 1
ATOM 5288 O O . ALA B 1 351 ? -9.805 18.906 21.812 1 97.88 351 ALA B O 1
ATOM 5289 N N . ILE B 1 352 ? -8.406 17.922 23.203 1 98.62 352 ILE B N 1
ATOM 5290 C CA . ILE B 1 352 ? -7.648 17.156 22.219 1 98.62 352 ILE B CA 1
ATOM 5291 C C . ILE B 1 352 ? -7.547 15.703 22.672 1 98.62 352 ILE B C 1
ATOM 5293 O O . ILE B 1 352 ? -6.949 15.406 23.703 1 98.62 352 ILE B O 1
ATOM 5297 N N . ARG B 1 353 ? -8.164 14.781 21.922 1 97.94 353 ARG B N 1
ATOM 5298 C CA . ARG B 1 353 ? -8.203 13.375 22.297 1 97.94 353 ARG B CA 1
ATOM 5299 C C . ARG B 1 353 ? -7.496 12.508 21.266 1 97.94 353 ARG B C 1
ATOM 5301 O O . ARG B 1 353 ? -7.734 12.648 20.062 1 97.94 353 ARG B O 1
ATOM 5308 N N . ARG B 1 354 ? -6.664 11.664 21.719 1 97.06 354 ARG B N 1
ATOM 5309 C CA . ARG B 1 354 ? -5.938 10.766 20.828 1 97.06 354 ARG B CA 1
ATOM 5310 C C . ARG B 1 354 ? -6.484 9.344 20.922 1 97.06 354 ARG B C 1
ATOM 5312 O O . ARG B 1 354 ? -6.656 8.805 22.016 1 97.06 354 ARG B O 1
ATOM 5319 N N . THR B 1 355 ? -6.742 8.719 19.812 1 95.31 355 THR B N 1
ATOM 5320 C CA . THR B 1 355 ? -7.059 7.305 19.672 1 95.31 355 THR B CA 1
ATOM 5321 C C . THR B 1 355 ? -6.273 6.684 18.516 1 95.31 355 THR B C 1
ATOM 5323 O O . THR B 1 355 ? -5.473 7.359 17.875 1 95.31 355 THR B O 1
ATOM 5326 N N . ASN B 1 356 ? -6.324 5.418 18.375 1 95.5 356 ASN B N 1
ATOM 5327 C CA . ASN B 1 356 ? -5.848 4.711 17.188 1 95.5 356 ASN B CA 1
ATOM 5328 C C . ASN B 1 356 ? -6.953 3.859 16.562 1 95.5 356 ASN B C 1
ATOM 5330 O O . ASN B 1 356 ? -7.441 2.914 17.188 1 95.5 356 ASN B O 1
ATOM 5334 N N . ARG B 1 357 ? -7.281 4.172 15.375 1 93.12 357 ARG B N 1
ATOM 5335 C CA . ARG B 1 357 ? -8.469 3.582 14.781 1 93.12 357 ARG B CA 1
ATOM 5336 C C . ARG B 1 357 ? -8.125 2.309 14.008 1 93.12 357 ARG B C 1
ATOM 5338 O O . ARG B 1 357 ? -9.008 1.656 13.453 1 93.12 357 ARG B O 1
ATOM 5345 N N . LEU B 1 358 ? -6.926 1.936 13.828 1 90.62 358 LEU B N 1
ATOM 5346 C CA . LEU B 1 358 ? -6.57 0.639 13.266 1 90.62 358 LEU B CA 1
ATOM 5347 C C . LEU B 1 358 ? -6.617 -0.45 14.328 1 90.62 358 LEU B C 1
ATOM 5349 O O . LEU B 1 358 ? -6.754 -1.633 14.008 1 90.62 358 LEU B O 1
ATOM 5353 N N . ASN B 1 359 ? -6.273 -0.168 15.539 1 64.44 359 ASN B N 1
ATOM 5354 C CA . ASN B 1 359 ? -6.23 -1.133 16.625 1 64.44 359 ASN B CA 1
ATOM 5355 C C . ASN B 1 359 ? -7.629 -1.546 17.078 1 64.44 359 ASN B C 1
ATOM 5357 O O . ASN B 1 359 ? -7.785 -2.387 17.953 1 64.44 359 ASN B O 1
ATOM 5361 N N . VAL B 1 360 ? -8.68 -0.881 16.516 1 51.72 360 VAL B N 1
ATOM 5362 C CA . VAL B 1 360 ? -10.008 -1.139 17.062 1 51.72 360 VAL B CA 1
ATOM 5363 C C . VAL B 1 360 ? -10.633 -2.338 16.359 1 51.72 360 VAL B C 1
ATOM 5365 O O . VAL B 1 360 ? -11.484 -3.025 16.922 1 51.72 360 VAL B O 1
ATOM 5368 N N . LEU B 1 361 ? -10.555 -2.266 15.008 1 49.22 361 LEU B N 1
ATOM 5369 C CA . LEU B 1 361 ? -11.383 -3.299 14.398 1 49.22 361 LEU B CA 1
ATOM 5370 C C . LEU B 1 361 ? -10.867 -4.688 14.75 1 49.22 361 LEU B C 1
ATOM 5372 O O . LEU B 1 361 ? -11.602 -5.676 14.656 1 49.22 361 LEU B O 1
ATOM 5376 N N . PHE B 1 362 ? -9.469 -4.793 14.883 1 41.34 362 PHE B N 1
ATOM 5377 C CA . PHE B 1 362 ? -9.031 -6.125 15.281 1 41.34 362 PHE B CA 1
ATOM 5378 C C . PHE B 1 362 ? -8.461 -6.105 16.703 1 41.34 362 PHE B C 1
ATOM 5380 O O . PHE B 1 362 ? -7.918 -5.09 17.141 1 41.34 362 PHE B O 1
#

Secondary structure (DSSP, 8-state):
-HHHHHHHHHHHHHHHHHHHHHHHTHHHHHHHHHHHHHHHHHHS-TTTTPPSEEEEEEEE---SS--TT--SSEEEEEETTEEEEE---TTHHHHHHHTT--GGGEEEEE-----HHHHTTHHHHHHHHHHHHT-SSPEEEEEETTHHHHHHHHHHHTHHHHHHHHHHH-TTTS-GGG-SEEEEEE---SS-EEEEEETTEEEEEEE---TTS-S-EEEEEEETTEEEEE--S-SS-HHHHHHTTT-SEEEEEEE-HHHHHHHHHHHHHTT-HHHHHHHHHGGGGS--HHHHHHHHHHHT-SEEEEEEEES--SSGGGHHHHHTTHHHH--SEEEE--TTEEEEEETTS---EEEESSTTT-/-HHHHHHHHHHHHHHHHHHHHHHHTHHHHHHHHHHHHHHHHHHS-TTTTPPSEEEEEEEE---SS--TT--SSEEEEEETTEEEEE---TTHHHHHHHTT--GGGEEEEE-----HHHHTTHHHHHHHHHHHHT-SSPEEEEEETTHHHHHHHHHHHTHHHHHHHHHHH-TTTS-GGG-SEEEEEE---SS-EEEEEETTEEEEEEE---TTS-S-EEEEEEETTEEEEE--S-SS-HHHHHHTTT-SEEEEEEE-HHHHHHHHHHHHHTT-HHHHHHHHHGGGGS--HHHHHHHHHHHT-SEEEEEEEES--SSGGGHHHHHTTHHHH--SEEEE--TTEEEEEETTS---EEEESSTTT-

pLDDT: mean 94.65, std 6.93, range [41.34, 98.94]

InterPro domains:
  IPR001279 Metallo-beta-lactamase [PF12706] (85-308)
  IPR001279 Metallo-beta-lactamase [SM00849] (71-277)
  IPR036866 Ribonuclease Z/Hydroxyacylglutathione hydrolase-like [G3DSA:3.60.15.10] (55-358)
  IPR036866 Ribonuclease Z/Hydroxyacylglutathione hydrolase-like [SSF56281] (58-345)
  IPR044094 AtsA-like, MBL-fold [cd07719] (55-252)

Foldseek 3Di:
DVVVVVVVVVVVVVVVVVVVVCVVCVVVVVVVVVVVLCCVLPVDQLCPPFFQAKKKAFLFQAAPADFPFGFFGWIWIQHRNAIEIEFAFPRSQVLCSLLSVHLLRHQAYEYFFVDCRRHVCVLVSQVRNQLVNVDLATHEYEYAPPVVVSQVVSCVVCVVVLVVSCVPPNCSNHPSNHGTYDYDHDHQPQDKDWDDDDVQWTKIWHAAFQPPGPRGIKIWIGGQNAIEIEGGFFAQGPRSLVSQQPHQEYEFEAAQLVVLVVVLVVCVVVVVVVSNVVSVPRVVTGYHLQSVLLSCQSSVYAEYEYGNYPPHDNDPVCVPVRNDCSCVSHVHHYYHDTHQWMWGDHRPDSDTDIDGSNVPSD/DVVVVVVVVVVVVVVVVVVVVCVVCVVVVVVVVVVVLCCVLPVDQLCPPFFQAKKKAFLFQAAPADFPFGFFGWIWIQHRNAIEIEFAFPRSQVLCSLLSVHLLRHQAYEYFFVDCRRHVCVLVSQVRNQLVNVDLATHEYEYAPPVVVSQVVSCVVCVVVLVVSCVPPNCSNHPSNHGTYDYDHDHQPQDKDWDDDDVFWTKIWHAAFQPPGPRGTKIWIGGQRAIEIEGGFFAQGPRSLVSQAPHQEYEFEAAQLVVLVVVLVVCVVVVVVVSNVVSVPRVVTGYHLQSVLQSCQSSVYAEYEYGNYPPHDNDPVCVDVRNDCSCVSHVHHYYHDTHQWMWGDHRPDSDIDIDGSNVPSD

Nearest PDB structures (foldseek):
  8gyg-assembly1_B  TM=8.475E-01  e=5.995E-26  Paraglaciecola sp. T6c
  8gyg-assembly1_A  TM=8.451E-01  e=1.189E-25  Paraglaciecola sp. T6c
  7bz4-assembly1_C  TM=8.502E-01  e=6.037E-23  uncultured bacterium
  7bz4-assembly1_A  TM=8.238E-01  e=3.050E-22  uncultured bacterium
  3zwf-assembly1_B  TM=7.826E-01  e=1.008E-16  Homo sapiens

Solvent-accessible surface area (backbone atoms only — not comparable to full-atom values): 34005 Å² total; per-residue (Å²): 118,69,65,62,52,51,51,50,50,50,49,50,49,47,51,50,49,48,51,49,48,47,58,73,39,31,35,59,52,37,49,54,50,47,51,53,49,38,36,56,68,43,44,47,62,65,61,64,88,61,64,60,18,38,35,41,30,24,30,5,12,15,35,84,56,65,34,97,70,29,28,11,25,16,35,36,38,30,51,62,87,46,28,34,33,40,31,23,1,36,40,10,57,44,36,24,45,55,44,45,51,45,49,43,60,54,61,33,36,39,38,34,44,59,48,51,43,31,41,50,20,41,54,57,40,29,46,40,19,17,52,61,45,34,28,62,53,34,39,38,31,36,20,35,67,64,35,52,49,31,48,53,10,35,42,44,30,40,42,64,27,54,53,27,46,30,70,63,64,31,54,76,32,29,24,74,65,3,60,34,58,39,61,44,61,41,75,63,52,101,45,71,42,78,76,42,81,50,96,54,36,37,33,33,38,33,49,36,52,22,70,66,45,67,67,20,24,22,41,36,42,38,33,57,91,37,34,39,27,36,40,44,67,23,27,84,38,72,59,51,30,61,72,29,50,62,19,50,30,36,39,31,46,26,33,22,63,68,58,35,50,54,50,28,52,25,20,52,75,34,66,32,61,55,57,26,50,51,49,65,51,54,64,75,34,37,18,33,35,46,56,49,19,46,39,39,46,75,20,49,32,53,29,40,36,30,26,37,35,35,58,62,64,93,47,78,46,36,50,56,62,47,33,60,60,15,72,80,57,18,87,52,54,75,44,82,47,42,46,22,37,27,42,38,31,40,44,90,56,87,57,77,44,79,50,52,38,47,63,64,81,94,118,66,65,62,50,52,50,51,50,51,49,50,49,47,51,50,50,48,51,50,48,48,57,72,39,30,34,59,52,35,49,56,51,48,51,54,50,39,37,56,65,44,44,48,62,63,62,63,90,60,66,60,19,39,36,41,29,24,29,5,13,14,36,81,57,66,33,97,72,29,27,11,24,17,36,38,38,31,51,60,86,45,28,34,32,40,28,24,1,36,39,10,57,44,37,23,45,56,45,44,51,44,48,44,60,54,61,32,36,39,37,32,45,60,49,52,44,32,42,49,19,41,52,58,39,26,48,40,19,17,52,61,44,36,29,63,53,35,39,39,31,36,21,35,67,62,35,51,48,30,46,51,10,36,41,44,31,38,42,64,25,54,54,26,46,30,70,62,64,30,54,78,34,28,23,73,65,3,60,33,58,39,62,43,60,42,73,63,51,101,43,74,42,78,78,41,81,50,94,56,37,38,34,33,38,34,49,37,53,23,72,68,45,68,66,21,23,22,40,36,41,39,33,58,92,37,36,40,26,37,41,43,67,24,28,83,39,73,59,53,30,61,71,29,49,63,19,48,30,36,38,32,46,26,32,23,64,69,58,34,50,53,48,28,51,26,20,50,75,33,66,32,61,54,56,24,51,51,50,64,51,54,64,76,32,37,19,32,36,45,57,50,19,43,37,39,46,76,21,49,33,53,28,41,37,32,26,38,36,34,57,61,66,91,46,76,46,37,51,54,61,46,34,60,62,15,72,79,57,18,87,55,52,73,44,82,48,42,46,22,36,26,42,38,31,39,44,90,56,87,56,77,44,79,50,50,37,50,65,64,80,97